Protein 3CUX (pdb70)

CATH classification: 3.20.20.360 (+1 more: 1.20.1220.12)

B-factor: mean 25.52, std 6.95, range [7.46, 60.37]

Structure (mmCIF, N/CA/C/O backbone):
data_3CUX
#
_entry.id   3CUX
#
_cell.length_a   97.865
_cell.length_b   52.036
_cell.length_c   89.107
_cell.angle_alpha   90.00
_cell.angle_beta   98.90
_cell.angle_gamma   90.00
#
_symmetry.space_group_name_H-M   'C 1 2 1'
#
loop_
_entity.id
_entity.type
_entity.pdbx_description
1 polymer 'Malate synthase'
2 non-polymer 'MAGNESIUM ION'
3 water water
#
loop_
_atom_site.group_PDB
_atom_site.id
_atom_site.type_symbol
_atom_site.label_atom_id
_atom_site.label_alt_id
_atom_site.label_comp_id
_atom_site.label_asym_id
_atom_site.label_entity_id
_atom_site.label_seq_id
_atom_site.pdbx_PDB_ins_code
_atom_site.Cartn_x
_atom_site.Cartn_y
_atom_site.Cartn_z
_atom_site.occupancy
_atom_site.B_iso_or_equiv
_atom_site.auth_seq_id
_atom_site.auth_comp_id
_atom_site.auth_asym_id
_atom_site.auth_atom_id
_atom_site.pdbx_PDB_model_num
ATOM 1 N N . ARG A 1 6 ? 41.159 78.093 22.646 1.00 27.03 7 ARG A N 1
ATOM 2 C CA . ARG A 1 6 ? 41.954 77.522 23.789 1.00 27.78 7 ARG A CA 1
ATOM 3 C C . ARG A 1 6 ? 41.298 76.352 24.522 1.00 27.64 7 ARG A C 1
ATOM 4 O O . ARG A 1 6 ? 40.142 76.446 24.951 1.00 27.78 7 ARG A O 1
ATOM 6 N N . VAL A 1 7 ? 42.086 75.298 24.744 1.00 27.85 8 VAL A N 1
ATOM 7 C CA . VAL A 1 7 ? 41.569 74.046 25.228 1.00 27.65 8 VAL A CA 1
ATOM 8 C C . VAL A 1 7 ? 41.986 73.953 26.677 1.00 28.70 8 VAL A C 1
ATOM 9 O O . VAL A 1 7 ? 43.145 74.217 26.986 1.00 27.97 8 VAL A O 1
ATOM 13 N N . THR A 1 8 ? 41.041 73.592 27.542 1.00 28.46 9 THR A N 1
ATOM 14 C CA . THR A 1 8 ? 41.322 73.412 28.959 1.00 28.84 9 THR A CA 1
ATOM 15 C C . THR A 1 8 ? 41.074 71.953 29.311 1.00 29.72 9 THR A C 1
ATOM 16 O O . THR A 1 8 ? 40.069 71.374 28.912 1.00 28.75 9 THR A O 1
ATOM 20 N N . LEU A 1 9 ? 42.010 71.354 30.029 1.00 30.42 10 LEU A N 1
ATOM 21 C CA . LEU A 1 9 ? 41.841 69.997 30.513 1.00 31.72 10 LEU A CA 1
ATOM 22 C C . LEU A 1 9 ? 41.572 70.070 32.007 1.00 33.44 10 LEU A C 1
ATOM 23 O O . LEU A 1 9 ? 42.489 70.387 32.782 1.00 33.55 10 LEU A O 1
ATOM 28 N N . VAL A 1 10 ? 40.322 69.797 32.400 1.00 34.27 11 VAL A N 1
ATOM 29 C CA . VAL A 1 10 ? 39.871 69.970 33.779 1.00 36.20 11 VAL A CA 1
ATOM 30 C C . VAL A 1 10 ? 39.988 68.765 34.706 1.00 37.42 11 VAL A C 1
ATOM 31 O O . VAL A 1 10 ? 40.106 68.956 35.904 1.00 38.62 11 VAL A O 1
ATOM 33 N N . GLY A 1 11 ? 39.951 67.537 34.184 1.00 38.75 12 GLY A N 1
ATOM 34 C CA . GLY A 1 11 ? 39.964 66.334 35.055 1.00 40.15 12 GLY A CA 1
ATOM 35 C C . GLY A 1 11 ? 41.280 65.951 35.733 1.00 41.24 12 GLY A C 1
ATOM 36 O O . GLY A 1 11 ? 42.350 66.253 35.220 1.00 42.05 12 GLY A O 1
ATOM 37 N N . GLU A 1 12 ? 41.216 65.276 36.881 1.00 42.20 13 GLU A N 1
ATOM 38 C CA . GLU A 1 12 ? 42.445 64.764 37.511 1.00 43.55 13 GLU A CA 1
ATOM 39 C C . GLU A 1 12 ? 43.166 63.757 36.604 1.00 44.54 13 GLU A C 1
ATOM 40 O O . GLU A 1 12 ? 42.547 63.121 35.730 1.00 44.37 13 GLU A O 1
ATOM 42 N N . MET A 1 13 ? 44.480 63.629 36.804 1.00 45.51 14 MET A N 1
ATOM 43 C CA . MET A 1 13 ? 45.351 62.858 35.900 1.00 46.22 14 MET A CA 1
ATOM 44 C C . MET A 1 13 ? 46.229 61.836 36.628 1.00 46.45 14 MET A C 1
ATOM 45 O O . MET A 1 13 ? 46.645 60.830 36.048 1.00 46.75 14 MET A O 1
ATOM 50 N N . ALA A 1 16 ? 49.737 57.943 33.295 1.00 32.04 17 ALA A N 1
ATOM 51 C CA . ALA A 1 16 ? 49.459 57.132 32.099 1.00 31.79 17 ALA A CA 1
ATOM 52 C C . ALA A 1 16 ? 48.416 57.790 31.218 1.00 31.31 17 ALA A C 1
ATOM 53 O O . ALA A 1 16 ? 48.278 57.431 30.046 1.00 31.67 17 ALA A O 1
ATOM 55 N N . TYR A 1 17 ? 47.643 58.701 31.798 1.00 31.16 18 TYR A N 1
ATOM 56 C CA . TYR A 1 17 ? 46.630 59.459 31.050 1.00 30.63 18 TYR A CA 1
ATOM 57 C C . TYR A 1 17 ? 47.318 60.362 30.014 1.00 31.77 18 TYR A C 1
ATOM 58 O O . TYR A 1 17 ? 46.735 60.672 28.948 1.00 29.86 18 TYR A O 1
ATOM 67 N N . ASN A 1 18 ? 48.549 60.781 30.344 1.00 31.87 19 ASN A N 1
ATOM 68 C CA . ASN A 1 18 ? 49.376 61.616 29.459 1.00 33.50 19 ASN A CA 1
ATOM 69 C C . ASN A 1 18 ? 49.614 60.934 28.141 1.00 32.82 19 ASN A C 1
ATOM 70 O O . ASN A 1 18 ? 49.863 61.597 27.133 1.00 34.79 19 ASN A O 1
ATOM 75 N N . GLU A 1 19 ? 49.530 59.608 28.143 1.00 31.49 20 GLU A N 1
ATOM 76 C CA . GLU A 1 19 ? 49.837 58.833 26.943 1.00 30.64 20 GLU A CA 1
ATOM 77 C C . GLU A 1 19 ? 48.677 58.811 25.955 1.00 29.38 20 GLU A C 1
ATOM 78 O O . GLU A 1 19 ? 48.887 58.576 24.774 1.00 29.99 20 GLU A O 1
ATOM 84 N N . ILE A 1 20 ? 47.461 58.991 26.466 1.00 27.22 21 ILE A N 1
ATOM 85 C CA . ILE A 1 20 ? 46.269 59.119 25.605 1.00 26.04 21 ILE A CA 1
ATOM 86 C C . ILE A 1 20 ? 46.042 60.608 25.321 1.00 25.22 21 ILE A C 1
ATOM 87 O O . ILE A 1 20 ? 45.737 61.001 24.202 1.00 24.27 21 ILE A O 1
ATOM 92 N N . LEU A 1 21 ? 46.221 61.446 26.331 1.00 25.06 22 LEU A N 1
ATOM 93 C CA . LEU A 1 21 ? 45.977 62.878 26.144 1.00 25.54 22 LEU A CA 1
ATOM 94 C C . LEU A 1 21 ? 47.231 63.675 25.740 1.00 26.95 22 LEU A C 1
ATOM 95 O O . LEU A 1 21 ? 47.651 64.597 26.443 1.00 28.11 22 LEU A O 1
ATOM 100 N N . THR A 1 22 ? 47.782 63.316 24.585 1.00 26.29 23 THR A N 1
ATOM 101 C CA . THR A 1 22 ? 49.058 63.870 24.094 1.00 25.57 23 THR A CA 1
ATOM 102 C C . THR A 1 22 ? 48.721 65.186 23.401 1.00 25.96 23 THR A C 1
ATOM 103 O O . THR A 1 22 ? 47.567 65.385 23.017 1.00 24.83 23 THR A O 1
ATOM 107 N N . PRO A 1 23 ? 49.680 66.137 23.308 1.00 25.71 24 PRO A N 1
ATOM 108 C CA . PRO A 1 23 ? 49.329 67.327 22.554 1.00 25.28 24 PRO A CA 1
ATOM 109 C C . PRO A 1 23 ? 48.814 67.006 21.139 1.00 24.43 24 PRO A C 1
ATOM 110 O O . PRO A 1 23 ? 47.897 67.663 20.658 1.00 24.64 24 PRO A O 1
ATOM 114 N N . GLU A 1 24 ? 49.372 65.984 20.511 1.00 24.07 25 GLU A N 1
ATOM 115 C CA . GLU A 1 24 ? 48.933 65.620 19.138 1.00 23.84 25 GLU A CA 1
ATOM 116 C C . GLU A 1 24 ? 47.476 65.146 19.142 1.00 22.77 25 GLU A C 1
ATOM 117 O O . GLU A 1 24 ? 46.683 65.551 18.276 1.00 24.19 25 GLU A O 1
ATOM 123 N N . ALA A 1 25 ? 47.136 64.259 20.092 1.00 21.26 26 ALA A N 1
ATOM 124 C CA . ALA A 1 25 ? 45.762 63.717 20.218 1.00 20.73 26 ALA A CA 1
ATOM 125 C C . ALA A 1 25 ? 44.793 64.838 20.534 1.00 21.36 26 ALA A C 1
ATOM 126 O O . ALA A 1 25 ? 43.733 64.947 19.908 1.00 19.80 26 ALA A O 1
ATOM 128 N N . LEU A 1 26 ? 45.156 65.690 21.495 1.00 19.64 27 LEU A N 1
ATOM 129 C CA . LEU A 1 26 ? 44.331 66.851 21.847 1.00 20.98 27 LEU A CA 1
ATOM 130 C C . LEU A 1 26 ? 44.131 67.850 20.700 1.00 20.35 27 LEU A C 1
ATOM 131 O O . LEU A 1 26 ? 43.068 68.454 20.587 1.00 21.00 27 LEU A O 1
ATOM 136 N N . SER A 1 27 ? 45.145 68.034 19.858 1.00 20.15 28 SER A N 1
ATOM 137 C CA . SER A 1 27 ? 45.006 68.953 18.728 1.00 20.90 28 SER A CA 1
ATOM 138 C C . SER A 1 27 ? 43.958 68.362 17.786 1.00 21.35 28 SER A C 1
ATOM 139 O O . SER A 1 27 ? 43.168 69.086 17.133 1.00 20.27 28 SER A O 1
ATOM 142 N N . PHE A 1 28 ? 43.963 67.046 17.677 1.00 19.43 29 PHE A N 1
ATOM 143 C CA . PHE A 1 28 ? 42.940 66.401 16.819 1.00 20.10 29 PHE A CA 1
ATOM 144 C C . PHE A 1 28 ? 41.521 66.601 17.423 1.00 20.18 29 PHE A C 1
ATOM 145 O O . PHE A 1 28 ? 40.565 66.906 16.707 1.00 20.25 29 PHE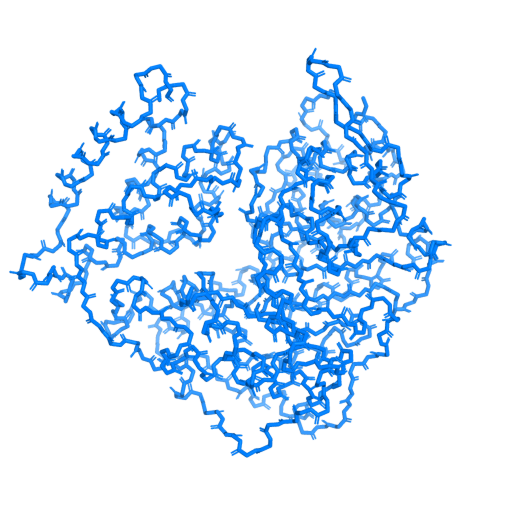 A O 1
ATOM 153 N N . LEU A 1 29 ? 41.384 66.422 18.742 1.00 19.90 30 LEU A N 1
ATOM 154 C CA . LEU A 1 29 ? 40.080 66.623 19.410 1.00 19.62 30 LEU A CA 1
ATOM 155 C C . LEU A 1 29 ? 39.563 68.060 19.270 1.00 20.97 30 LEU A C 1
ATOM 156 O O . LEU A 1 29 ? 38.336 68.309 19.097 1.00 20.92 30 LEU A O 1
ATOM 161 N N . LYS A 1 30 ? 40.508 69.009 19.317 1.00 20.98 31 LYS A N 1
ATOM 162 C CA . LYS A 1 30 ? 40.196 70.431 19.223 1.00 21.63 31 LYS A CA 1
ATOM 163 C C . LYS A 1 30 ? 39.600 70.675 17.832 1.00 20.85 31 LYS A C 1
ATOM 164 O O . LYS A 1 30 ? 38.575 71.331 17.686 1.00 21.79 31 LYS A O 1
ATOM 170 N N . GLU A 1 31 ? 40.223 70.098 16.829 1.00 21.50 32 GLU A N 1
ATOM 171 C CA . GLU A 1 31 ? 39.717 70.297 15.461 1.00 20.91 32 GLU A CA 1
ATOM 172 C C . GLU A 1 31 ? 38.358 69.623 15.218 1.00 20.83 32 GLU A C 1
ATOM 173 O O . GLU A 1 31 ? 37.506 70.158 14.464 1.00 21.43 32 GLU A O 1
ATOM 179 N N . LEU A 1 32 ? 38.172 68.419 15.774 1.00 19.86 33 LEU A N 1
ATOM 180 C CA . LEU A 1 32 ? 36.856 67.794 15.822 1.00 19.26 33 LEU A CA 1
ATOM 181 C C . LEU A 1 32 ? 35.810 68.703 16.409 1.00 20.08 33 LEU A C 1
ATOM 182 O O . LEU A 1 32 ? 34.741 68.928 15.821 1.00 18.20 33 LEU A O 1
ATOM 187 N N . HIS A 1 33 ? 36.094 69.198 17.616 1.00 18.42 34 HIS A N 1
ATOM 188 C CA . HIS A 1 33 ? 35.211 70.131 18.230 1.00 18.93 34 HIS A CA 1
ATOM 189 C C . HIS A 1 33 ? 34.883 71.356 17.330 1.00 19.29 34 HIS A C 1
ATOM 190 O O . HIS A 1 33 ? 33.712 71.695 17.197 1.00 20.76 34 HIS A O 1
ATOM 197 N N . GLU A 1 34 ? 35.902 72.033 16.783 1.00 17.71 35 GLU A N 1
ATOM 198 C CA . GLU A 1 34 ? 35.684 73.304 16.067 1.00 20.69 35 GLU A CA 1
ATOM 199 C C . GLU A 1 34 ? 34.864 73.003 14.838 1.00 20.00 35 GLU A C 1
ATOM 200 O O . GLU A 1 34 ? 34.111 73.852 14.385 1.00 21.46 35 GLU A O 1
ATOM 206 N N . ASN A 1 35 ? 35.028 71.809 14.296 1.00 20.70 36 ASN A N 1
ATOM 207 C CA . ASN A 1 35 ? 34.340 71.469 13.036 1.00 21.45 36 ASN A CA 1
ATOM 208 C C . ASN A 1 35 ? 32.894 70.969 13.219 1.00 22.25 36 ASN A C 1
ATOM 209 O O . ASN A 1 35 ? 32.023 71.178 12.369 1.00 21.46 36 ASN A O 1
ATOM 214 N N . PHE A 1 36 ? 32.655 70.268 14.310 1.00 21.38 37 PHE A N 1
ATOM 215 C CA . PHE A 1 36 ? 31.403 69.489 14.412 1.00 21.85 37 PHE A CA 1
ATOM 216 C C . PHE A 1 36 ? 30.545 69.695 15.687 1.00 21.43 37 PHE A C 1
ATOM 217 O O . PHE A 1 36 ? 29.400 69.276 15.744 1.00 21.14 37 PHE A O 1
ATOM 225 N N . ASN A 1 37 ? 31.067 70.314 16.730 1.00 21.45 38 ASN A N 1
ATOM 226 C CA . ASN A 1 37 ? 30.272 70.424 17.953 1.00 21.45 38 ASN A CA 1
ATOM 227 C C . ASN A 1 37 ? 29.029 71.279 17.773 1.00 22.45 38 ASN A C 1
ATOM 228 O O . ASN A 1 37 ? 27.968 70.981 18.318 1.00 23.06 38 ASN A O 1
ATOM 233 N N . GLU A 1 38 ? 29.146 72.347 16.998 1.00 21.88 39 GLU A N 1
ATOM 234 C CA . GLU A 1 38 ? 28.030 73.248 16.849 1.00 22.90 39 GLU A CA 1
ATOM 235 C C . GLU A 1 38 ? 26.935 72.545 16.081 1.00 22.09 39 GLU A C 1
ATOM 236 O O . GLU A 1 38 ? 25.774 72.742 16.379 1.00 21.99 39 GLU A O 1
ATOM 242 N N . ARG A 1 39 ? 27.320 71.717 15.116 1.00 21.97 40 ARG A N 1
ATOM 243 C CA . ARG A 1 39 ? 26.315 71.008 14.297 1.0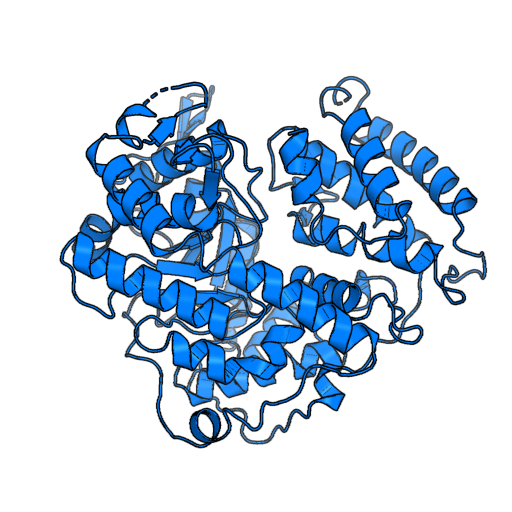0 21.34 40 ARG A CA 1
ATOM 244 C C . ARG A 1 39 ? 25.565 70.000 15.218 1.00 21.40 40 ARG A C 1
ATOM 245 O O . ARG A 1 39 ? 24.356 69.851 15.137 1.00 20.71 40 ARG A O 1
ATOM 253 N N . ARG A 1 40 ? 26.314 69.346 16.102 1.00 20.17 41 ARG A N 1
ATOM 254 C CA A ARG A 1 40 ? 25.762 68.421 17.067 0.50 20.81 41 ARG A CA 1
ATOM 255 C CA B ARG A 1 40 ? 25.755 68.414 17.086 0.50 19.55 41 ARG A CA 1
ATOM 256 C C . ARG A 1 40 ? 24.693 69.131 17.903 1.00 20.20 41 ARG A C 1
ATOM 257 O O . ARG A 1 40 ? 23.577 68.613 18.073 1.00 21.93 41 ARG A O 1
ATOM 272 N N . ILE A 1 41 ? 25.023 70.328 18.393 1.00 20.74 42 ILE A N 1
ATOM 273 C CA . ILE A 1 41 ? 24.100 71.128 19.223 1.00 19.60 42 ILE A CA 1
ATOM 274 C C . ILE A 1 41 ? 22.870 71.538 18.397 1.00 19.36 42 ILE A C 1
ATOM 275 O O . ILE A 1 41 ? 21.755 71.450 18.890 1.00 19.82 42 ILE A O 1
ATOM 280 N N . GLU A 1 42 ? 23.079 71.928 17.147 1.00 20.00 43 GLU A N 1
ATOM 281 C CA . GLU A 1 42 ? 21.964 72.274 16.274 1.00 22.32 43 GLU A CA 1
ATOM 282 C C . GLU A 1 42 ? 21.019 71.088 16.155 1.00 21.14 43 GLU A C 1
ATOM 283 O O . GLU A 1 42 ? 19.795 71.244 16.274 1.00 21.41 43 GLU A O 1
ATOM 289 N N . LEU A 1 43 ? 21.567 69.900 15.910 1.00 20.66 44 LEU A N 1
ATOM 290 C CA . LEU A 1 43 ? 20.714 68.711 15.719 1.00 20.09 44 LEU A CA 1
ATOM 291 C C . LEU A 1 43 ? 19.907 68.365 16.977 1.00 19.01 44 LEU A C 1
ATOM 292 O O . LEU A 1 43 ? 18.773 67.917 16.907 1.00 18.81 44 LEU A O 1
ATOM 297 N N . LEU A 1 44 ? 20.502 68.571 18.158 1.00 19.01 45 LEU A N 1
ATOM 298 C CA . LEU A 1 44 ? 19.775 68.390 19.384 1.00 18.53 45 LEU A CA 1
ATOM 299 C C . LEU A 1 44 ? 18.614 69.395 19.502 1.00 19.33 45 LEU A C 1
ATOM 300 O O . LEU A 1 44 ? 17.571 69.097 20.077 1.00 18.97 45 LEU A O 1
ATOM 305 N N . GLN A 1 45 ? 18.797 70.595 18.939 1.00 21.07 46 GLN A N 1
ATOM 306 C CA . GLN A 1 45 ? 17.752 71.610 18.908 1.00 21.51 46 GLN A CA 1
ATOM 307 C C . GLN A 1 45 ? 16.672 71.182 17.932 1.00 21.30 46 GLN A C 1
ATOM 308 O O . GLN A 1 45 ? 15.485 71.360 18.193 1.00 21.30 46 GLN A O 1
ATOM 314 N N . LYS A 1 46 ? 17.070 70.574 16.829 1.00 20.98 47 LYS A N 1
ATOM 315 C CA . LYS A 1 46 ? 16.061 70.065 15.910 1.00 21.79 47 LYS A CA 1
ATOM 316 C C . LYS A 1 46 ? 15.196 68.981 16.555 1.00 21.66 47 LYS A C 1
ATOM 317 O O . LYS A 1 46 ? 14.009 68.890 16.234 1.00 21.50 47 LYS A O 1
ATOM 323 N N . ARG A 1 47 ? 15.760 68.177 17.470 1.00 20.14 48 ARG A N 1
ATOM 324 C CA . ARG A 1 47 ? 14.969 67.176 18.174 1.00 19.07 48 ARG A CA 1
ATOM 325 C C . ARG A 1 47 ? 13.827 67.831 19.001 1.00 20.48 48 ARG A C 1
ATOM 326 O O . ARG A 1 47 ? 12.739 67.271 19.133 1.00 19.17 48 ARG A O 1
ATOM 334 N N . MET A 1 48 ? 14.106 68.991 19.592 1.00 21.79 49 MET A N 1
ATOM 335 C CA . MET A 1 48 ? 13.132 69.656 20.451 1.00 25.72 49 MET A CA 1
ATOM 336 C C . MET A 1 48 ? 12.010 70.157 19.581 1.00 24.80 49 MET A C 1
ATOM 337 O O . MET A 1 48 ? 10.833 70.074 19.932 1.00 25.91 49 MET A O 1
ATOM 342 N N . LYS A 1 49 ? 12.373 70.663 18.426 1.00 25.50 50 LYS A N 1
ATOM 343 C CA . LYS A 1 49 ? 11.375 71.177 17.501 1.00 26.66 50 LYS A CA 1
ATOM 344 C C . LYS A 1 49 ? 10.496 70.031 17.025 1.00 26.18 50 LYS A C 1
ATOM 345 O O . LYS A 1 49 ? 9.277 70.192 16.901 1.00 26.56 50 LYS A O 1
ATOM 351 N N . LYS A 1 50 ? 11.117 68.881 16.742 1.00 25.63 51 LYS A N 1
ATOM 352 C CA . LYS A 1 50 ? 10.357 67.723 16.256 1.00 25.01 51 LYS A CA 1
ATOM 353 C C . LYS A 1 50 ? 9.406 67.231 17.336 1.00 24.44 51 LYS A C 1
ATOM 354 O O . LYS A 1 50 ? 8.291 66.816 17.030 1.00 24.55 51 LYS A O 1
ATOM 358 N N . GLN A 1 51 ? 9.838 67.269 18.600 1.00 24.59 52 GLN A N 1
ATOM 359 C CA . GLN A 1 51 ? 8.942 66.902 19.684 1.00 24.56 52 GLN A CA 1
ATOM 360 C C . GLN A 1 51 ? 7.654 67.772 19.759 1.00 26.19 52 GLN A C 1
ATOM 361 O O . GLN A 1 51 ? 6.565 67.273 20.044 1.00 26.80 52 GLN A O 1
ATOM 367 N N . GLN A 1 52 ? 7.772 69.056 19.451 1.00 26.73 53 GLN A N 1
ATOM 368 C CA . GLN A 1 52 ? 6.616 69.949 19.401 1.00 26.95 53 GLN A CA 1
ATOM 369 C C . GLN A 1 52 ? 5.651 69.525 18.334 1.00 27.08 53 GLN A C 1
ATOM 370 O O . GLN A 1 52 ? 4.433 69.582 18.535 1.00 27.15 53 GLN A O 1
ATOM 376 N N . LYS A 1 53 ? 6.194 69.081 17.206 1.00 26.45 54 LYS A N 1
ATOM 377 C CA . LYS A 1 53 ? 5.377 68.618 16.097 1.00 27.02 54 LYS A CA 1
ATOM 378 C C . LYS A 1 53 ? 4.670 67.311 16.443 1.00 26.70 54 LYS A C 1
ATOM 379 O O . LYS A 1 53 ? 3.496 67.153 16.150 1.00 27.02 54 LYS A O 1
ATOM 385 N N . ILE A 1 54 ? 5.384 66.390 17.089 1.00 25.39 55 ILE A N 1
ATOM 386 C CA . ILE A 1 54 ? 4.783 65.142 17.544 1.00 23.80 55 ILE A CA 1
ATOM 387 C C . ILE A 1 54 ? 3.690 65.412 18.592 1.00 23.68 55 ILE A C 1
ATOM 388 O O . ILE A 1 54 ? 2.623 64.802 18.544 1.00 22.25 55 ILE A O 1
ATOM 393 N N . ASP A 1 55 ? 3.987 66.294 19.553 1.00 22.80 56 ASP A N 1
ATOM 394 C CA . ASP A 1 55 ? 3.025 66.696 20.564 1.00 23.80 56 ASP A CA 1
ATOM 395 C C . ASP A 1 55 ? 1.744 67.243 19.924 1.00 24.68 56 ASP A C 1
ATOM 396 O O . ASP A 1 55 ? 0.658 66.993 20.410 1.00 24.73 56 ASP A O 1
ATOM 401 N N . ALA A 1 56 ? 1.895 67.943 18.815 1.00 25.68 57 ALA A N 1
ATOM 402 C CA . ALA A 1 56 ? 0.783 68.508 18.076 1.00 27.05 57 ALA A CA 1
ATOM 403 C C . ALA A 1 56 ? 0.115 67.512 17.126 1.00 27.98 57 ALA A C 1
ATOM 404 O O . ALA A 1 56 ? -0.650 67.911 16.240 1.00 27.42 57 ALA A O 1
ATOM 406 N N . GLY A 1 57 ? 0.419 66.226 17.284 1.00 29.14 58 GLY A N 1
ATOM 407 C CA . GLY A 1 57 ? -0.227 65.174 16.494 1.00 30.30 58 GLY A CA 1
ATOM 408 C C . GLY A 1 57 ? 0.425 64.755 15.181 1.00 31.18 58 GLY A C 1
ATOM 409 O O . GLY A 1 57 ? -0.129 63.912 14.461 1.00 31.53 58 GLY A O 1
ATOM 410 N N . GLU A 1 58 ? 1.583 65.328 14.853 1.00 31.43 59 GLU A N 1
ATOM 411 C CA . GLU A 1 58 ? 2.313 64.941 13.638 1.00 32.39 59 GLU A CA 1
ATOM 412 C C . GLU A 1 58 ? 3.323 63.821 13.893 1.00 31.67 59 GLU A C 1
ATOM 413 O O . GLU A 1 58 ? 4.449 64.085 14.345 1.00 33.37 59 GLU A O 1
ATOM 419 N N . PHE A 1 59 ? 2.944 62.590 13.557 1.00 30.17 60 PHE A N 1
ATOM 420 C CA . PHE A 1 59 ? 3.760 61.402 13.802 1.00 28.98 60 PHE A CA 1
ATOM 421 C C . PHE A 1 59 ? 4.910 61.262 12.812 1.00 28.86 60 PHE A C 1
ATOM 422 O O . PHE A 1 59 ? 4.821 61.809 11.684 1.00 27.65 60 PHE A O 1
ATOM 430 N N . PRO A 1 60 ? 5.990 60.525 13.204 1.00 27.36 61 PRO A N 1
ATOM 431 C CA . PRO A 1 60 ? 7.003 60.150 12.221 1.00 26.30 61 PRO A CA 1
ATOM 432 C C . PRO A 1 60 ? 6.362 59.529 10.991 1.00 26.02 61 PRO A C 1
ATOM 433 O O . PRO A 1 60 ? 5.358 58.833 11.108 1.00 25.81 61 PRO A O 1
ATOM 437 N N . LYS A 1 61 ? 6.934 59.803 9.823 1.00 25.73 62 LYS A N 1
ATOM 438 C CA . LYS A 1 61 ? 6.437 59.232 8.558 1.00 26.05 62 LYS A CA 1
ATOM 439 C C . LYS A 1 61 ? 7.604 58.895 7.601 1.00 25.87 62 LYS A C 1
ATOM 440 O O . LYS A 1 61 ? 8.739 59.351 7.794 1.00 24.83 62 LYS A O 1
ATOM 443 N N . PHE A 1 62 ? 7.326 58.059 6.603 1.00 26.26 63 PHE A N 1
ATOM 444 C CA . PHE A 1 62 ? 8.280 57.840 5.538 1.00 27.07 63 PHE A CA 1
ATOM 445 C C . PHE A 1 62 ? 8.298 59.122 4.724 1.00 27.89 63 PHE A C 1
ATOM 446 O O . PHE A 1 62 ? 7.284 59.493 4.107 1.00 29.12 63 PHE A O 1
ATOM 454 N N . LEU A 1 63 ? 9.447 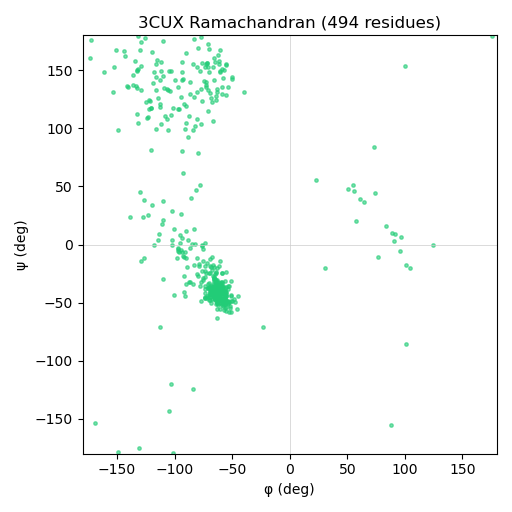59.798 4.739 1.00 27.85 64 LEU A N 1
ATOM 455 C CA . LEU A 1 63 ? 9.612 61.149 4.195 1.00 29.29 64 LEU A CA 1
ATOM 456 C C . LEU A 1 63 ? 9.393 61.207 2.67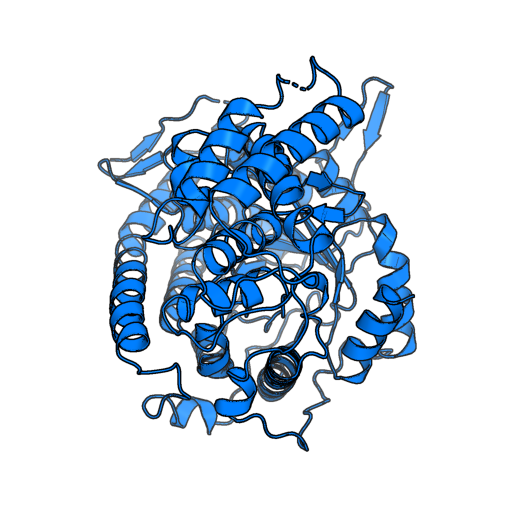8 1.00 29.23 64 LEU A C 1
ATOM 457 O O . LEU A 1 63 ? 9.988 60.443 1.922 1.00 29.03 64 LEU A O 1
ATOM 462 N N . GLU A 1 64 ? 8.530 62.102 2.219 1.00 30.80 65 GLU A N 1
ATOM 463 C CA . GLU A 1 64 ? 8.443 62.338 0.774 1.00 31.86 65 GLU A CA 1
ATOM 464 C C . GLU A 1 64 ? 9.748 62.924 0.213 1.00 31.18 65 GLU A C 1
ATOM 465 O O . GLU A 1 64 ? 10.211 62.555 -0.882 1.00 32.36 65 GLU A O 1
ATOM 471 N N . GLU A 1 65 ? 10.359 63.841 0.952 1.00 31.61 66 GLU A N 1
ATOM 472 C CA . GLU A 1 65 ? 11.535 64.540 0.429 1.00 31.84 66 GLU A CA 1
ATOM 473 C C . GLU A 1 65 ? 12.702 63.592 0.051 1.00 30.29 66 GLU A C 1
ATOM 474 O O . GLU A 1 65 ? 13.527 63.955 -0.777 1.00 29.16 66 GLU A O 1
ATOM 480 N N . THR A 1 66 ? 12.765 62.395 0.667 1.00 27.72 67 THR A N 1
ATOM 481 C CA . THR A 1 66 ? 13.863 61.462 0.418 1.00 26.44 67 THR A CA 1
ATOM 482 C C . THR A 1 66 ? 13.429 60.223 -0.351 1.00 26.75 67 THR A C 1
ATOM 483 O O . THR A 1 66 ? 14.137 59.211 -0.333 1.00 26.61 67 THR A O 1
ATOM 487 N N . LYS A 1 67 ? 12.297 60.303 -1.063 1.00 27.11 68 LYS A N 1
ATOM 488 C CA . LYS A 1 67 ? 11.768 59.163 -1.801 1.00 27.34 68 LYS A CA 1
ATOM 489 C C . LYS A 1 67 ? 12.778 58.608 -2.775 1.00 26.52 68 LYS A C 1
ATOM 490 O O . LYS A 1 67 ? 12.862 57.398 -2.944 1.00 26.22 68 LYS A O 1
ATOM 496 N N . ARG A 1 68 ? 13.524 59.485 -3.440 1.00 25.82 69 ARG A N 1
ATOM 497 C CA . ARG A 1 68 ? 14.514 59.050 -4.447 1.00 25.86 69 ARG A CA 1
ATOM 498 C C . ARG A 1 68 ? 15.582 58.122 -3.884 1.00 24.43 69 ARG A C 1
ATOM 499 O O . ARG A 1 68 ? 16.032 57.185 -4.550 1.00 25.00 69 ARG A O 1
ATOM 507 N N . ILE A 1 69 ? 15.994 58.366 -2.643 1.00 22.85 70 ILE A N 1
ATOM 508 C CA . ILE A 1 69 ? 17.005 57.535 -2.030 1.00 22.40 70 ILE A CA 1
ATOM 509 C C . ILE A 1 69 ? 16.480 56.111 -1.855 1.00 23.25 70 ILE A C 1
ATOM 510 O O . ILE A 1 69 ? 17.164 55.137 -2.165 1.00 23.65 70 ILE A O 1
ATOM 515 N N . ARG A 1 70 ? 15.264 56.027 -1.326 1.00 24.11 71 ARG A N 1
ATOM 516 C CA . ARG A 1 70 ? 14.527 54.778 -1.181 1.00 24.13 71 ARG A CA 1
ATOM 517 C C . ARG A 1 70 ? 14.231 54.030 -2.504 1.00 25.64 71 ARG A C 1
ATOM 518 O O . ARG A 1 70 ? 14.288 52.817 -2.530 1.00 25.99 71 ARG A O 1
ATOM 526 N N . GLU A 1 71 ? 13.905 54.726 -3.587 1.00 26.91 72 GLU A N 1
ATOM 527 C CA . GLU A 1 71 ? 13.628 54.029 -4.839 1.00 29.02 72 GLU A CA 1
ATOM 528 C C . GLU A 1 71 ? 14.888 53.547 -5.590 1.00 28.10 72 GLU A C 1
ATOM 529 O O . GLU A 1 71 ? 14.851 52.541 -6.311 1.00 28.50 72 GLU A O 1
ATOM 535 N N . ALA A 1 72 ? 15.977 54.301 -5.455 1.00 26.74 73 ALA A N 1
ATOM 536 C CA . ALA A 1 72 ? 17.262 54.007 -6.066 1.00 26.35 73 ALA A CA 1
ATOM 537 C C . ALA A 1 72 ? 17.873 52.675 -5.603 1.00 26.16 73 ALA A C 1
ATOM 538 O O . ALA A 1 72 ? 17.585 52.197 -4.487 1.00 27.23 73 ALA A O 1
ATOM 540 N N . ASP A 1 73 ? 18.781 52.130 -6.419 1.00 26.10 74 ASP A N 1
ATOM 541 C CA . ASP A 1 73 ? 19.268 50.752 -6.236 1.00 26.02 74 ASP A CA 1
ATOM 542 C C . ASP A 1 73 ? 20.709 50.646 -5.762 1.00 24.87 74 ASP A C 1
ATOM 543 O O . ASP A 1 73 ? 21.439 49.753 -6.153 1.00 25.41 74 ASP A O 1
ATOM 548 N N . TRP A 1 74 ? 21.117 51.544 -4.894 1.00 23.52 75 TRP A N 1
ATOM 549 C CA . TRP A 1 74 ? 22.503 51.562 -4.467 1.00 20.58 75 TRP A CA 1
ATOM 550 C C . TRP A 1 74 ? 22.629 50.525 -3.358 1.00 21.09 75 TRP A C 1
ATOM 551 O O . TRP A 1 74 ? 21.634 50.004 -2.889 1.00 20.47 75 TRP A O 1
ATOM 562 N N . THR A 1 75 ? 23.853 50.336 -2.872 1.00 19.47 76 THR A N 1
ATOM 563 C CA . THR A 1 75 ? 24.108 49.455 -1.752 1.00 20.26 76 THR A CA 1
ATOM 564 C C . THR A 1 75 ? 25.213 50.113 -0.947 1.00 20.42 76 THR A C 1
ATOM 565 O O . THR A 1 75 ? 25.886 51.030 -1.443 1.00 20.59 76 THR A O 1
ATOM 569 N N . ILE A 1 76 ? 25.447 49.638 0.276 1.00 19.71 77 ILE A N 1
ATOM 570 C CA . ILE A 1 76 ? 26.587 50.135 0.997 1.00 20.47 77 ILE A CA 1
ATOM 571 C C . ILE A 1 76 ? 27.888 49.730 0.332 1.00 20.98 77 ILE A C 1
ATOM 572 O O . ILE A 1 76 ? 27.951 48.737 -0.396 1.00 21.27 77 ILE A O 1
ATOM 577 N N . ALA A 1 77 ? 28.959 50.433 0.661 1.00 22.13 78 ALA A N 1
ATOM 578 C CA . ALA A 1 77 ? 30.257 50.047 0.148 1.00 23.42 78 ALA A CA 1
ATOM 579 C C . ALA A 1 77 ? 30.622 48.633 0.670 1.00 25.12 78 ALA A C 1
ATOM 580 O O . ALA A 1 77 ? 29.950 48.125 1.603 1.00 24.33 78 ALA A O 1
ATOM 582 N N . LYS A 1 78 ? 31.610 47.976 0.040 1.00 25.08 79 LYS A N 1
ATOM 583 C CA . LYS A 1 78 ? 31.869 46.587 0.331 1.00 26.67 79 LYS A CA 1
ATOM 584 C C . LYS A 1 78 ? 32.527 46.512 1.707 1.00 25.12 79 LYS A C 1
ATOM 585 O O . LYS A 1 78 ? 33.325 47.371 2.081 1.00 24.04 79 LYS A O 1
ATOM 591 N N . LEU A 1 79 ? 32.057 45.545 2.470 1.00 25.77 80 LEU A N 1
ATOM 592 C CA . LEU A 1 79 ? 32.482 45.348 3.872 1.00 25.81 80 LEU A CA 1
ATOM 593 C C . LEU A 1 79 ? 33.823 44.675 3.915 1.00 25.63 80 LEU A C 1
ATOM 594 O O . LEU A 1 79 ? 34.112 43.850 3.058 1.00 24.95 80 LEU A O 1
ATOM 599 N N . PRO A 1 80 ? 34.632 44.958 4.957 1.00 25.15 81 PRO A N 1
ATOM 600 C CA . PRO A 1 80 ? 35.806 44.138 5.171 1.00 25.39 81 PRO A CA 1
ATOM 601 C C . PRO A 1 80 ? 35.426 42.710 5.555 1.00 25.48 81 PRO A C 1
ATOM 602 O O . PRO A 1 80 ? 34.363 42.461 6.124 1.00 23.92 81 PRO A O 1
ATOM 606 N N . LYS A 1 81 ? 36.322 41.785 5.230 1.00 26.15 82 LYS A N 1
ATOM 607 C CA . LYS A 1 81 ? 36.134 40.376 5.505 1.00 26.35 82 LYS A CA 1
ATOM 608 C C . LYS A 1 81 ? 35.820 40.100 6.963 1.00 25.61 82 LYS A C 1
ATOM 609 O O . LYS A 1 81 ? 35.033 39.200 7.263 1.00 25.78 82 LYS A O 1
ATOM 615 N N . ASP A 1 82 ? 36.464 40.836 7.876 1.00 24.42 83 ASP A N 1
ATOM 616 C CA . ASP A 1 82 ? 36.199 40.614 9.294 1.00 24.25 83 ASP A CA 1
ATOM 617 C C . ASP A 1 82 ? 34.818 41.158 9.771 1.00 23.84 83 ASP A C 1
ATOM 618 O O . ASP A 1 82 ? 34.468 41.037 10.942 1.00 23.20 83 ASP A O 1
ATOM 623 N N . LEU A 1 83 ? 34.027 41.731 8.838 1.00 23.03 84 LEU A N 1
ATOM 624 C CA . LEU A 1 83 ? 32.630 42.148 9.141 1.00 22.88 84 LEU A CA 1
ATOM 625 C C . LEU A 1 83 ? 31.583 41.323 8.358 1.00 23.72 84 LEU A C 1
ATOM 626 O O . LEU A 1 83 ? 30.359 41.620 8.369 1.00 23.81 84 LEU A O 1
ATOM 631 N N . GLU A 1 84 ? 32.059 40.268 7.707 1.00 23.90 85 GLU A N 1
ATOM 632 C CA . GLU A 1 84 ? 31.180 39.421 6.870 1.00 25.84 85 GLU A CA 1
ATOM 633 C C . GLU A 1 84 ? 30.327 38.461 7.710 1.00 23.95 85 GLU A C 1
ATOM 634 O O . GLU A 1 84 ? 29.179 38.211 7.372 1.00 22.61 85 GLU A O 1
ATOM 640 N N . ASP A 1 85 ? 30.885 37.945 8.811 1.00 22.37 86 ASP A N 1
ATOM 641 C CA . ASP A 1 85 ? 30.199 36.954 9.643 1.00 21.87 86 ASP A CA 1
ATOM 642 C C . ASP A 1 85 ? 30.137 37.476 11.065 1.00 22.02 86 ASP A C 1
ATOM 643 O O . ASP A 1 85 ? 31.155 37.521 11.752 1.00 21.73 86 ASP A O 1
ATOM 648 N N . ARG A 1 86 ? 28.943 37.849 11.493 1.00 20.46 87 ARG A N 1
ATOM 649 C CA . ARG A 1 86 ? 28.788 38.579 12.743 1.00 20.99 87 ARG A CA 1
ATOM 650 C C . ARG A 1 86 ? 27.760 37.811 13.587 1.00 19.74 87 ARG A C 1
ATOM 651 O O . ARG A 1 86 ? 26.927 38.408 14.239 1.00 20.42 87 ARG A O 1
ATOM 659 N N . ARG A 1 87 ? 27.810 36.468 13.546 1.00 19.37 88 ARG A N 1
ATOM 660 C CA . ARG A 1 87 ? 26.743 35.636 14.086 1.00 18.31 88 ARG A CA 1
ATOM 661 C C . ARG A 1 87 ? 26.480 35.923 15.556 1.00 17.91 88 ARG A C 1
ATOM 662 O O . ARG A 1 87 ? 25.343 36.011 15.998 1.00 17.18 88 ARG A O 1
ATOM 670 N N . VAL A 1 88 ? 27.565 36.120 16.310 1.00 16.63 89 VAL A N 1
ATOM 671 C CA . VAL A 1 88 ? 27.389 36.537 17.699 1.00 17.28 89 VAL A CA 1
ATOM 672 C C . VAL A 1 88 ? 28.264 37.754 17.970 1.00 16.25 89 VAL A C 1
ATOM 673 O O . VAL A 1 88 ? 29.445 37.772 17.603 1.00 16.11 89 VAL A O 1
ATOM 677 N N . GLU A 1 89 ? 27.670 38.762 18.609 1.00 17.37 90 GLU A N 1
ATOM 678 C CA . GLU A 1 89 ? 28.400 39.940 19.096 1.00 19.40 90 GLU A CA 1
ATOM 679 C C . GLU A 1 89 ? 28.230 39.985 20.615 1.00 18.48 90 GLU A C 1
ATOM 680 O O . GLU A 1 89 ? 27.193 39.618 21.112 1.00 17.97 90 GLU A O 1
ATOM 686 N N . ILE A 1 90 ? 29.277 40.303 21.360 1.00 20.22 91 ILE A N 1
ATOM 687 C CA . ILE A 1 90 ? 29.116 40.513 22.793 1.00 20.29 91 ILE A CA 1
ATOM 688 C C . ILE A 1 90 ? 29.345 42.006 23.095 1.00 21.27 91 ILE A C 1
ATOM 689 O O . ILE A 1 90 ? 30.180 42.656 22.435 1.00 22.21 91 ILE A O 1
ATOM 694 N N . THR A 1 91 ? 28.667 42.528 24.134 1.00 21.63 92 THR A N 1
ATOM 695 C CA . THR A 1 91 ? 28.754 43.923 24.479 1.00 21.40 92 THR A CA 1
ATOM 696 C C . THR A 1 91 ? 29.360 43.970 25.887 1.00 22.21 92 THR A C 1
ATOM 697 O O . THR A 1 91 ? 29.145 43.055 26.658 1.00 20.89 92 THR A O 1
ATOM 701 N N . GLY A 1 92 ? 30.114 45.016 26.192 1.00 20.56 93 GLY A N 1
ATOM 702 C CA . GLY A 1 92 ? 30.629 45.190 27.561 1.00 20.30 93 GLY A CA 1
ATOM 703 C C . GLY A 1 92 ? 31.329 46.517 27.710 1.00 20.19 93 GLY A C 1
ATOM 704 O O . GLY A 1 92 ? 31.750 47.118 26.704 1.00 19.42 93 GLY A O 1
ATOM 705 N N . PRO A 1 93 ? 31.496 46.992 28.961 1.00 20.87 94 PRO A N 1
ATOM 706 C CA . PRO A 1 93 ? 32.196 48.251 29.176 1.00 20.57 94 PRO A CA 1
ATOM 707 C C . PRO A 1 93 ? 33.710 48.160 28.919 1.00 21.24 94 PRO A C 1
ATOM 708 O O . PRO A 1 93 ? 34.248 47.081 28.665 1.00 21.21 94 PRO A O 1
ATOM 712 N N . VAL A 1 94 ? 34.374 49.317 28.950 1.00 21.33 95 VAL A N 1
ATOM 713 C CA . VAL A 1 94 ? 35.779 49.430 28.525 1.00 22.62 95 VAL A CA 1
ATOM 714 C C . VAL A 1 94 ? 36.689 49.298 29.750 1.00 24.40 95 VAL A C 1
ATOM 715 O O . VAL A 1 94 ? 37.826 49.769 29.750 1.00 27.13 95 VAL A O 1
ATOM 719 N N . ASP A 1 95 ? 36.157 48.608 30.740 1.00 25.63 96 ASP A N 1
ATOM 720 C CA . ASP A 1 95 ? 36.836 48.166 31.948 1.00 26.90 96 ASP A CA 1
ATOM 721 C C . ASP A 1 95 ? 37.901 47.135 31.552 1.00 27.21 96 ASP A C 1
ATOM 722 O O . ASP A 1 95 ? 37.653 46.292 30.680 1.00 26.11 96 ASP A O 1
ATOM 727 N N . ARG A 1 96 ? 39.065 47.171 32.193 1.00 27.49 97 ARG A N 1
ATOM 728 C CA . ARG A 1 96 ? 40.184 46.328 31.752 1.00 28.32 97 ARG A CA 1
ATOM 729 C C . ARG A 1 96 ? 39.856 44.829 31.743 1.00 27.77 97 ARG A C 1
ATOM 730 O O . ARG A 1 96 ? 40.055 44.164 30.734 1.00 27.04 97 ARG A O 1
ATOM 738 N N . LYS A 1 97 ? 39.318 44.314 32.847 1.00 26.98 98 LYS A N 1
ATOM 739 C CA . LYS A 1 97 ? 38.978 42.901 32.938 1.00 27.35 98 LYS A CA 1
ATOM 740 C C . LYS A 1 97 ? 37.852 42.502 31.980 1.00 26.92 98 LYS A C 1
ATOM 741 O O . LYS A 1 97 ? 37.898 41.423 31.384 1.00 26.66 98 LYS A O 1
ATOM 747 N N . MET A 1 98 ? 36.844 43.353 31.852 1.00 27.45 99 MET A N 1
ATOM 748 C CA . MET A 1 98 ? 35.703 43.002 31.013 1.00 29.02 99 MET A CA 1
ATOM 749 C C . MET A 1 98 ? 36.083 43.000 29.553 1.00 26.27 99 MET A C 1
ATOM 750 O O . MET A 1 98 ? 35.623 42.149 28.794 1.00 25.32 99 MET A O 1
ATOM 755 N N . VAL A 1 99 ? 36.951 43.935 29.162 1.00 25.02 100 VAL A N 1
ATOM 756 C CA . VAL A 1 99 ? 37.496 43.961 27.776 1.00 23.51 100 VAL A CA 1
ATOM 757 C C . VAL A 1 99 ? 38.145 42.641 27.391 1.00 23.00 100 VAL A C 1
ATOM 758 O O . VAL A 1 99 ? 37.921 42.130 26.308 1.00 20.38 100 VAL A O 1
ATOM 762 N N . ILE A 1 100 ? 39.024 42.126 28.249 1.00 21.43 101 ILE A N 1
ATOM 763 C CA . ILE A 1 100 ? 39.674 40.842 27.988 1.00 22.11 101 ILE A CA 1
ATOM 764 C C . ILE A 1 100 ? 38.666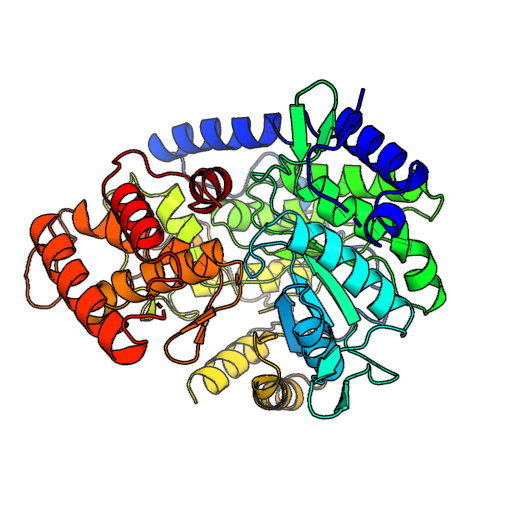 39.686 27.917 1.00 23.01 101 ILE A C 1
ATOM 765 O O . ILE A 1 100 ? 38.728 38.841 26.999 1.00 22.85 101 ILE A O 1
ATOM 770 N N . ASN A 1 101 ? 37.755 39.616 28.896 1.00 22.66 102 ASN A N 1
ATOM 771 C CA . ASN A 1 101 ? 36.806 38.497 28.915 1.00 23.55 102 ASN A CA 1
ATOM 772 C C . ASN A 1 101 ? 35.913 38.524 27.645 1.00 23.71 102 ASN A C 1
ATOM 773 O O . ASN A 1 101 ? 35.637 37.498 27.028 1.00 24.36 102 ASN A O 1
ATOM 778 N N . ALA A 1 102 ? 35.540 39.713 27.241 1.00 23.04 103 ALA A N 1
ATOM 779 C CA . ALA A 1 102 ? 34.688 39.847 26.055 1.00 22.87 103 ALA A CA 1
ATOM 780 C C . ALA A 1 102 ? 35.473 39.494 24.823 1.00 23.41 103 ALA A C 1
ATOM 781 O O . ALA A 1 102 ? 34.964 38.806 23.931 1.00 23.92 103 ALA A O 1
ATOM 783 N N . LEU A 1 103 ? 36.715 39.967 24.722 1.00 23.06 104 LEU A N 1
ATOM 784 C CA . LEU A 1 103 ? 37.518 39.660 23.504 1.00 23.38 104 LEU A CA 1
ATOM 785 C C . LEU A 1 103 ? 37.813 38.154 23.375 1.00 22.89 104 LEU A C 1
ATOM 786 O O . LEU A 1 103 ? 37.949 37.632 22.283 1.00 22.65 104 LEU A O 1
ATOM 791 N N . ASN A 1 104 ? 37.991 37.489 24.522 1.00 22.77 105 ASN A N 1
ATOM 792 C CA . ASN A 1 104 ? 38.239 36.052 24.531 1.00 22.34 105 ASN A CA 1
ATOM 793 C C . ASN A 1 104 ? 36.990 35.150 24.497 1.00 23.42 105 ASN A C 1
ATOM 794 O O . ASN A 1 104 ? 37.139 33.927 24.475 1.00 24.26 105 ASN A O 1
ATOM 799 N N . SER A 1 105 ? 35.787 35.742 24.457 1.00 23.57 106 SER A N 1
ATOM 800 C CA . SER A 1 105 ? 34.526 35.061 24.699 1.00 24.78 106 SER A CA 1
ATOM 801 C C . SER A 1 105 ? 34.103 34.051 23.648 1.00 25.51 106 SER A C 1
ATOM 802 O O . SER A 1 105 ? 33.202 33.235 23.900 1.00 27.28 106 SER A O 1
ATOM 805 N N . GLY A 1 106 ? 34.683 34.178 22.463 1.00 25.07 107 GLY A N 1
ATOM 806 C CA . GLY A 1 106 ? 34.334 33.338 21.313 1.00 24.72 107 GLY A CA 1
ATOM 807 C C . GLY A 1 106 ? 33.324 34.051 20.444 1.00 24.73 107 GLY A C 1
ATOM 808 O O . GLY A 1 106 ? 32.951 33.557 19.379 1.00 25.37 107 GLY A O 1
ATOM 809 N N . ALA A 1 107 ? 32.860 35.212 20.900 1.00 22.95 108 ALA A N 1
ATOM 810 C CA . ALA A 1 107 ? 32.022 36.080 20.033 1.00 21.91 108 ALA A CA 1
ATOM 811 C C . ALA A 1 107 ? 32.826 36.477 18.790 1.00 21.22 108 ALA A C 1
ATOM 812 O O . ALA A 1 107 ? 34.054 36.585 18.831 1.00 20.12 108 ALA A O 1
ATOM 814 N N . HIS A 1 108 ? 32.155 36.661 17.654 1.00 20.43 109 HIS A N 1
ATOM 815 C CA . HIS A 1 108 ? 32.835 37.166 16.497 1.00 20.00 109 HIS A CA 1
ATOM 816 C C . HIS A 1 108 ? 33.278 38.635 16.617 1.00 20.65 109 HIS A C 1
ATOM 817 O O . HIS A 1 108 ? 34.360 39.019 16.140 1.00 21.24 109 HIS A O 1
ATOM 824 N N . LEU A 1 109 ? 32.446 39.435 17.272 1.00 19.88 110 LEU A N 1
ATOM 825 C CA . LEU A 1 109 ? 32.720 40.872 17.520 1.00 20.95 110 LEU A CA 1
ATOM 826 C C . LEU A 1 109 ? 32.458 41.241 18.960 1.00 20.03 110 LEU A C 1
ATOM 827 O O . LEU A 1 109 ? 31.520 40.696 19.610 1.00 18.90 110 LEU A O 1
ATOM 832 N N . PHE A 1 110 ? 33.233 42.221 19.430 1.00 19.74 111 PHE A N 1
ATOM 833 C CA . PHE A 1 110 ? 33.073 42.792 20.758 1.00 19.96 111 PHE A CA 1
ATOM 834 C C . PHE A 1 110 ? 32.834 44.290 20.659 1.00 19.71 111 PHE A C 1
ATOM 835 O O . PHE A 1 110 ? 33.688 45.040 20.157 1.00 19.91 111 PHE A O 1
ATOM 843 N N . MET A 1 111 ? 31.658 44.718 21.096 1.00 19.18 112 MET A N 1
ATOM 844 C CA . MET A 1 111 ? 31.339 46.109 21.058 1.00 19.60 112 MET A CA 1
ATOM 845 C C . MET A 1 111 ? 31.805 46.668 22.394 1.00 18.36 112 MET A C 1
ATOM 846 O O . MET A 1 111 ? 31.134 46.465 23.390 1.00 20.44 112 MET A O 1
ATOM 851 N N . ALA A 1 112 ? 32.923 47.380 22.359 1.00 19.55 113 ALA A N 1
ATOM 852 C CA . ALA A 1 112 ? 33.577 47.917 23.567 1.00 19.82 113 ALA A CA 1
ATOM 853 C C . ALA A 1 112 ? 32.818 49.220 23.835 1.00 19.53 113 ALA A C 1
ATOM 854 O O . ALA A 1 112 ? 32.715 50.069 22.937 1.00 21.06 113 ALA A O 1
ATOM 856 N N . ASP A 1 113 ? 32.302 49.405 25.047 1.00 18.74 114 ASP A N 1
ATOM 857 C CA . ASP A 1 113 ? 31.205 50.372 25.232 1.00 19.00 114 ASP A CA 1
ATOM 858 C C . ASP A 1 113 ? 31.670 51.545 26.053 1.00 19.06 114 ASP A C 1
ATOM 859 O O . ASP A 1 113 ? 32.065 51.315 27.197 1.00 19.98 114 ASP A O 1
ATOM 864 N N . PHE A 1 114 ? 31.642 52.760 25.496 1.00 18.53 115 PHE A N 1
ATOM 865 C CA . PHE A 1 114 ? 31.822 54.005 26.273 1.00 18.54 115 PHE A CA 1
ATOM 866 C C . PHE A 1 114 ? 30.487 54.610 26.692 1.00 18.59 115 PHE A C 1
ATOM 867 O O . PHE A 1 114 ? 30.419 55.571 27.444 1.00 18.48 115 PHE A O 1
ATOM 875 N N . GLU A 1 115 ? 29.431 53.983 26.202 1.00 18.38 116 GLU A N 1
ATOM 876 C CA . GLU A 1 115 ? 28.087 54.518 26.264 1.00 18.21 116 GLU A CA 1
ATOM 877 C C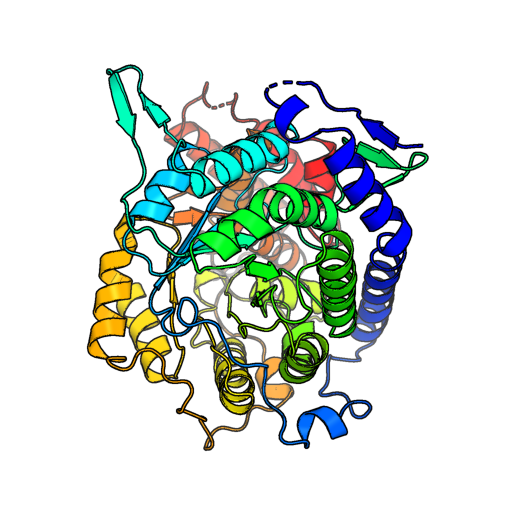 . GLU A 1 115 ? 27.253 53.843 27.349 1.00 19.14 116 GLU A C 1
ATOM 878 O O . GLU A 1 115 ? 27.622 53.891 28.570 1.00 18.31 116 GLU A O 1
ATOM 884 N N . ASP A 1 116 ? 26.148 53.217 26.951 1.00 19.12 117 ASP A N 1
ATOM 885 C CA . ASP A 1 116 ? 25.149 52.739 27.965 1.00 21.23 117 ASP A CA 1
ATOM 886 C C . ASP A 1 116 ? 25.623 51.861 29.114 1.00 20.09 117 ASP A C 1
ATOM 887 O O . ASP A 1 116 ? 25.094 51.990 30.201 1.00 22.12 117 ASP A O 1
ATOM 892 N N . SER A 1 117 ? 26.589 50.978 28.884 1.00 20.99 118 SER A N 1
ATOM 893 C CA . SER A 1 117 ? 27.097 50.096 29.966 1.00 21.15 118 SER A CA 1
ATOM 894 C C . SER A 1 117 ? 28.343 50.635 30.656 1.00 22.75 118 SER A C 1
ATOM 895 O O . SER A 1 117 ? 28.970 49.973 31.523 1.00 22.75 118 SER A O 1
ATOM 898 N N . ASN A 1 118 ? 28.673 51.867 30.304 1.00 23.21 119 ASN A N 1
ATOM 899 C CA . ASN A 1 118 ? 29.823 52.529 30.886 1.00 23.68 119 ASN A CA 1
ATOM 900 C C . ASN A 1 118 ? 29.348 53.712 31.713 1.00 23.17 119 ASN A C 1
ATOM 901 O O . ASN A 1 118 ? 28.623 54.558 31.216 1.00 22.33 119 ASN A O 1
ATOM 906 N N . SER A 1 119 ? 29.756 53.774 32.978 1.00 21.95 120 SER A N 1
ATOM 907 C CA . SER A 1 119 ? 29.526 54.989 33.762 1.00 21.77 120 SER A CA 1
ATOM 908 C C . SER A 1 119 ? 30.553 56.050 33.325 1.00 22.65 120 SER A C 1
ATOM 909 O O . SER A 1 119 ? 31.777 55.784 33.379 1.00 22.40 120 SER A O 1
ATOM 912 N N . PRO A 1 120 ? 30.080 57.248 32.878 1.00 22.39 121 PRO A N 1
ATOM 913 C CA . PRO A 1 120 ? 30.984 58.141 32.158 1.00 20.95 121 PRO A CA 1
ATOM 914 C C . PRO A 1 120 ? 31.873 58.968 33.096 1.00 20.97 121 PRO A C 1
ATOM 915 O O . PRO A 1 120 ? 31.970 60.186 32.951 1.00 20.85 121 PRO A O 1
ATOM 919 N N . THR A 1 121 ? 32.491 58.315 34.093 1.00 21.04 122 THR A N 1
ATOM 920 C CA . THR A 1 121 ? 33.491 59.037 34.876 1.00 20.76 122 THR A CA 1
ATOM 921 C C . THR A 1 121 ? 34.683 59.415 33.989 1.00 21.64 122 THR A C 1
ATOM 922 O O . THR A 1 121 ? 34.897 58.808 32.899 1.00 20.98 122 THR A O 1
ATOM 926 N N . TRP A 1 122 ? 35.423 60.450 34.408 1.00 21.41 123 TRP A N 1
ATOM 927 C CA . TRP A 1 122 ? 36.657 60.842 33.748 1.00 21.57 123 TRP A CA 1
ATOM 928 C C . TRP A 1 122 ? 37.621 59.678 33.754 1.00 22.32 123 TRP A C 1
ATOM 929 O O . TRP A 1 122 ? 38.196 59.376 32.730 1.00 22.16 123 TRP A O 1
ATOM 940 N N . GLU A 1 123 ? 37.770 59.016 34.909 1.00 22.93 124 GLU A N 1
ATOM 941 C CA . GLU A 1 123 ? 38.618 57.841 34.984 1.00 22.39 124 GLU A CA 1
ATOM 942 C C . GLU A 1 123 ? 38.188 56.768 33.977 1.00 21.58 124 GLU A C 1
ATOM 943 O O . GLU A 1 123 ? 39.012 56.228 33.236 1.00 20.99 124 GLU A O 1
ATOM 949 N N . ASN A 1 124 ? 36.900 56.477 33.928 1.00 20.62 125 ASN A N 1
ATOM 950 C CA . ASN A 1 124 ? 36.479 55.410 33.010 1.00 21.09 125 ASN A CA 1
ATOM 951 C C . ASN A 1 124 ? 36.710 55.842 31.592 1.00 20.26 125 ASN A C 1
ATOM 952 O O . ASN A 1 124 ? 37.065 55.034 30.750 1.00 20.12 125 ASN A O 1
ATOM 957 N N . ALA A 1 125 ? 36.548 57.125 31.317 1.00 22.66 126 ALA A N 1
ATOM 958 C CA . ALA A 1 125 ? 36.608 57.579 29.900 1.00 21.59 126 ALA A CA 1
ATOM 959 C C . ALA A 1 125 ? 38.044 57.504 29.351 1.00 22.60 126 ALA A C 1
ATOM 960 O O . ALA A 1 125 ? 38.267 57.154 28.186 1.00 21.66 126 ALA A O 1
ATOM 962 N N . ILE A 1 126 ? 39.018 57.821 30.210 1.00 20.44 127 ILE A N 1
ATOM 963 C CA . ILE A 1 126 ? 40.403 57.823 29.778 1.00 21.11 127 ILE A CA 1
ATOM 964 C C . ILE A 1 126 ? 41.047 56.463 29.999 1.00 20.91 127 ILE A C 1
ATOM 965 O O . ILE A 1 126 ? 41.775 55.986 29.135 1.00 19.68 127 ILE A O 1
ATOM 970 N N . GLU A 1 127 ? 40.823 55.854 31.163 1.00 21.59 128 GLU A N 1
ATOM 971 C CA . GLU A 1 127 ? 41.256 54.464 31.342 1.00 22.06 128 GLU A CA 1
ATOM 972 C C . GLU A 1 127 ? 40.661 53.552 30.238 1.00 22.29 128 GLU A C 1
ATOM 973 O O . GLU A 1 127 ? 41.332 52.698 29.704 1.00 22.69 128 GLU A O 1
ATOM 979 N N . GLY A 1 128 ? 39.407 53.760 29.880 1.00 21.98 129 GLY A N 1
ATOM 980 C CA . GLY A 1 128 ? 38.845 53.080 28.740 1.00 21.46 129 GLY A CA 1
ATOM 981 C C . GLY A 1 128 ? 39.735 53.080 27.527 1.00 21.04 129 GLY A C 1
ATOM 982 O O . GLY A 1 128 ? 40.022 52.022 26.986 1.00 21.34 129 GLY A O 1
ATOM 983 N N . GLN A 1 129 ? 40.142 54.265 27.078 1.00 20.69 130 GLN A N 1
ATOM 984 C CA . GLN A 1 129 ? 41.110 54.426 25.971 1.00 19.01 130 GLN A CA 1
ATOM 985 C C . GLN A 1 129 ? 42.476 53.763 26.228 1.00 20.24 130 GLN A C 1
ATOM 986 O O . GLN A 1 129 ? 43.062 53.194 25.333 1.00 21.48 130 GLN A O 1
ATOM 992 N N . ILE A 1 130 ? 43.025 53.872 27.439 1.00 20.53 131 ILE A N 1
ATOM 993 C CA . ILE A 1 130 ? 44.245 53.152 27.718 1.00 19.68 131 ILE A CA 1
ATOM 994 C C . ILE A 1 130 ? 44.038 51.651 27.459 1.00 18.67 131 ILE A C 1
ATOM 995 O O . ILE A 1 130 ? 44.859 50.992 26.823 1.00 19.59 131 ILE A O 1
ATOM 1000 N N . ASN A 1 131 ? 42.933 51.122 27.959 1.00 18.70 132 ASN A N 1
ATOM 1001 C CA . ASN A 1 131 ? 42.615 49.708 27.913 1.00 18.46 132 ASN A CA 1
ATOM 1002 C C . ASN A 1 131 ? 42.443 49.307 26.465 1.00 18.00 132 ASN A C 1
ATOM 1003 O O . ASN A 1 131 ? 43.008 48.316 26.013 1.00 19.11 132 ASN A O 1
ATOM 1008 N N . LEU A 1 132 ? 41.685 50.081 25.724 1.00 19.03 133 LEU A N 1
ATOM 1009 C CA . LEU A 1 132 ? 41.569 49.723 24.285 1.00 18.80 133 LEU A CA 1
ATOM 1010 C C . LEU A 1 132 ? 42.878 49.799 23.486 1.00 20.02 133 LEU A C 1
ATOM 1011 O O . LEU A 1 132 ? 43.140 48.963 22.608 1.00 20.15 133 LEU A O 1
ATOM 1016 N N . ARG A 1 133 ? 43.682 50.819 23.762 1.00 20.78 134 ARG A N 1
ATOM 1017 C CA . ARG A 1 133 ? 45.002 50.965 23.164 1.00 21.65 134 ARG A CA 1
ATOM 1018 C C . ARG A 1 133 ? 45.847 49.717 23.484 1.00 21.25 134 ARG A C 1
ATOM 1019 O O . ARG A 1 133 ? 46.443 49.106 22.590 1.00 20.60 134 ARG A O 1
ATOM 1021 N N . ASP A 1 134 ? 45.917 49.333 24.773 1.00 22.64 135 ASP A N 1
ATOM 1022 C CA . ASP A 1 134 ? 46.618 48.112 25.137 1.00 22.02 135 ASP A CA 1
ATOM 1023 C C . ASP A 1 134 ? 46.032 46.837 24.500 1.00 22.70 135 ASP A C 1
ATOM 1024 O O . ASP A 1 134 ? 46.776 45.908 24.140 1.00 23.02 135 ASP A O 1
ATOM 1029 N N . ALA A 1 135 ? 44.716 46.803 24.293 1.00 22.70 136 ALA A N 1
ATOM 1030 C CA . ALA A 1 135 ? 44.086 45.633 23.688 1.00 22.04 136 ALA A CA 1
ATOM 1031 C C . ALA A 1 135 ? 44.526 45.529 22.222 1.00 22.69 136 ALA A C 1
ATOM 1032 O O . ALA A 1 135 ? 44.890 44.451 21.751 1.00 23.12 136 ALA A O 1
ATOM 1034 N N . VAL A 1 136 ? 44.498 46.645 21.510 1.00 23.85 137 VAL A N 1
ATOM 1035 C CA . VAL A 1 136 ? 44.904 46.652 20.095 1.00 23.96 137 VAL A CA 1
ATOM 1036 C C . VAL A 1 136 ? 46.387 46.210 19.918 1.00 25.00 137 VAL A C 1
ATOM 1037 O O . VAL A 1 136 ? 46.700 45.438 19.008 1.00 24.28 137 VAL A O 1
ATOM 1041 N N . LYS A 1 137 ? 47.241 46.636 20.866 1.00 25.66 138 LYS A N 1
ATOM 1042 C CA . LYS A 1 137 ? 48.688 46.303 20.927 1.00 26.14 138 LYS A CA 1
ATOM 1043 C C . LYS A 1 137 ? 48.961 44.879 21.402 1.00 26.53 138 LYS A C 1
ATOM 1044 O O . LYS A 1 137 ? 50.025 44.317 21.100 1.00 25.98 138 LYS A O 1
ATOM 1048 N N . GLY A 1 138 ? 48.069 44.335 22.229 1.00 25.81 139 GLY A N 1
ATOM 1049 C CA . GLY A 1 138 ? 48.192 42.964 22.717 1.00 24.96 139 GLY A CA 1
ATOM 1050 C C . GLY A 1 138 ? 48.833 42.938 24.091 1.00 26.11 139 GLY A C 1
ATOM 1051 O O . GLY A 1 138 ? 49.140 41.879 24.632 1.00 24.65 139 GLY A O 1
ATOM 1052 N N . THR A 1 139 ? 49.041 44.116 24.662 1.00 26.44 140 THR A N 1
ATOM 1053 C CA . THR A 1 139 ? 49.744 44.204 25.946 1.00 28.38 140 THR A CA 1
ATOM 1054 C C . THR A 1 139 ? 48.740 44.279 27.096 1.00 28.19 140 THR A C 1
ATOM 1055 O O . THR A 1 139 ? 49.131 44.224 28.270 1.00 28.58 140 THR A O 1
ATOM 1059 N N . ILE A 1 140 ? 47.441 44.381 26.775 1.00 26.94 141 ILE A N 1
ATOM 1060 C CA . ILE A 1 140 ? 46.413 44.472 27.840 1.00 26.43 141 ILE A CA 1
ATOM 1061 C C . ILE A 1 140 ? 46.446 43.261 28.754 1.00 26.33 141 ILE A C 1
ATOM 1062 O O . ILE A 1 140 ? 46.600 42.123 28.302 1.00 26.03 141 ILE A O 1
ATOM 1067 N N . SER A 1 141 ? 46.361 43.504 30.054 1.00 26.61 142 SER A N 1
ATOM 1068 C CA . SER A 1 141 ? 46.302 42.398 30.981 1.00 27.17 142 SER A CA 1
ATOM 1069 C C . SER A 1 141 ? 45.562 42.836 32.230 1.00 27.23 142 SER A C 1
ATOM 1070 O O . SER A 1 141 ? 45.581 44.027 32.587 1.00 27.90 142 SER A O 1
ATOM 1073 N N . HIS A 1 142 ? 44.932 41.885 32.911 1.00 27.35 143 HIS A N 1
ATOM 1074 C CA . HIS A 1 142 ? 44.323 42.197 34.191 1.00 27.50 143 HIS A CA 1
ATOM 1075 C C . HIS A 1 142 ? 44.940 41.326 35.267 1.00 28.56 143 HIS A C 1
ATOM 1076 O O . HIS A 1 142 ? 44.808 40.105 35.223 1.00 26.88 143 HIS A O 1
ATOM 1083 N N . LYS A 1 143 ? 45.590 41.965 36.235 1.00 29.36 144 LYS A N 1
ATOM 1084 C CA . LYS A 1 143 ? 46.215 41.262 37.358 1.00 31.49 144 LYS A CA 1
ATOM 1085 C C . LYS A 1 143 ? 45.324 41.089 38.591 1.00 33.16 144 LYS A C 1
ATOM 1086 O O . LYS A 1 143 ? 44.893 42.069 39.199 1.00 33.01 144 LYS A O 1
ATOM 1092 N N . ASN A 1 144 ? 45.109 39.827 38.971 1.00 34.63 145 ASN A N 1
ATOM 1093 C CA . ASN A 1 144 ? 44.473 39.426 40.225 1.00 36.90 145 ASN A CA 1
ATOM 1094 C C . ASN A 1 144 ? 45.460 39.479 41.377 1.00 36.97 145 ASN A C 1
ATOM 1095 O O . ASN A 1 144 ? 46.654 39.251 41.184 1.00 37.28 145 ASN A O 1
ATOM 1100 N N . GLU A 1 145 ? 44.957 39.687 42.587 1.00 37.38 146 GLU A N 1
ATOM 1101 C CA . GLU A 1 145 ? 45.822 39.596 43.764 1.00 37.79 146 GLU A CA 1
ATOM 1102 C C . GLU A 1 145 ? 46.364 38.182 43.992 1.00 37.00 146 GLU A C 1
ATOM 1103 O O . GLU A 1 145 ? 47.424 38.012 44.608 1.00 37.71 146 GLU A O 1
ATOM 1109 N N . ASN A 1 146 ? 45.646 37.168 43.504 1.00 36.37 147 ASN A N 1
ATOM 1110 C CA . ASN A 1 146 ? 46.110 35.787 43.638 1.00 35.03 147 ASN A CA 1
ATOM 1111 C C . ASN A 1 146 ? 47.243 35.446 42.647 1.00 34.24 147 ASN A C 1
ATOM 1112 O O . ASN A 1 146 ? 47.732 34.332 42.625 1.00 34.55 147 ASN A O 1
ATOM 1117 N N . GLY A 1 147 ? 47.632 36.408 41.813 1.00 32.74 148 GLY A N 1
ATOM 1118 C CA . GLY A 1 147 ? 48.708 36.184 40.869 1.00 30.84 148 GLY A CA 1
ATOM 1119 C C . GLY A 1 147 ? 48.257 35.990 39.438 1.00 30.18 148 GLY A C 1
ATOM 1120 O O . GLY A 1 147 ? 49.051 36.157 38.504 1.00 29.45 148 GLY A O 1
ATOM 1121 N N . LYS A 1 148 ? 46.994 35.633 39.251 1.00 29.53 149 LYS A N 1
ATOM 1122 C CA . LYS A 1 148 ? 46.476 35.425 37.889 1.00 28.89 149 LYS A CA 1
ATOM 1123 C C . LYS A 1 148 ? 46.611 36.714 37.104 1.00 29.31 149 LYS A C 1
ATOM 1124 O O . LYS A 1 148 ? 46.578 37.793 37.689 1.00 29.27 149 LYS A O 1
ATOM 1130 N N . GLU A 1 149 ? 46.802 36.609 35.786 1.00 29.23 150 GLU A N 1
ATOM 1131 C CA . GLU A 1 149 ? 46.924 37.789 34.949 1.00 30.08 150 GLU A CA 1
ATOM 1132 C C . GLU A 1 149 ? 46.372 37.468 33.577 1.00 30.12 150 GLU A C 1
ATOM 1133 O O . GLU A 1 149 ? 47.044 36.872 32.738 1.00 31.06 150 GLU A O 1
ATOM 1139 N N . TYR A 1 150 ? 45.137 37.864 33.368 1.00 29.74 151 TYR A N 1
ATOM 1140 C CA . TYR A 1 150 ? 44.410 37.490 32.177 1.00 29.80 151 TYR A CA 1
ATOM 1141 C C . TYR A 1 150 ? 44.967 38.273 30.997 1.00 28.76 151 TYR A C 1
ATOM 1142 O O . TYR A 1 150 ? 45.237 39.463 31.138 1.00 27.62 151 TYR A O 1
ATOM 1151 N N . ARG A 1 151 ? 45.177 37.588 29.859 1.00 27.81 152 ARG A N 1
ATOM 1152 C CA . ARG A 1 151 ? 45.524 38.260 28.585 1.00 26.52 152 ARG A CA 1
ATOM 1153 C C . ARG A 1 151 ? 44.676 37.775 27.414 1.00 24.76 152 ARG A C 1
ATOM 1154 O O . ARG A 1 151 ? 43.824 36.907 27.589 1.00 24.30 152 ARG A O 1
ATOM 1162 N N . LEU A 1 152 ? 44.927 38.338 26.246 1.00 24.26 153 LEU A N 1
ATOM 1163 C CA . LEU A 1 152 ? 44.077 38.080 25.066 1.00 23.73 153 LEU A CA 1
ATOM 1164 C C . LEU A 1 152 ? 44.490 36.851 24.271 1.00 24.34 153 LEU A C 1
ATOM 1165 O O . LEU A 1 152 ? 45.670 36.649 24.013 1.00 23.55 153 LEU A O 1
ATOM 1170 N N . ASN A 1 153 ? 43.509 36.073 23.806 1.00 24.88 154 ASN A N 1
ATOM 1171 C CA . ASN A 1 153 ? 43.763 35.060 22.786 1.00 25.81 154 ASN A CA 1
ATOM 1172 C C . ASN A 1 153 ? 44.418 35.732 21.584 1.00 25.79 154 ASN A C 1
ATOM 1173 O O . ASN A 1 153 ? 44.279 36.940 21.395 1.00 26.40 154 ASN A O 1
ATOM 1178 N N . SER A 1 154 ? 45.171 34.964 20.800 1.00 25.59 155 SER A N 1
ATOM 1179 C CA . SER A 1 154 ? 45.941 35.576 19.723 1.00 26.41 155 SER A CA 1
ATOM 1180 C C . SER A 1 154 ? 44.983 35.971 18.628 1.00 26.61 155 SER A C 1
ATOM 1181 O O . SER A 1 154 ? 45.327 36.795 17.788 1.00 28.00 155 SER A O 1
ATOM 1184 N N . LYS A 1 155 ? 43.827 35.321 18.601 1.00 27.09 156 LYS A N 1
ATOM 1185 C CA . LYS A 1 155 ? 42.741 35.741 17.724 1.00 26.94 156 LYS A CA 1
ATOM 1186 C C . LYS A 1 155 ? 41.538 36.060 18.624 1.00 26.11 156 LYS A C 1
ATOM 1187 O O . LYS A 1 155 ? 41.021 35.202 19.355 1.00 25.11 156 LYS A O 1
ATOM 1190 N N . THR A 1 156 ? 41.115 37.309 18.591 1.00 25.03 157 THR A N 1
ATOM 1191 C CA . THR A 1 156 ? 40.027 37.745 19.488 1.00 24.96 157 THR A CA 1
ATOM 1192 C C . THR A 1 156 ? 38.769 38.021 18.680 1.00 24.78 157 THR A C 1
ATOM 1193 O O . THR A 1 156 ? 38.798 38.002 17.457 1.00 24.35 157 THR A O 1
ATOM 1197 N N . ALA A 1 157 ? 37.664 38.328 19.362 1.00 23.85 158 ALA A N 1
ATOM 1198 C CA . ALA A 1 157 ? 36.534 38.980 18.664 1.00 22.50 158 ALA A CA 1
ATOM 1199 C C . ALA A 1 157 ? 37.051 40.290 18.026 1.00 21.92 158 ALA A C 1
ATOM 1200 O O . ALA A 1 157 ? 37.996 40.907 18.530 1.00 21.81 158 ALA A O 1
ATOM 1202 N N . VAL A 1 158 ? 36.442 40.689 16.900 1.00 20.88 159 VAL A N 1
ATOM 1203 C CA . VAL A 1 158 ? 36.749 41.937 16.226 1.00 20.89 159 VAL A CA 1
ATOM 1204 C C . VAL A 1 158 ? 36.258 43.109 17.091 1.00 21.04 159 VAL A C 1
ATOM 1205 O O . VAL A 1 158 ? 35.109 43.138 17.534 1.00 21.26 159 VAL A O 1
ATOM 1209 N N . LEU A 1 159 ? 37.122 44.089 17.313 1.00 21.70 160 LEU A N 1
ATOM 1210 C CA . LEU A 1 159 ? 36.787 45.216 18.169 1.00 22.05 160 LEU A CA 1
ATOM 1211 C C . LEU A 1 159 ? 35.944 46.238 17.427 1.00 22.39 160 LEU A C 1
ATOM 1212 O O . LEU A 1 159 ? 36.248 46.598 16.278 1.00 20.97 160 LEU A O 1
ATOM 1217 N N . ILE A 1 160 ? 34.851 46.649 18.072 1.00 21.65 161 ILE A N 1
ATOM 1218 C CA . ILE A 1 160 ? 34.011 47.765 17.613 1.00 23.09 161 ILE A CA 1
ATOM 1219 C C . ILE A 1 160 ? 33.725 48.670 18.777 1.00 23.12 161 ILE A C 1
ATOM 1220 O O . ILE A 1 160 ? 33.393 48.201 19.851 1.00 25.93 161 ILE A O 1
ATOM 1225 N N . VAL A 1 161 ? 33.846 49.966 18.598 1.00 22.64 162 VAL A N 1
ATOM 1226 C CA . VAL A 1 161 ? 33.672 50.848 19.781 1.00 20.95 162 VAL A CA 1
ATOM 1227 C C . VAL A 1 161 ? 32.334 51.599 19.746 1.00 20.07 162 VAL A C 1
ATOM 1228 O O . VAL A 1 161 ? 31.924 52.111 18.674 1.00 19.95 162 VAL A O 1
ATOM 1232 N N . ARG A 1 162 ? 31.615 51.617 20.877 1.00 17.35 163 ARG A N 1
ATOM 1233 C CA . ARG A 1 162 ? 30.451 52.511 20.991 1.00 17.54 163 ARG A CA 1
ATOM 1234 C C . ARG A 1 162 ? 30.742 53.738 21.833 1.00 17.69 163 ARG A C 1
ATOM 1235 O O . ARG A 1 162 ? 30.942 53.614 23.055 1.00 19.77 163 ARG A O 1
ATOM 1243 N N . PRO A 1 163 ? 30.776 54.926 21.198 1.00 19.15 164 PRO A N 1
ATOM 1244 C CA . PRO A 1 163 ? 30.961 56.179 21.925 1.00 17.22 164 PRO A CA 1
ATOM 1245 C C . PRO A 1 163 ? 29.652 56.633 22.555 1.00 18.32 164 PRO A C 1
ATOM 1246 O O . PRO A 1 163 ? 28.556 56.133 22.207 1.00 18.25 164 PRO A O 1
ATOM 1250 N N . ARG A 1 164 ? 29.745 57.623 23.416 1.00 18.44 165 ARG A N 1
ATOM 1251 C CA . ARG A 1 164 ? 28.557 58.254 23.965 1.00 17.92 165 ARG A CA 1
ATOM 1252 C C . ARG A 1 164 ? 27.726 58.817 22.796 1.00 18.37 165 ARG A C 1
ATOM 1253 O O . ARG A 1 164 ? 28.290 59.127 21.743 1.00 18.01 165 ARG A O 1
ATOM 1261 N N . GLY A 1 165 ? 26.409 58.883 22.992 1.00 17.70 166 GLY A N 1
ATOM 1262 C CA . GLY A 1 165 ? 25.477 59.513 22.055 1.00 16.77 166 GLY A CA 1
ATOM 1263 C C . GLY A 1 165 ? 25.592 61.012 22.004 1.00 17.10 166 GLY A C 1
ATOM 1264 O O . GLY A 1 165 ? 26.213 61.672 22.856 1.00 15.63 166 GLY A O 1
ATOM 1265 N N . TRP A 1 166 ? 24.942 61.587 21.002 1.00 16.54 167 TRP A N 1
ATOM 1266 C CA . TRP A 1 166 ? 25.043 63.008 20.741 1.00 17.14 167 TRP A CA 1
ATOM 1267 C C . TRP A 1 166 ? 24.582 63.990 21.832 1.00 18.01 167 TRP A C 1
ATOM 1268 O O . TRP A 1 166 ? 24.934 65.177 21.763 1.00 19.84 167 TRP A O 1
ATOM 1279 N N . HIS A 1 167 ? 23.853 63.521 22.851 1.00 17.80 168 HIS A N 1
ATOM 1280 C CA . HIS A 1 167 ? 23.239 64.396 23.841 1.00 17.78 168 HIS A CA 1
ATOM 1281 C C . HIS A 1 167 ? 24.249 64.521 25.013 1.00 18.74 168 HIS A C 1
ATOM 1282 O O . HIS A 1 167 ? 24.100 65.375 25.851 1.00 20.54 168 HIS A O 1
ATOM 1289 N N . LEU A 1 168 ? 25.298 63.708 25.009 1.00 18.79 169 LEU A N 1
ATOM 1290 C CA . LEU A 1 168 ? 26.276 63.789 26.121 1.00 19.43 169 LEU A CA 1
ATOM 1291 C C . LEU A 1 168 ? 27.549 64.587 25.827 1.00 20.49 169 LEU A C 1
ATOM 1292 O O . LEU A 1 168 ? 28.141 64.479 24.765 1.00 20.31 169 LEU A O 1
ATOM 1297 N N . GLU A 1 169 ? 27.986 65.318 26.857 1.00 22.07 170 GLU A N 1
ATOM 1298 C CA . GLU A 1 169 ? 29.175 66.138 26.822 1.00 22.43 170 GLU A CA 1
ATOM 1299 C C . GLU A 1 169 ? 30.202 65.551 27.720 1.00 22.80 170 GLU A C 1
ATOM 1300 O O . GLU A 1 169 ? 29.873 64.772 28.630 1.00 23.44 170 GLU A O 1
ATOM 1306 N N . GLU A 1 170 ? 31.448 65.898 27.433 1.00 22.50 171 GLU A N 1
ATOM 1307 C CA . GLU A 1 170 ? 32.566 65.483 28.247 1.00 22.37 171 GLU A CA 1
ATOM 1308 C C . GLU A 1 170 ? 32.969 66.731 29.002 1.00 22.27 171 GLU A C 1
ATOM 1309 O O . GLU A 1 170 ? 33.642 67.606 28.458 1.00 22.70 171 GLU A O 1
ATOM 1315 N N . LYS A 1 171 ? 32.529 66.848 30.242 1.00 23.82 172 LYS A N 1
ATOM 1316 C CA . LYS A 1 171 ? 32.705 68.130 30.947 1.00 25.44 172 LYS A CA 1
ATOM 1317 C C . LYS A 1 171 ? 34.144 68.377 31.410 1.00 25.76 172 LYS A C 1
ATOM 1318 O O . LYS A 1 171 ? 34.441 69.458 31.972 1.00 26.53 172 LYS A O 1
ATOM 1324 N N . HIS A 1 172 ? 35.017 67.397 31.206 1.00 25.57 173 HIS A N 1
ATOM 1325 C CA . HIS A 1 172 ? 36.392 67.487 31.736 1.00 25.18 173 HIS A CA 1
ATOM 1326 C C . HIS A 1 172 ? 37.424 68.069 30.763 1.00 25.31 173 HIS A C 1
ATOM 1327 O O . HIS A 1 172 ? 38.574 68.296 31.141 1.00 25.80 173 HIS A O 1
ATOM 1334 N N . MET A 1 173 ? 36.999 68.303 29.525 1.00 23.78 174 MET A N 1
ATOM 1335 C CA . MET A 1 173 ? 37.793 69.036 28.539 1.00 25.52 174 MET A CA 1
ATOM 1336 C C . MET A 1 173 ? 36.890 70.043 27.874 1.00 25.43 174 MET A C 1
ATOM 1337 O O . MET A 1 173 ? 35.758 69.726 27.514 1.00 26.54 174 MET A O 1
ATOM 1342 N N . GLN A 1 174 ? 37.404 71.250 27.711 1.00 25.33 175 GLN A N 1
ATOM 1343 C CA . GLN A 1 174 ? 36.662 72.331 27.131 1.00 26.32 175 GLN A CA 1
ATOM 1344 C C . GLN A 1 174 ? 37.453 72.976 26.041 1.00 25.80 175 GLN A C 1
ATOM 1345 O O . GLN A 1 174 ? 38.683 72.941 26.048 1.00 24.72 175 GLN A O 1
ATOM 1351 N N . VAL A 1 175 ? 36.733 73.568 25.099 1.00 25.87 176 VAL A N 1
ATOM 1352 C CA . VAL A 1 175 ? 37.321 74.391 24.054 1.00 26.23 176 VAL A CA 1
ATOM 1353 C C . VAL A 1 175 ? 36.651 75.765 24.136 1.00 27.97 176 VAL A C 1
ATOM 1354 O O . VAL A 1 175 ? 35.467 75.891 23.811 1.00 27.54 176 VAL A O 1
ATOM 1358 N N . ASP A 1 176 ? 37.406 76.779 24.576 1.00 29.11 177 ASP A N 1
ATOM 1359 C CA . ASP A 1 176 ? 36.871 78.128 24.823 1.00 30.93 177 ASP A CA 1
ATOM 1360 C C . ASP A 1 176 ? 35.707 78.102 25.792 1.00 31.13 177 ASP A C 1
ATOM 1361 O O . ASP A 1 176 ? 34.667 78.747 25.548 1.00 32.83 177 ASP A O 1
ATOM 1366 N N . GLY A 1 177 ? 35.865 77.366 26.889 1.00 30.00 178 GLY A N 1
ATOM 1367 C CA . GLY A 1 177 ? 34.823 77.254 27.873 1.00 29.04 178 GLY A CA 1
ATOM 1368 C C . GLY A 1 177 ? 33.642 76.343 27.572 1.00 28.27 178 GLY A C 1
ATOM 1369 O O . GLY A 1 177 ? 32.847 76.103 28.455 1.00 28.92 178 GLY A O 1
ATOM 1370 N N . LYS A 1 178 ? 33.501 75.854 26.338 1.00 26.39 179 LYS A N 1
ATOM 1371 C CA . LYS A 1 178 ? 32.366 75.014 25.972 1.00 25.28 179 LYS A CA 1
ATOM 1372 C C . LYS A 1 178 ? 32.840 73.563 26.135 1.00 24.07 179 LYS A C 1
ATOM 1373 O O . LYS A 1 178 ? 33.880 73.203 25.590 1.00 22.65 179 LYS A O 1
ATOM 1379 N N . ASN A 1 179 ? 32.098 72.752 26.893 1.00 23.57 180 ASN A N 1
ATOM 1380 C CA . ASN A 1 179 ? 32.345 71.292 26.992 1.00 21.65 180 ASN A CA 1
ATOM 1381 C C . ASN A 1 179 ? 32.473 70.635 25.600 1.00 21.91 180 ASN A C 1
ATOM 1382 O O . ASN A 1 179 ? 31.742 71.009 24.638 1.00 19.91 180 ASN A O 1
ATOM 1387 N N . MET A 1 180 ? 33.388 69.668 25.492 1.00 21.09 181 MET A N 1
ATOM 1388 C CA . MET A 1 180 ? 33.540 68.840 24.292 1.00 21.38 181 MET A CA 1
ATOM 1389 C C . MET A 1 180 ? 32.358 67.874 24.211 1.00 20.36 181 MET A C 1
ATOM 1390 O O . MET A 1 180 ? 31.661 67.678 25.174 1.00 19.07 181 MET A O 1
ATOM 1395 N N . SER A 1 181 ? 32.058 67.412 22.997 1.00 18.70 182 SER A N 1
ATOM 1396 C CA . SER A 1 181 ? 31.135 66.327 22.767 1.00 18.00 182 SER A CA 1
ATOM 1397 C C . SER A 1 181 ? 31.685 64.981 23.280 1.00 18.68 182 SER A C 1
ATOM 1398 O O . SER A 1 181 ? 32.816 64.616 22.984 1.00 19.17 182 SER A O 1
ATOM 1401 N N . GLY A 1 182 ? 30.929 64.280 24.122 1.00 19.02 183 GLY A N 1
ATOM 1402 C CA . GLY A 1 182 ? 31.303 62.933 24.516 1.00 17.76 183 GLY A CA 1
ATOM 1403 C C . GLY A 1 182 ? 31.467 62.026 23.332 1.00 16.11 183 GLY A C 1
ATOM 1404 O O . GLY A 1 182 ? 32.378 61.225 23.242 1.00 15.58 183 GLY A O 1
ATOM 1405 N N . SER A 1 183 ? 30.579 62.148 22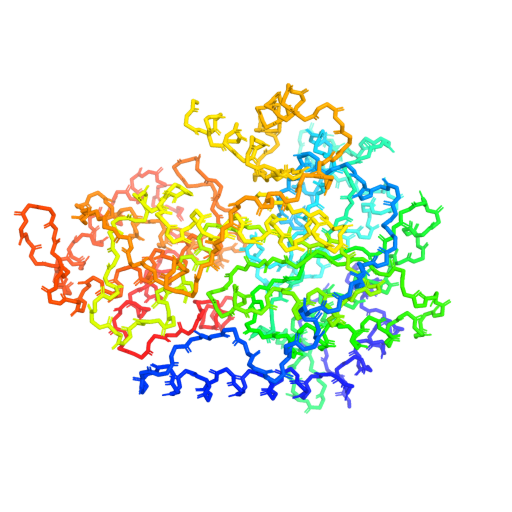.355 1.00 15.15 184 SER A N 1
ATOM 1406 C CA . SER A 1 183 ? 30.792 61.348 21.205 1.00 14.23 184 SER A CA 1
ATOM 1407 C C . SER A 1 183 ? 32.177 61.516 20.559 1.00 13.95 184 SER A C 1
ATOM 1408 O O . SER A 1 183 ? 32.849 60.530 20.163 1.00 15.86 184 SER A O 1
ATOM 1411 N N . LEU A 1 184 ? 32.553 62.778 20.348 1.00 15.47 185 LEU A N 1
ATOM 1412 C CA . LEU A 1 184 ? 33.736 63.164 19.560 1.00 15.62 185 LEU A CA 1
ATOM 1413 C C . LEU A 1 184 ? 34.943 62.799 20.345 1.00 14.73 185 LEU A C 1
ATOM 1414 O O . LEU A 1 184 ? 35.958 62.431 19.772 1.00 15.51 185 LEU A O 1
ATOM 1419 N N . VAL A 1 185 ? 34.853 62.900 21.675 1.00 15.73 186 VAL A N 1
ATOM 1420 C CA . VAL A 1 185 ? 35.984 62.487 22.461 1.00 15.88 186 VAL A CA 1
ATOM 1421 C C . VAL A 1 185 ? 36.212 60.997 22.445 1.00 17.00 186 VAL A C 1
ATOM 1422 O O . VAL A 1 185 ? 37.345 60.551 22.261 1.00 17.49 186 VAL A O 1
ATOM 1426 N N . ASP A 1 186 ? 35.163 60.216 22.658 1.00 15.91 187 ASP A N 1
ATOM 1427 C CA . ASP A 1 186 ? 35.259 58.753 22.669 1.00 16.90 187 ASP A CA 1
ATOM 1428 C C . ASP A 1 186 ? 35.700 58.210 21.279 1.00 17.26 187 ASP A C 1
ATOM 1429 O O . ASP A 1 186 ? 36.598 57.382 21.142 1.00 17.03 187 ASP A O 1
ATOM 1434 N N . PHE A 1 187 ? 35.025 58.676 20.233 1.00 17.17 188 PHE A N 1
ATOM 1435 C CA . PHE A 1 187 ? 35.426 58.306 18.885 1.00 17.27 188 PHE A CA 1
ATOM 1436 C C . PHE A 1 187 ? 36.836 58.803 18.524 1.00 17.80 188 PHE A C 1
ATOM 1437 O O . PHE A 1 187 ? 37.662 58.032 18.042 1.00 18.33 188 PHE A O 1
ATOM 1445 N N . GLY A 1 188 ? 37.103 60.089 18.754 1.00 18.59 189 GLY A N 1
ATOM 1446 C CA . GLY A 1 188 ? 38.376 60.729 18.383 1.00 18.22 189 GLY A CA 1
ATOM 1447 C C . GLY A 1 188 ? 39.606 60.101 18.983 1.00 18.71 189 GLY A C 1
ATOM 1448 O O . GLY A 1 188 ? 40.561 59.828 18.281 1.00 18.26 189 GLY A O 1
ATOM 1449 N N . LEU A 1 189 ? 39.614 59.895 20.290 1.00 18.23 190 LEU A N 1
ATOM 1450 C CA . LEU A 1 189 ? 40.775 59.263 20.884 1.00 19.19 190 LEU A CA 1
ATOM 1451 C C . LEU A 1 189 ? 41.048 57.817 20.437 1.00 19.80 190 LEU A C 1
ATOM 1452 O O . LEU A 1 189 ? 42.221 57.401 20.312 1.00 20.28 190 LEU A O 1
ATOM 1457 N N . TYR A 1 190 ? 39.980 57.046 20.186 1.00 19.81 191 TYR A N 1
ATOM 1458 C CA . TYR A 1 190 ? 40.148 55.645 19.819 1.00 19.33 191 TYR A CA 1
ATOM 1459 C C . TYR A 1 190 ? 40.662 55.599 18.411 1.00 20.32 191 TYR A C 1
ATOM 1460 O O . TYR A 1 190 ? 41.603 54.861 18.125 1.00 20.30 191 TYR A O 1
ATOM 1469 N N . PHE A 1 191 ? 40.031 56.394 17.540 1.00 19.84 192 PHE A N 1
ATOM 1470 C CA . PHE A 1 191 ? 40.474 56.543 16.145 1.00 20.26 192 PHE A CA 1
ATOM 1471 C C . PHE A 1 191 ? 41.940 57.003 16.006 1.00 20.50 192 PHE A C 1
ATOM 1472 O O . PHE A 1 191 ? 42.759 56.399 15.302 1.00 19.63 192 PHE A O 1
ATOM 1480 N N . PHE A 1 192 ? 42.267 58.078 16.721 1.00 21.77 193 PHE A N 1
ATOM 1481 C CA . PHE A 1 192 ? 43.586 58.655 16.627 1.00 22.28 193 PHE A CA 1
ATOM 1482 C C . PHE A 1 192 ? 44.605 57.605 17.003 1.00 23.35 193 PHE A C 1
ATOM 1483 O O . PHE A 1 192 ? 45.573 57.362 16.278 1.00 23.36 193 PHE A O 1
ATOM 1491 N N . HIS A 1 193 ? 44.412 56.993 18.163 1.00 23.52 194 HIS A N 1
ATOM 1492 C CA . HIS A 1 193 ? 45.436 56.130 18.688 1.00 24.43 194 HIS A CA 1
ATOM 1493 C C . HIS A 1 193 ? 45.482 54.759 18.057 1.00 24.29 194 HIS A C 1
ATOM 1494 O O . HIS A 1 193 ? 46.522 54.099 18.107 1.00 25.57 194 HIS A O 1
ATOM 1501 N N . ASN A 1 194 ? 44.399 54.337 17.394 1.00 24.91 195 ASN A N 1
ATOM 1502 C CA . ASN A 1 194 ? 44.344 52.951 16.933 1.00 24.05 195 ASN A CA 1
ATOM 1503 C C . ASN A 1 194 ? 44.059 52.699 15.466 1.00 23.70 195 ASN A C 1
ATOM 1504 O O . ASN A 1 194 ? 44.234 51.567 15.027 1.00 25.23 195 ASN A O 1
ATOM 1509 N N . ALA A 1 195 ? 43.648 53.701 14.691 1.00 22.94 196 ALA A N 1
ATOM 1510 C CA . ALA A 1 195 ? 43.235 53.387 13.311 1.00 23.16 196 ALA A CA 1
ATOM 1511 C C . ALA A 1 195 ? 44.347 52.706 12.522 1.00 24.29 196 ALA A C 1
ATOM 1512 O O . ALA A 1 195 ? 44.097 51.701 11.801 1.00 25.09 196 ALA A O 1
ATOM 1514 N N . LYS A 1 196 ? 45.560 53.268 12.600 1.00 24.56 197 LYS A N 1
ATOM 1515 C CA . LYS A 1 196 ? 46.644 52.737 11.779 1.00 25.89 197 LYS A CA 1
ATOM 1516 C C . LYS A 1 196 ? 47.037 51.351 12.245 1.00 25.22 197 LYS A C 1
ATOM 1517 O O . LYS A 1 196 ? 47.204 50.463 11.434 1.00 23.57 197 LYS A O 1
ATOM 1523 N N . ALA A 1 197 ? 47.106 51.123 13.565 1.00 24.71 198 ALA A N 1
ATOM 1524 C CA . ALA A 1 197 ? 47.411 49.766 14.033 1.00 24.76 198 ALA A CA 1
ATOM 1525 C C . ALA A 1 197 ? 46.352 48.752 13.631 1.00 25.31 198 ALA A C 1
ATOM 1526 O O . ALA A 1 197 ? 46.675 47.632 13.235 1.00 25.85 198 ALA A O 1
ATOM 1528 N N . LEU A 1 198 ? 45.087 49.147 13.711 1.00 24.99 199 LEU A N 1
ATOM 1529 C CA . LEU A 1 198 ? 44.007 48.269 13.304 1.00 25.21 199 LEU A CA 1
ATOM 1530 C C . LEU A 1 198 ? 44.134 47.904 11.842 1.00 25.66 199 LEU A C 1
ATOM 1531 O O . LEU A 1 198 ? 43.890 46.759 11.470 1.00 26.42 199 LEU A O 1
ATOM 1536 N N . LEU A 1 199 ? 44.489 48.875 11.015 1.00 27.15 200 LEU A N 1
ATOM 1537 C CA . LEU A 1 199 ? 44.659 48.621 9.583 1.00 27.93 200 LEU A CA 1
ATOM 1538 C C . LEU A 1 199 ? 45.816 47.634 9.335 1.00 28.97 200 LEU A C 1
ATOM 1539 O O . LEU A 1 199 ? 45.729 46.730 8.496 1.00 28.91 200 LEU A O 1
ATOM 1544 N N . GLU A 1 200 ? 46.872 47.769 10.121 1.00 29.54 201 GLU A N 1
ATOM 1545 C CA . GLU A 1 200 ? 48.057 46.951 9.898 1.00 31.04 201 GLU A CA 1
ATOM 1546 C C . GLU A 1 200 ? 47.803 45.505 10.238 1.00 30.75 201 GLU A C 1
ATOM 1547 O O . GLU A 1 200 ? 48.442 44.633 9.674 1.00 31.11 201 GLU A O 1
ATOM 1553 N N . LYS A 1 201 ? 46.834 45.236 11.117 1.00 31.40 202 LYS A N 1
ATOM 1554 C CA . LYS A 1 201 ? 46.551 43.854 11.517 1.00 30.84 202 LYS A CA 1
ATOM 1555 C C . LYS A 1 201 ? 45.455 43.275 10.667 1.00 29.84 202 LYS A C 1
ATOM 1556 O O . LYS A 1 201 ? 45.017 42.161 10.895 1.00 30.07 202 LYS A O 1
ATOM 1562 N N . GLY A 1 202 ? 45.031 44.044 9.673 1.00 28.90 203 GLY A N 1
ATOM 1563 C CA . GLY A 1 202 ? 44.064 43.599 8.689 1.00 27.99 203 GLY A CA 1
ATOM 1564 C C . GLY A 1 202 ? 42.628 43.848 9.088 1.00 27.40 203 GLY A C 1
ATOM 1565 O O . GLY A 1 202 ? 41.721 43.337 8.453 1.00 28.43 203 GLY A O 1
ATOM 1566 N N . SER A 1 203 ? 42.424 44.606 10.159 1.00 26.19 204 SER A N 1
ATOM 1567 C CA . SER A 1 203 ? 41.088 45.050 10.560 1.00 24.28 204 SER A CA 1
ATOM 1568 C C . SER A 1 203 ? 40.912 46.538 10.210 1.00 24.36 204 SER A C 1
ATOM 1569 O O . SER A 1 203 ? 41.401 47.017 9.156 1.00 24.53 204 SER A O 1
ATOM 1572 N N . GLY A 1 204 ? 40.216 47.283 11.070 1.00 22.01 205 GLY A N 1
ATOM 1573 C CA . GLY A 1 204 ? 40.023 48.708 10.818 1.00 22.00 205 GLY A CA 1
ATOM 1574 C C . GLY A 1 204 ? 39.373 49.385 12.001 1.00 21.91 205 GLY A C 1
ATOM 1575 O O . GLY A 1 204 ? 39.012 48.704 12.960 1.00 21.11 205 GLY A O 1
ATOM 1576 N N . PRO A 1 205 ? 39.220 50.723 11.929 1.00 20.98 206 PRO A N 1
ATOM 1577 C CA . PRO A 1 205 ? 38.493 51.527 12.942 1.00 20.60 206 PRO A CA 1
ATOM 1578 C C . PRO A 1 205 ? 36.988 51.365 12.732 1.00 20.75 206 PRO A C 1
ATOM 1579 O O . PRO A 1 205 ? 36.445 51.911 11.766 1.00 20.42 206 PRO A O 1
ATOM 1583 N N . TYR A 1 206 ? 36.357 50.558 13.592 1.00 20.01 207 TYR A N 1
ATOM 1584 C CA . TYR A 1 206 ? 34.933 50.230 13.477 1.00 17.34 207 TYR A CA 1
ATOM 1585 C C . TYR A 1 206 ? 34.145 50.809 14.622 1.00 19.02 207 TYR A C 1
ATOM 1586 O O . TYR A 1 206 ? 34.612 50.827 15.785 1.00 18.19 207 TYR A O 1
ATOM 1595 N N . PHE A 1 207 ? 32.958 51.282 14.325 1.00 17.16 208 PHE A N 1
ATOM 1596 C CA . PHE A 1 207 ? 32.102 51.925 15.386 1.00 17.35 208 PHE A CA 1
ATOM 1597 C C . PHE A 1 207 ? 30.647 51.430 15.440 1.00 18.37 208 PHE A C 1
ATOM 1598 O O . PHE A 1 207 ? 30.103 50.963 14.425 1.00 20.15 208 PHE A O 1
ATOM 1606 N N . TYR A 1 208 ? 30.084 51.483 16.645 1.00 17.07 209 TYR A N 1
ATOM 1607 C CA . TYR A 1 208 ? 28.648 51.283 16.905 1.00 17.25 209 TYR A CA 1
ATOM 1608 C C . TYR A 1 208 ? 28.023 52.619 17.272 1.00 16.71 209 TYR A C 1
ATOM 1609 O O . TYR A 1 208 ? 28.353 53.228 18.285 1.00 14.69 209 TYR A O 1
ATOM 1618 N N . LEU A 1 209 ? 27.179 53.148 16.387 1.00 13.72 210 LEU A N 1
ATOM 1619 C CA . LEU A 1 209 ? 26.667 54.501 16.614 1.00 16.15 210 LEU A CA 1
ATOM 1620 C C . LEU A 1 209 ? 25.297 54.548 17.287 1.00 16.69 210 LEU A C 1
ATOM 1621 O O . LEU A 1 209 ? 24.309 54.049 16.729 1.00 16.79 210 LEU A O 1
ATOM 1626 N N . PRO A 1 210 ? 25.226 55.119 18.502 1.00 17.11 211 PRO A N 1
ATOM 1627 C CA . PRO A 1 210 ? 23.970 54.997 19.258 1.00 17.46 211 PRO A CA 1
ATOM 1628 C C . PRO A 1 210 ? 22.915 56.109 19.143 1.00 17.81 211 PRO A C 1
ATOM 1629 O O . PRO A 1 210 ? 23.265 57.258 18.869 1.00 17.66 211 PRO A O 1
ATOM 1633 N N . LYS A 1 211 ? 21.650 55.752 19.446 1.00 17.86 212 LYS A N 1
ATOM 1634 C CA . LYS A 1 211 ? 20.557 56.691 19.768 1.00 18.26 212 LYS A CA 1
ATOM 1635 C C . LYS A 1 211 ? 20.205 57.772 18.725 1.00 18.45 212 LYS A C 1
ATOM 1636 O O . LYS A 1 211 ? 19.568 58.780 19.030 1.00 18.00 212 LYS A O 1
ATOM 1642 N N . MET A 1 212 ? 20.583 57.568 17.467 1.00 19.17 213 MET A N 1
ATOM 1643 C CA . MET A 1 212 ? 20.304 58.614 16.489 1.00 18.66 213 MET A CA 1
ATOM 1644 C C . MET A 1 212 ? 18.804 58.702 16.225 1.00 19.52 213 MET A C 1
ATOM 1645 O O . MET A 1 212 ? 18.093 57.661 16.238 1.00 19.26 213 MET A O 1
ATOM 1650 N N . GLU A 1 213 ? 18.348 59.930 15.929 1.00 18.64 214 GLU A N 1
ATOM 1651 C CA . GLU A 1 213 ? 16.907 60.213 15.729 1.00 19.16 214 GLU A CA 1
ATOM 1652 C C . GLU A 1 213 ? 16.583 60.723 14.317 1.00 20.12 214 GLU A C 1
ATOM 1653 O O . GLU A 1 213 ? 15.438 61.018 14.027 1.00 20.10 214 GLU A O 1
ATOM 1659 N N . SER A 1 214 ? 17.606 60.851 13.482 1.00 20.06 215 SER A N 1
ATOM 1660 C CA . SER A 1 214 ? 17.432 61.488 12.172 1.00 18.92 215 SER A CA 1
ATOM 1661 C C . SER A 1 214 ? 18.569 61.141 11.226 1.00 18.88 215 SER A C 1
ATOM 1662 O O . SER A 1 214 ? 19.707 60.947 11.673 1.00 16.68 215 SER A O 1
ATOM 1665 N N . TYR A 1 215 ? 18.310 61.056 9.911 1.00 17.07 216 TYR A N 1
ATOM 1666 C CA . TYR A 1 215 ? 19.418 60.848 9.045 1.00 19.07 216 TYR A CA 1
ATOM 1667 C C . TYR A 1 215 ? 20.443 61.990 9.098 1.00 17.59 216 TYR A C 1
ATOM 1668 O O . TYR A 1 215 ? 21.602 61.787 8.739 1.00 17.49 216 TYR A O 1
ATOM 1677 N N . LEU A 1 216 ? 20.061 63.162 9.601 1.00 17.39 217 LEU A N 1
ATOM 1678 C CA . LEU A 1 216 ? 20.974 64.291 9.561 1.00 18.80 217 LEU A CA 1
ATOM 1679 C C . LEU A 1 216 ? 21.989 64.009 10.593 1.00 19.31 217 LEU A C 1
ATOM 1680 O O . LEU A 1 216 ? 23.132 64.419 10.444 1.00 18.75 217 LEU A O 1
ATOM 1685 N N . GLU A 1 217 ? 21.573 63.260 11.618 1.00 18.41 218 GLU A N 1
ATOM 1686 C CA . GLU A 1 217 ? 22.531 62.871 12.647 1.00 18.06 218 GLU A CA 1
ATOM 1687 C C . GLU A 1 217 ? 23.479 61.807 12.076 1.00 18.73 218 GLU A C 1
ATOM 1688 O O . GLU A 1 217 ? 24.631 61.696 12.513 1.00 17.07 218 GLU A O 1
ATOM 1694 N N . ALA A 1 218 ? 23.008 61.072 11.039 1.00 17.50 219 ALA A N 1
ATOM 1695 C CA . ALA A 1 218 ? 23.851 60.045 10.390 1.00 18.57 219 ALA A CA 1
ATOM 1696 C C . ALA A 1 218 ? 24.887 60.774 9.551 1.00 17.82 219 ALA A C 1
ATOM 1697 O O . ALA A 1 218 ? 26.072 60.390 9.538 1.00 18.36 219 ALA A O 1
ATOM 1699 N N . ARG A 1 219 ? 24.415 61.771 8.785 1.00 18.40 220 ARG A N 1
ATOM 1700 C CA . ARG A 1 219 ? 25.317 62.687 8.025 1.00 19.71 220 ARG A CA 1
ATOM 1701 C C . ARG A 1 219 ? 26.425 63.294 8.904 1.00 21.30 220 ARG A C 1
ATOM 1702 O O . ARG A 1 219 ? 27.603 63.388 8.499 1.00 21.43 220 ARG A O 1
ATOM 1710 N N . LEU A 1 220 ? 26.038 63.731 10.087 1.00 20.23 221 LEU A N 1
ATOM 1711 C CA . LEU A 1 220 ? 27.055 64.281 10.997 1.00 19.69 221 LEU A CA 1
ATOM 1712 C C . LEU A 1 220 ? 28.162 63.292 11.262 1.00 19.09 221 LEU A C 1
ATOM 1713 O O . LEU A 1 220 ? 29.342 63.629 11.064 1.00 20.76 221 LEU A O 1
ATOM 1718 N N . TRP A 1 221 ? 27.830 62.081 11.714 1.00 17.23 222 TRP A N 1
ATOM 1719 C CA . TRP A 1 221 ? 28.836 61.016 11.792 1.00 17.84 222 TRP A CA 1
ATOM 1720 C C . TRP A 1 221 ? 29.628 60.807 10.496 1.00 18.55 222 TRP A C 1
ATOM 1721 O O . TRP A 1 221 ? 30.833 60.667 10.525 1.00 18.46 222 TRP A O 1
ATOM 1732 N N . ASN A 1 222 ? 28.964 60.817 9.334 1.00 18.51 223 ASN A N 1
ATOM 1733 C CA . ASN A 1 222 ? 29.694 60.576 8.145 1.00 18.58 223 ASN A CA 1
ATOM 1734 C C . ASN A 1 222 ? 30.778 61.663 7.918 1.00 18.41 223 ASN A C 1
ATOM 1735 O O . ASN A 1 222 ? 31.918 61.351 7.529 1.00 18.92 223 ASN A O 1
ATOM 1740 N N . ASP A 1 223 ? 30.407 62.900 8.210 1.00 17.49 224 ASP A N 1
ATOM 1741 C CA . ASP A 1 223 ? 31.241 64.051 7.963 1.00 18.45 224 ASP A CA 1
ATOM 1742 C C . ASP A 1 223 ? 32.410 63.980 8.924 1.00 18.71 224 ASP A C 1
ATOM 1743 O O . ASP A 1 223 ? 33.531 64.265 8.521 1.00 19.46 224 ASP A O 1
ATOM 1748 N N . VAL A 1 224 ? 32.150 63.519 10.152 1.00 18.87 225 VAL A N 1
ATOM 1749 C CA . VAL A 1 224 ? 33.239 63.271 11.144 1.00 19.84 225 VAL A CA 1
ATOM 1750 C C . VAL A 1 224 ? 34.252 62.252 10.611 1.00 20.31 225 VAL A C 1
ATOM 1751 O O . VAL A 1 224 ? 35.476 62.451 10.700 1.00 19.74 225 VAL A O 1
ATOM 1755 N N . PHE A 1 225 ? 33.744 61.164 10.017 1.00 20.40 226 PHE A N 1
ATOM 1756 C CA . PHE A 1 225 ? 34.596 60.107 9.501 1.00 20.08 226 PHE A CA 1
ATOM 1757 C C . PHE A 1 225 ? 35.496 60.645 8.367 1.00 20.99 226 PHE A C 1
ATOM 1758 O O . PHE A 1 225 ? 36.715 60.399 8.357 1.00 20.65 226 PHE A O 1
ATOM 1766 N N . VAL A 1 226 ? 34.877 61.333 7.395 1.00 21.01 227 VAL A N 1
ATOM 1767 C CA . VAL A 1 226 ? 35.596 61.956 6.287 1.00 23.08 227 VAL A CA 1
ATOM 1768 C C . VAL A 1 226 ? 36.737 62.837 6.737 1.00 22.67 227 VAL A C 1
ATOM 1769 O O . VAL A 1 226 ? 37.871 62.679 6.282 1.00 22.13 227 VAL A O 1
ATOM 1773 N N . PHE A 1 227 ? 36.436 63.766 7.632 1.00 23.66 228 PHE A N 1
ATOM 1774 C CA . PHE A 1 227 ? 37.453 64.623 8.204 1.00 23.32 228 PHE A CA 1
ATOM 1775 C C . PHE A 1 227 ? 38.570 63.815 8.899 1.00 23.38 228 PHE A C 1
ATOM 1776 O O . PHE A 1 227 ? 39.771 64.075 8.686 1.00 22.18 228 PHE A O 1
ATOM 1784 N N . ALA A 1 228 ? 38.175 62.855 9.724 1.00 23.42 229 ALA A N 1
ATOM 1785 C CA . ALA A 1 228 ? 39.131 62.046 10.499 1.00 22.43 229 ALA A CA 1
ATOM 1786 C C . ALA A 1 228 ? 40.135 61.275 9.656 1.00 22.55 229 ALA A C 1
ATOM 1787 O O . ALA A 1 228 ? 41.326 61.264 9.944 1.00 22.73 229 ALA A O 1
ATOM 1789 N N . GLN A 1 229 ? 39.628 60.617 8.621 1.00 21.79 230 GLN A N 1
ATOM 1790 C CA . GLN A 1 229 ? 40.429 59.818 7.695 1.00 21.85 230 GLN A CA 1
ATOM 1791 C C . GLN A 1 229 ? 41.386 60.758 6.976 1.00 22.63 230 GLN A C 1
ATOM 1792 O O . GLN A 1 229 ? 42.568 60.444 6.832 1.00 22.76 230 GLN A O 1
ATOM 1798 N N . LYS A 1 230 ? 40.881 61.896 6.521 1.00 22.69 231 LYS A N 1
ATOM 1799 C CA . LYS A 1 230 ? 41.718 62.862 5.825 1.00 25.61 231 LYS A CA 1
ATOM 1800 C C . LYS A 1 230 ? 42.791 63.317 6.807 1.00 25.11 231 LYS A C 1
ATOM 1801 O O . LYS A 1 230 ? 43.960 63.382 6.438 1.00 26.48 231 LYS A O 1
ATOM 1807 N N . TYR A 1 231 ? 42.405 63.601 8.039 1.00 25.19 232 TYR A N 1
ATOM 1808 C CA . TYR A 1 231 ? 43.340 64.145 9.024 1.00 26.04 232 TYR A CA 1
ATOM 1809 C C . TYR A 1 231 ? 44.548 63.238 9.255 1.00 26.43 232 TYR A C 1
ATOM 1810 O O . TYR A 1 231 ? 45.672 63.725 9.421 1.00 27.48 232 TYR A O 1
ATOM 1819 N N . ILE A 1 232 ? 44.333 61.934 9.336 1.00 26.58 233 ILE A N 1
ATOM 1820 C CA . ILE A 1 232 ? 45.450 61.044 9.568 1.00 27.05 233 ILE A CA 1
ATOM 1821 C C . ILE A 1 232 ? 45.954 60.454 8.263 1.00 27.26 233 ILE A C 1
ATOM 1822 O O . ILE A 1 232 ? 46.904 59.697 8.251 1.00 28.07 233 ILE A O 1
ATOM 1827 N N . GLY A 1 233 ? 45.269 60.759 7.176 1.00 27.39 234 GLY A N 1
ATOM 1828 C CA . GLY A 1 233 ? 45.721 60.351 5.879 1.00 27.50 234 GLY A CA 1
ATOM 1829 C C . GLY A 1 233 ? 45.532 58.881 5.580 1.00 27.10 234 GLY A C 1
ATOM 1830 O O . GLY A 1 233 ? 46.477 58.218 5.114 1.00 28.98 234 GLY A O 1
ATOM 1831 N N . ILE A 1 234 ? 44.360 58.335 5.912 1.00 25.76 235 ILE A N 1
ATOM 1832 C CA A ILE A 1 234 ? 43.976 57.034 5.379 0.50 25.56 235 ILE A CA 1
ATOM 1833 C CA B ILE A 1 234 ? 43.947 57.027 5.399 0.50 24.64 235 ILE A CA 1
ATOM 1834 C C . ILE A 1 234 ? 42.804 57.296 4.415 1.00 24.75 235 ILE A C 1
ATOM 1835 O O . ILE A 1 234 ? 42.203 58.359 4.470 1.00 24.35 235 ILE A O 1
ATOM 1844 N N . PRO A 1 235 ? 42.493 56.331 3.522 1.00 25.03 236 PRO A N 1
ATOM 1845 C CA . PRO A 1 235 ? 41.480 56.642 2.495 1.00 25.28 236 PRO A CA 1
ATOM 1846 C C . PRO A 1 235 ? 40.043 56.751 3.014 1.00 25.25 236 PRO A C 1
ATOM 1847 O O . PRO A 1 235 ? 39.658 56.162 4.050 1.00 24.97 236 PRO A O 1
ATOM 1851 N N . ASN A 1 236 ? 39.242 57.534 2.314 1.00 24.63 237 ASN A N 1
ATOM 1852 C CA . ASN A 1 236 ? 37.819 57.560 2.651 1.00 25.11 237 ASN A CA 1
ATOM 1853 C C . ASN A 1 236 ? 37.302 56.105 2.588 1.00 23.39 237 ASN A C 1
ATOM 1854 O O . ASN A 1 236 ? 37.909 55.255 1.929 1.00 23.25 237 ASN A O 1
ATOM 1859 N N . GLY A 1 237 ? 36.240 55.780 3.326 1.00 21.92 238 GLY A N 1
ATOM 1860 C CA . GLY A 1 237 ? 35.611 54.466 3.173 1.00 19.92 238 GLY A CA 1
ATOM 1861 C C . GLY A 1 237 ? 36.278 53.391 3.968 1.00 20.26 238 GLY A C 1
ATOM 1862 O O . GLY A 1 237 ? 35.993 52.234 3.761 1.00 20.29 238 GLY A O 1
ATOM 1863 N N . THR A 1 238 ? 37.104 53.784 4.939 1.00 20.08 239 THR A N 1
ATOM 1864 C CA . THR A 1 238 ? 37.884 52.838 5.717 1.00 20.88 239 THR A CA 1
ATOM 1865 C C . THR A 1 238 ? 37.222 52.583 7.072 1.00 21.03 239 THR A C 1
ATOM 1866 O O . THR A 1 238 ? 37.151 51.432 7.531 1.00 20.58 239 THR A O 1
ATOM 1870 N N . ILE A 1 239 ? 36.754 53.659 7.701 1.00 19.77 240 ILE A N 1
ATOM 1871 C CA . ILE A 1 239 ? 35.928 53.560 8.939 1.00 19.27 240 ILE A CA 1
ATOM 1872 C C . ILE A 1 239 ? 34.644 52.822 8.564 1.00 19.18 240 ILE A C 1
ATOM 1873 O O . ILE A 1 239 ? 34.046 53.106 7.519 1.00 20.81 240 ILE A O 1
ATOM 1878 N N . LYS A 1 240 ? 34.269 51.855 9.401 1.00 18.94 241 LYS A N 1
ATOM 1879 C CA . LYS A 1 240 ? 33.013 51.103 9.235 1.00 18.98 241 LYS A CA 1
ATOM 1880 C C . LYS A 1 240 ? 32.161 51.270 10.466 1.00 19.40 241 LYS A C 1
ATOM 1881 O O . LYS A 1 240 ? 32.644 51.069 11.595 1.00 22.41 241 LYS A O 1
ATOM 1887 N N . ALA A 1 241 ? 30.938 51.751 10.277 1.00 19.02 242 ALA A N 1
ATOM 1888 C CA . ALA A 1 241 ? 30.062 51.988 11.437 1.00 18.07 242 ALA A CA 1
ATOM 1889 C C . ALA A 1 241 ? 28.753 51.232 11.359 1.00 19.15 242 ALA A C 1
ATOM 1890 O O . ALA A 1 241 ? 28.008 51.340 10.363 1.00 16.74 242 ALA A O 1
ATOM 1892 N N . THR A 1 242 ? 28.467 50.438 12.392 1.00 17.72 243 THR A N 1
ATOM 1893 C CA . THR A 1 242 ? 27.120 49.901 12.547 1.00 17.61 243 THR A CA 1
ATOM 1894 C C . THR A 1 242 ? 26.236 50.893 13.314 1.00 17.18 243 THR A C 1
ATOM 1895 O O . THR A 1 242 ? 26.595 51.367 14.402 1.00 16.99 243 THR A O 1
ATOM 1899 N N . VAL A 1 243 ? 25.061 51.189 12.762 1.00 14.99 244 VAL A N 1
ATOM 1900 C CA . VAL A 1 243 ? 24.090 52.076 13.435 1.00 15.02 244 VAL A CA 1
ATOM 1901 C C . VAL A 1 243 ? 23.119 51.278 14.338 1.00 15.54 244 VAL A C 1
ATOM 1902 O O . VAL A 1 243 ? 22.479 50.328 13.917 1.00 15.24 244 VAL A O 1
ATOM 1906 N N . LEU A 1 244 ? 23.110 51.557 15.646 1.00 15.64 245 LEU A N 1
ATOM 1907 C CA . LEU A 1 244 ? 22.009 51.057 16.475 1.00 15.70 245 LEU A CA 1
ATOM 1908 C C . LEU A 1 244 ? 20.688 51.734 16.078 1.00 16.09 245 LEU A C 1
ATOM 1909 O O . LEU A 1 244 ? 20.494 52.927 16.303 1.00 15.86 245 LEU A O 1
ATOM 1914 N N . LEU A 1 245 ? 19.802 50.999 15.401 1.00 18.13 246 LEU A N 1
ATOM 1915 C CA . LEU A 1 245 ? 18.547 51.581 14.968 1.00 18.50 246 LEU A CA 1
ATOM 1916 C C . LEU A 1 245 ? 17.655 51.336 16.177 1.00 17.93 246 LEU A C 1
ATOM 1917 O O . LEU A 1 245 ? 17.086 50.246 16.339 1.00 17.25 246 LEU A O 1
ATOM 1922 N N . GLU A 1 246 ? 17.603 52.331 17.074 1.00 17.65 247 GLU A N 1
ATOM 1923 C CA . GLU A 1 246 ? 17.100 52.135 18.421 1.00 17.72 247 GLU A CA 1
ATOM 1924 C C . GLU A 1 246 ? 16.220 53.304 18.905 1.00 17.75 247 GLU A C 1
ATOM 1925 O O . GLU A 1 246 ? 16.066 53.544 20.121 1.00 15.07 247 GLU A O 1
ATOM 1931 N N . THR A 1 247 ? 15.630 54.062 17.975 1.00 14.34 248 THR A N 1
ATOM 1932 C CA . THR A 1 247 ? 14.714 55.106 18.373 1.00 15.79 248 THR A CA 1
ATOM 1933 C C . THR A 1 247 ? 13.569 55.007 17.466 1.00 16.78 248 THR A C 1
ATOM 1934 O O . THR A 1 247 ? 13.817 54.698 16.320 1.00 16.40 248 THR A O 1
ATOM 1938 N N . ILE A 1 248 ? 12.364 55.291 17.955 1.00 16.91 249 ILE A N 1
ATOM 1939 C CA . ILE A 1 248 ? 11.175 55.209 17.034 1.00 16.50 249 ILE A CA 1
ATOM 1940 C C . ILE A 1 248 ? 11.348 56.133 15.815 1.00 18.20 249 ILE A C 1
ATOM 1941 O O . ILE A 1 248 ? 10.923 55.782 14.679 1.00 16.94 249 ILE A O 1
ATOM 1946 N N . HIS A 1 249 ? 11.933 57.314 16.025 1.00 18.57 250 HIS A N 1
ATOM 1947 C CA . HIS A 1 249 ? 12.178 58.274 14.942 1.00 19.89 250 HIS A CA 1
ATOM 1948 C C . HIS A 1 249 ? 12.962 57.598 13.806 1.00 20.89 250 HIS A C 1
ATOM 1949 O O . HIS A 1 249 ? 12.602 57.708 12.612 1.00 19.24 250 HIS A O 1
ATOM 1956 N N . ALA A 1 250 ? 14.045 56.895 14.173 1.00 19.22 251 ALA A N 1
ATOM 1957 C CA . ALA A 1 250 ? 14.887 56.257 13.140 1.00 20.00 251 ALA A CA 1
ATOM 1958 C C . ALA A 1 250 ? 14.212 55.139 12.291 1.00 18.67 251 ALA A C 1
ATOM 1959 O O . ALA A 1 250 ? 14.668 54.868 11.176 1.00 20.21 251 ALA A O 1
ATOM 1961 N N . SER A 1 251 ? 13.170 54.480 12.815 1.00 18.36 252 SER A N 1
ATOM 1962 C CA . SER A 1 251 ? 12.512 53.387 12.087 1.00 18.68 252 SER A CA 1
ATOM 1963 C C . SER A 1 251 ? 11.885 53.904 10.813 1.00 18.74 252 SER A C 1
ATOM 1964 O O . SER A 1 251 ? 11.636 53.133 9.887 1.00 19.37 252 SER A O 1
ATOM 1967 N N . PHE A 1 252 ? 11.655 55.210 10.765 1.00 17.92 253 PHE A N 1
ATOM 1968 C CA . PHE A 1 252 ? 11.025 55.835 9.561 1.00 18.76 253 PHE A CA 1
ATOM 1969 C C . PHE A 1 252 ? 12.087 56.423 8.636 1.00 20.15 253 PHE A C 1
ATOM 1970 O O . PHE A 1 252 ? 11.773 56.941 7.526 1.00 20.24 253 PHE A O 1
ATOM 1978 N N . GLU A 1 253 ? 13.350 56.378 9.102 1.00 19.77 254 GLU A N 1
ATOM 1979 C CA . GLU A 1 253 ? 14.482 56.864 8.307 1.00 19.95 254 GLU A CA 1
ATOM 1980 C C . GLU A 1 253 ? 15.656 55.880 8.119 1.00 19.42 254 GLU A C 1
ATOM 1981 O O . GLU A 1 253 ? 16.765 56.323 7.825 1.00 19.10 254 GLU A O 1
ATOM 1987 N N . MET A 1 254 ? 15.400 54.569 8.235 1.00 20.10 255 MET A N 1
ATOM 1988 C CA . MET A 1 254 ? 16.451 53.540 8.163 1.00 19.43 255 MET A CA 1
ATOM 1989 C C . MET A 1 254 ? 17.247 53.606 6.884 1.00 19.62 255 MET A C 1
ATOM 1990 O O . MET A 1 254 ? 18.467 53.525 6.901 1.00 19.35 255 MET A O 1
ATOM 1995 N N . ASP A 1 255 ? 16.531 53.661 5.742 1.00 18.65 256 ASP A N 1
ATOM 1996 C CA . ASP A 1 255 ? 17.213 53.681 4.467 1.00 19.05 256 ASP A CA 1
ATOM 1997 C C . ASP A 1 255 ? 18.098 54.932 4.303 1.00 17.39 256 ASP A C 1
ATOM 1998 O O . ASP A 1 255 ? 19.202 54.860 3.771 1.00 17.13 256 ASP A O 1
ATOM 2003 N N . GLU A 1 256 ? 17.584 56.074 4.767 1.00 17.54 257 GLU A N 1
ATOM 2004 C CA . GLU A 1 256 ? 18.221 57.374 4.683 1.00 17.51 257 GLU A CA 1
ATOM 2005 C C . GLU A 1 256 ? 19.465 57.422 5.543 1.00 18.59 257 GLU A C 1
ATOM 2006 O O . GLU A 1 256 ? 20.495 57.987 5.159 1.00 18.74 257 GLU A O 1
ATOM 2012 N N . ILE A 1 257 ? 19.332 56.841 6.724 1.00 18.16 258 ILE A N 1
ATOM 2013 C CA . ILE A 1 257 ? 20.465 56.671 7.625 1.00 17.35 258 ILE A CA 1
ATOM 2014 C C . ILE A 1 257 ? 21.614 55.842 7.008 1.00 18.36 258 ILE A C 1
ATOM 2015 O O . ILE A 1 257 ? 22.773 56.285 6.995 1.00 16.71 258 ILE A O 1
ATOM 2020 N N . LEU A 1 258 ? 21.321 54.656 6.478 1.00 16.95 259 LEU A N 1
ATOM 2021 C CA . LEU A 1 258 ? 22.333 53.892 5.725 1.00 18.19 259 LEU A CA 1
ATOM 2022 C C . LEU A 1 258 ? 22.902 54.692 4.547 1.00 18.32 259 LEU A C 1
ATOM 2023 O O . LEU A 1 258 ? 24.089 54.643 4.264 1.00 17.98 259 LEU A O 1
ATOM 2028 N N . TYR A 1 259 ? 22.043 55.431 3.846 1.00 19.41 260 TYR A N 1
ATOM 2029 C CA . TYR A 1 259 ? 22.523 56.250 2.734 1.00 19.91 260 TYR A CA 1
ATOM 2030 C C . TYR A 1 259 ? 23.544 57.332 3.125 1.00 19.53 260 TYR A C 1
ATOM 2031 O O . TYR A 1 259 ? 24.595 57.483 2.493 1.00 18.83 260 TYR A O 1
ATOM 2040 N N . GLU A 1 260 ? 23.272 58.053 4.205 1.00 19.98 261 GLU A N 1
ATOM 2041 C CA . GLU A 1 260 ? 24.173 59.119 4.624 1.00 20.62 261 GLU A CA 1
ATOM 2042 C C . GLU A 1 260 ? 25.522 58.511 5.014 1.00 20.79 261 GLU A C 1
ATOM 2043 O O . GLU A 1 260 ? 26.572 59.182 4.946 1.00 22.06 261 GLU A O 1
ATOM 2049 N N . LEU A 1 261 ? 25.514 57.231 5.378 1.00 19.17 262 LEU A N 1
ATOM 2050 C CA . LEU A 1 261 ? 26.722 56.585 5.881 1.00 18.97 262 LEU A CA 1
ATOM 2051 C C . LEU A 1 261 ? 27.267 55.536 4.911 1.00 19.31 262 LEU A C 1
ATOM 2052 O O . LEU A 1 261 ? 28.083 54.704 5.247 1.00 19.12 262 LEU A O 1
ATOM 2057 N N . LYS A 1 262 ? 26.842 55.581 3.652 1.00 18.05 263 LYS A N 1
ATOM 2058 C CA . LYS A 1 262 ? 26.971 54.396 2.887 1.00 19.85 263 LYS A CA 1
ATOM 2059 C C . LYS A 1 262 ? 28.384 53.917 2.607 1.00 19.69 263 LYS A C 1
ATOM 2060 O O . LYS A 1 262 ? 28.625 52.713 2.475 1.00 19.14 263 LYS A O 1
ATOM 2066 N N . ASP A 1 263 ? 29.317 54.855 2.528 1.00 20.74 264 ASP A N 1
ATOM 2067 C CA . ASP A 1 263 ? 30.700 54.505 2.254 1.00 22.54 264 ASP A CA 1
ATOM 2068 C C . ASP A 1 263 ? 31.385 53.983 3.506 1.00 21.53 264 ASP A C 1
ATOM 2069 O O . ASP A 1 263 ? 32.412 53.348 3.402 1.00 22.58 264 ASP A O 1
ATOM 2074 N N . HIS A 1 264 ? 30.781 54.254 4.669 1.00 20.18 265 HIS A N 1
ATOM 2075 C CA . HIS A 1 264 ? 31.311 53.837 5.977 1.00 19.47 265 HIS A CA 1
ATOM 2076 C C . HIS A 1 264 ? 30.304 52.983 6.756 1.00 19.23 265 HIS A C 1
ATOM 2077 O O . HIS A 1 264 ? 30.371 52.867 7.984 1.00 18.46 265 HIS A O 1
ATOM 2084 N N . SER A 1 265 ? 29.412 52.314 6.056 1.00 17.82 266 SER A N 1
ATOM 2085 C CA . SER A 1 265 ? 28.368 51.549 6.737 1.00 17.72 266 SER A CA 1
ATOM 2086 C C . SER A 1 265 ? 28.641 50.075 6.907 1.00 19.17 266 SER A C 1
ATOM 2087 O O . SER A 1 265 ? 29.097 49.401 5.988 1.00 19.64 266 SER A O 1
ATOM 2090 N N . ALA A 1 266 ? 28.362 49.556 8.106 1.00 18.94 267 ALA A N 1
ATOM 2091 C CA . ALA A 1 266 ? 28.282 48.105 8.336 1.00 18.38 267 ALA A CA 1
ATOM 2092 C C . ALA A 1 266 ? 26.871 47.726 8.841 1.00 18.91 267 ALA A C 1
ATOM 2093 O O . ALA A 1 266 ? 26.689 46.829 9.673 1.00 18.49 267 ALA A O 1
ATOM 2095 N N . GLY A 1 267 ? 25.868 48.438 8.362 1.00 17.82 268 GLY A N 1
ATOM 2096 C CA . GLY A 1 267 ? 24.493 48.013 8.562 1.00 17.55 268 GLY A CA 1
ATOM 2097 C C . GLY A 1 267 ? 23.848 48.498 9.836 1.00 17.42 268 GLY A C 1
ATOM 2098 O O . GLY A 1 267 ? 24.227 49.536 10.371 1.00 18.06 268 GLY A O 1
ATOM 2099 N N . LEU A 1 268 ? 22.842 47.765 10.299 1.00 18.17 269 LEU A N 1
ATOM 2100 C CA . LEU A 1 268 ? 22.066 48.175 11.484 1.00 16.86 269 LEU A CA 1
ATOM 2101 C C . LEU A 1 268 ? 21.935 47.064 12.492 1.00 18.65 269 LEU A C 1
ATOM 2102 O O . LEU A 1 268 ? 22.129 45.900 12.172 1.00 18.14 269 LEU A O 1
ATOM 2107 N N . ASN A 1 269 ? 21.482 47.452 13.685 1.00 18.87 270 ASN A N 1
ATOM 2108 C CA . ASN A 1 269 ? 21.293 46.601 14.851 1.00 21.20 270 ASN A CA 1
ATOM 2109 C C . ASN A 1 269 ? 19.982 47.033 15.560 1.00 22.11 270 ASN A C 1
ATOM 2110 O O . ASN A 1 269 ? 19.718 48.247 15.697 1.00 19.37 270 ASN A O 1
ATOM 2115 N N . CYS A 1 270 ? 19.175 46.025 15.944 1.00 23.44 271 CYS A N 1
ATOM 2116 C CA . CYS A 1 270 ? 17.869 46.146 16.680 1.00 24.99 271 CYS A CA 1
ATOM 2117 C C . CYS A 1 270 ? 18.077 46.040 18.146 1.00 26.26 271 CYS A C 1
ATOM 2118 O O . CYS A 1 270 ? 18.868 45.227 18.576 1.00 28.29 271 CYS A O 1
ATOM 2121 N N . GLY A 1 271 ? 17.320 46.815 18.912 1.00 27.08 272 GLY A N 1
ATOM 2122 C CA . GLY A 1 271 ? 17.376 46.745 20.362 1.00 27.41 272 GLY A CA 1
ATOM 2123 C C . GLY A 1 271 ? 16.005 46.516 20.979 1.00 26.78 272 GLY A C 1
ATOM 2124 O O . GLY A 1 271 ? 14.990 46.414 20.296 1.00 27.48 272 GLY A O 1
ATOM 2125 N N . ARG A 1 272 ? 15.982 46.401 22.287 1.00 26.73 273 ARG A N 1
ATOM 2126 C CA . ARG A 1 272 ? 14.712 46.277 22.937 1.00 25.93 273 ARG A CA 1
ATOM 2127 C C . ARG A 1 272 ? 14.473 47.514 23.768 1.00 24.71 273 ARG A C 1
ATOM 2128 O O . ARG A 1 272 ? 13.658 48.341 23.393 1.00 23.26 273 ARG A O 1
ATOM 2136 N N . TRP A 1 273 ? 15.213 47.661 24.875 1.00 24.00 274 TRP A N 1
ATOM 2137 C CA . TRP A 1 273 ? 14.934 48.695 25.846 1.00 23.53 274 TRP A CA 1
ATOM 2138 C C . TRP A 1 273 ? 15.116 50.143 25.390 1.00 23.47 274 TRP A C 1
ATOM 2139 O O . TRP A 1 273 ? 14.327 51.013 25.797 1.00 24.08 274 TRP A O 1
ATOM 2150 N N . ASP A 1 274 ? 16.143 50.446 24.590 1.00 22.04 275 ASP A N 1
ATOM 2151 C CA . ASP A 1 274 ? 16.355 51.832 24.182 1.00 20.60 275 ASP A CA 1
ATOM 2152 C C . ASP A 1 274 ? 15.247 52.205 23.245 1.00 20.40 275 ASP A C 1
ATOM 2153 O O . ASP A 1 274 ? 14.776 53.327 23.261 1.00 20.85 275 ASP A O 1
ATOM 2158 N N . TYR A 1 275 ? 14.875 51.263 22.414 1.00 17.96 276 TYR A N 1
ATOM 2159 C CA . TYR A 1 275 ? 13.783 51.498 21.453 1.00 17.86 276 TYR A CA 1
ATOM 2160 C C . TYR A 1 275 ? 12.401 51.663 22.102 1.00 18.44 276 TYR A C 1
ATOM 2161 O O . TYR A 1 275 ? 11.660 52.594 21.758 1.00 16.90 276 TYR A O 1
ATOM 2170 N N . ILE A 1 276 ? 12.049 50.762 23.031 1.00 17.55 277 ILE A N 1
ATOM 2171 C CA . ILE A 1 276 ? 10.783 50.940 23.759 1.00 18.10 277 ILE A CA 1
ATOM 2172 C C . ILE A 1 276 ? 10.805 52.249 24.580 1.00 17.79 277 ILE A C 1
ATOM 2173 O O . ILE A 1 276 ? 9.823 52.984 24.633 1.00 17.00 277 ILE A O 1
ATOM 2178 N N . PHE A 1 277 ? 11.908 52.508 25.286 1.00 19.31 278 PHE A N 1
ATOM 2179 C CA . PHE A 1 277 ? 12.103 53.814 25.907 1.00 18.67 278 PHE A CA 1
ATOM 2180 C C . PHE A 1 277 ? 11.810 54.989 24.943 1.00 19.32 278 PHE A C 1
ATOM 2181 O O . PHE A 1 277 ? 11.053 55.879 25.301 1.00 18.58 278 PHE A O 1
ATOM 2189 N N . SER A 1 278 ? 12.381 54.953 23.740 1.00 18.66 279 SER A N 1
ATOM 2190 C CA . SER A 1 278 ? 12.268 56.009 22.739 1.00 19.01 279 SER A CA 1
ATOM 2191 C C . SER A 1 278 ? 10.807 56.197 22.367 1.00 18.60 279 SER A C 1
ATOM 2192 O O . SER A 1 278 ? 10.334 57.328 22.243 1.00 15.81 279 SER A O 1
ATOM 2195 N N . PHE A 1 279 ? 10.127 55.061 22.177 1.00 19.40 280 PHE A N 1
ATOM 2196 C CA . PHE A 1 279 ? 8.693 55.014 21.791 1.00 18.54 280 PHE A CA 1
ATOM 2197 C C . PHE A 1 279 ? 7.852 55.707 22.891 1.00 18.64 280 PHE A C 1
ATOM 2198 O O . PHE A 1 279 ? 7.096 56.644 22.639 1.00 18.63 280 PHE A O 1
ATOM 2206 N N . LEU A 1 280 ? 8.071 55.317 24.158 1.00 18.17 281 LEU A N 1
ATOM 2207 C CA . LEU A 1 280 ? 7.403 55.949 25.265 1.00 17.58 281 LEU A CA 1
ATOM 2208 C C . LEU A 1 280 ? 7.724 57.430 25.335 1.00 17.54 281 LEU A C 1
ATOM 2209 O O . LEU A 1 280 ? 6.853 58.231 25.585 1.00 17.22 281 LEU A O 1
ATOM 2214 N N . LYS A 1 281 ? 8.996 57.787 25.210 1.00 18.52 282 LYS A N 1
ATOM 2215 C CA . LYS A 1 281 ? 9.435 59.181 25.391 1.00 18.63 282 LYS A CA 1
ATOM 2216 C C . LYS A 1 281 ? 8.816 60.043 24.317 1.00 18.77 282 LYS A C 1
ATOM 2217 O O . LYS A 1 281 ? 8.304 61.104 24.605 1.00 20.61 282 LYS A O 1
ATOM 2223 N N . ALA A 1 282 ? 8.826 59.556 23.073 1.00 18.73 283 ALA A N 1
ATOM 2224 C CA . ALA A 1 282 ? 8.312 60.372 21.979 1.00 18.91 283 ALA A CA 1
ATOM 2225 C C . ALA A 1 282 ? 6.823 60.602 22.127 1.00 19.08 283 ALA A C 1
ATOM 2226 O O . ALA A 1 282 ? 6.330 61.686 21.824 1.00 21.34 283 ALA A O 1
ATOM 2228 N N . PHE A 1 283 ? 6.103 59.557 22.492 1.00 20.32 284 PHE A N 1
ATOM 2229 C CA . PHE A 1 283 ? 4.632 59.597 22.562 1.00 20.52 284 PHE A CA 1
ATOM 2230 C C . PHE A 1 283 ? 4.091 59.733 24.009 1.00 21.37 284 PHE A C 1
ATOM 2231 O O . PHE A 1 283 ? 2.978 59.307 24.326 1.00 21.00 284 PHE A O 1
ATOM 2239 N N . ARG A 1 284 ? 4.875 60.357 24.880 1.00 20.83 285 ARG A N 1
ATOM 2240 C CA . ARG A 1 284 ? 4.564 60.431 26.303 1.00 21.94 285 ARG A CA 1
ATOM 2241 C C . ARG A 1 284 ? 3.347 61.329 26.542 1.00 22.33 285 ARG A C 1
ATOM 2242 O O . ARG A 1 284 ? 2.692 61.217 27.572 1.00 22.29 285 ARG A O 1
ATOM 2250 N N . ASN A 1 285 ? 3.028 62.173 25.554 1.00 22.19 286 ASN A N 1
ATOM 2251 C CA . ASN A 1 285 ? 1.889 63.115 25.669 1.00 23.03 286 ASN A CA 1
ATOM 2252 C C . ASN A 1 285 ? 0.691 62.647 24.906 1.00 23.70 286 ASN A C 1
ATOM 2253 O O . ASN A 1 285 ? -0.320 63.347 24.815 1.00 22.81 286 ASN A O 1
ATOM 2258 N N . HIS A 1 286 ? 0.818 61.457 24.346 1.00 23.73 287 HIS A N 1
ATOM 2259 C CA . HIS A 1 286 ? -0.310 60.801 23.757 1.00 23.61 287 HIS A CA 1
ATOM 2260 C C . HIS A 1 286 ? -0.986 59.765 24.677 1.00 23.71 287 HIS A C 1
ATOM 2261 O O . HIS A 1 286 ? -0.418 58.737 25.024 1.00 23.48 287 HIS A O 1
ATOM 2268 N N . ASN A 1 287 ? -2.240 60.043 25.018 1.00 23.58 288 ASN A N 1
ATOM 2269 C CA . ASN A 1 287 ? -2.973 59.251 25.990 1.00 24.21 288 ASN A CA 1
ATOM 2270 C C . ASN A 1 287 ? -3.145 57.751 25.684 1.00 24.49 288 ASN A C 1
ATOM 2271 O O . ASN A 1 287 ? -3.192 56.941 26.590 1.00 24.19 288 ASN A O 1
ATOM 2276 N N . GLU A 1 288 ? -3.254 57.378 24.407 1.00 23.75 289 GLU A N 1
ATOM 2277 C CA . GLU A 1 288 ? -3.446 55.971 24.048 1.00 25.20 289 GLU A CA 1
ATOM 2278 C C . GLU A 1 288 ? -2.165 55.125 24.047 1.00 24.62 289 GLU A C 1
ATOM 2279 O O . GLU A 1 288 ? -2.232 53.920 23.944 1.00 25.81 289 GLU A O 1
ATOM 2285 N N . PHE A 1 289 ? -1.007 55.769 24.132 1.00 24.15 290 PHE A N 1
ATOM 2286 C CA . PHE A 1 289 ? 0.285 55.081 24.085 1.00 23.18 290 PHE A CA 1
ATOM 2287 C C . PHE A 1 289 ? 0.715 54.571 25.455 1.00 24.07 290 PHE A C 1
ATOM 2288 O O . PHE A 1 289 ? 1.902 54.578 25.791 1.00 25.31 290 PHE A O 1
ATOM 2296 N N . LEU A 1 290 ? -0.247 54.054 26.216 1.00 23.67 291 LEU A N 1
ATOM 2297 C CA . LEU A 1 290 ? 0.045 53.472 27.517 1.00 22.70 291 LEU A CA 1
ATOM 2298 C C . LEU A 1 290 ? 0.635 52.099 27.297 1.00 22.82 291 LEU A C 1
ATOM 2299 O O . LEU A 1 290 ? 0.090 51.298 26.538 1.00 23.16 291 LEU A O 1
ATOM 2304 N N . LEU A 1 291 ? 1.722 51.801 28.007 1.00 21.86 292 LEU A N 1
ATOM 2305 C CA . LEU A 1 291 ? 2.398 50.501 27.846 1.00 21.70 292 LEU A CA 1
ATOM 2306 C C . LEU A 1 291 ? 2.134 49.552 29.007 1.00 21.54 292 LEU A C 1
ATOM 2307 O O . LEU A 1 291 ? 2.020 49.997 30.181 1.00 22.20 292 LEU A O 1
ATOM 2312 N N . PRO A 1 292 ? 2.119 48.248 28.715 1.00 21.84 293 PRO A N 1
ATOM 2313 C CA . PRO A 1 292 ? 2.061 47.225 29.751 1.00 22.14 293 PRO A CA 1
ATOM 2314 C C . PRO A 1 292 ? 3.428 47.032 30.416 1.00 22.95 293 PRO A C 1
ATOM 2315 O O . PRO A 1 292 ? 4.388 47.690 30.036 1.00 22.03 293 PRO A O 1
ATOM 2319 N N . ASP A 1 293 ? 3.508 46.153 31.396 1.00 23.27 294 ASP A N 1
ATOM 2320 C CA . ASP A 1 293 ? 4.780 45.710 31.943 1.00 22.17 294 ASP A CA 1
ATOM 2321 C C . ASP A 1 293 ? 5.803 45.536 30.808 1.00 22.71 294 ASP A C 1
ATOM 2322 O O . ASP A 1 293 ? 5.505 44.898 29.780 1.00 21.76 294 ASP A O 1
ATOM 2327 N N . ARG A 1 294 ? 7.004 46.085 30.972 1.00 22.02 295 ARG A N 1
ATOM 2328 C CA . ARG A 1 294 ? 8.022 45.991 29.888 1.00 23.25 295 ARG A CA 1
ATOM 2329 C C . ARG A 1 294 ? 8.370 44.539 29.539 1.00 23.29 295 ARG A C 1
ATOM 2330 O O . ARG A 1 294 ? 8.635 44.220 28.364 1.00 23.98 295 ARG A O 1
ATOM 2338 N N . ALA A 1 295 ? 8.316 43.655 30.532 1.00 23.19 296 ALA A N 1
ATOM 2339 C CA . ALA A 1 295 ? 8.518 42.241 30.236 1.00 22.76 296 ALA A CA 1
ATOM 2340 C C . ALA A 1 295 ? 7.573 41.658 29.172 1.00 23.12 296 ALA A C 1
ATOM 2341 O O . ALA A 1 295 ? 7.925 40.659 28.555 1.00 23.59 296 ALA A O 1
ATOM 2343 N N . GLN A 1 296 ? 6.404 42.267 28.977 1.00 23.53 297 GLN A N 1
ATOM 2344 C CA . GLN A 1 296 ? 5.373 41.722 28.076 1.00 24.43 297 GLN A CA 1
ATOM 2345 C C . GLN A 1 296 ? 5.536 42.286 26.691 1.00 24.77 297 GLN A C 1
ATOM 2346 O O . GLN A 1 296 ? 4.919 41.800 25.702 1.00 25.02 297 GLN A O 1
ATOM 2352 N N . VAL A 1 297 ? 6.400 43.293 26.600 1.00 25.32 298 VAL A N 1
ATOM 2353 C CA . VAL A 1 297 ? 6.704 43.939 25.331 1.00 24.98 298 VAL A CA 1
ATOM 2354 C C . VAL A 1 297 ? 7.930 43.261 24.727 1.00 25.59 298 VAL A C 1
ATOM 2355 O O . VAL A 1 297 ? 9.042 43.732 24.840 1.00 26.03 298 VAL A O 1
ATOM 2359 N N . THR A 1 298 ? 7.717 42.119 24.101 1.00 26.40 299 THR A N 1
ATOM 2360 C CA . THR A 1 298 ? 8.829 41.308 23.611 1.00 27.38 299 THR A CA 1
ATOM 2361 C C . THR A 1 298 ? 8.965 41.520 22.117 1.00 26.66 299 THR A C 1
ATOM 2362 O O . THR A 1 298 ? 8.199 42.267 21.529 1.00 25.93 299 THR A O 1
ATOM 2366 N N . MET A 1 299 ? 9.929 40.850 21.498 1.00 27.30 300 MET A N 1
ATOM 2367 C CA . MET A 1 299 ? 10.177 41.041 20.064 1.00 27.28 300 MET A CA 1
ATOM 2368 C C . MET A 1 299 ? 9.066 40.540 19.152 1.00 26.89 300 MET A C 1
ATOM 2369 O O . MET A 1 299 ? 9.085 40.826 17.957 1.00 25.99 300 MET A O 1
ATOM 2374 N N . THR A 1 300 ? 8.114 39.790 19.715 1.00 26.30 301 THR A N 1
ATOM 2375 C CA . THR A 1 300 ? 6.930 39.355 18.960 1.00 26.67 301 THR A CA 1
ATOM 2376 C C . THR A 1 300 ? 5.771 40.344 19.061 1.00 24.94 301 THR A C 1
ATOM 2377 O O . THR A 1 300 ? 4.788 40.205 18.333 1.00 24.98 301 THR A O 1
ATOM 2381 N N . ALA A 1 301 ? 5.854 41.322 19.968 1.00 24.14 302 ALA A N 1
ATOM 2382 C CA . ALA A 1 301 ? 4.820 42.382 19.992 1.00 22.67 302 ALA A CA 1
ATOM 2383 C C . ALA A 1 301 ? 4.714 42.999 18.596 1.00 21.53 302 ALA A C 1
ATOM 2384 O O . ALA A 1 301 ? 5.734 43.213 17.932 1.00 20.23 302 ALA A O 1
ATOM 2386 N N . PRO A 1 302 ? 3.490 43.221 18.103 1.00 21.20 303 PRO A N 1
ATOM 2387 C CA . PRO A 1 302 ? 3.424 43.629 16.678 1.00 20.88 303 PRO A CA 1
ATOM 2388 C C . PRO A 1 302 ? 4.355 44.801 16.250 1.00 20.60 303 PRO A C 1
ATOM 2389 O O . PRO A 1 302 ? 5.032 44.672 15.240 1.00 21.11 303 PRO A O 1
ATOM 2393 N N . PHE A 1 303 ? 4.390 45.922 16.980 1.00 20.19 304 PHE A N 1
ATOM 2394 C CA . PHE A 1 303 ? 5.247 47.065 16.571 1.00 19.79 304 PHE A CA 1
ATOM 2395 C C . PHE A 1 303 ? 6.736 46.694 16.612 1.00 20.94 304 PHE A C 1
ATOM 2396 O O . PHE A 1 303 ? 7.528 47.207 15.816 1.00 19.33 304 PHE A O 1
ATOM 2404 N N . MET A 1 304 ? 7.130 45.811 17.537 1.00 20.49 305 MET A N 1
ATOM 2405 C CA . MET A 1 304 ? 8.519 45.372 17.573 1.00 21.28 305 MET A CA 1
ATOM 2406 C C . MET A 1 304 ? 8.861 44.406 16.436 1.00 21.44 305 MET A C 1
ATOM 2407 O O . MET A 1 304 ? 9.969 44.425 15.923 1.00 21.42 305 MET A O 1
ATOM 2412 N N . ARG A 1 305 ? 7.906 43.553 16.063 1.00 22.58 306 ARG A N 1
ATOM 2413 C CA . ARG A 1 305 ? 8.008 42.647 14.917 1.00 23.59 306 ARG A CA 1
ATOM 2414 C C . ARG A 1 305 ? 8.189 43.404 13.597 1.00 22.79 306 ARG A C 1
ATOM 2415 O O . ARG A 1 305 ? 9.053 43.066 12.774 1.00 21.70 306 ARG A O 1
ATOM 2423 N N . ALA A 1 306 ? 7.335 44.403 13.388 1.00 21.81 307 ALA A N 1
ATOM 2424 C CA . ALA A 1 306 ? 7.419 45.318 12.248 1.00 20.50 307 ALA A CA 1
ATOM 2425 C C . ALA A 1 306 ? 8.790 46.010 12.142 1.00 20.60 307 ALA A C 1
ATOM 2426 O O . ALA A 1 306 ? 9.396 46.055 11.091 1.00 18.67 307 ALA A O 1
ATOM 2428 N N . TYR A 1 307 ? 9.267 46.552 13.266 1.00 19.33 308 TYR A N 1
ATOM 2429 C CA . TYR A 1 307 ? 10.600 47.104 13.439 1.00 20.21 308 TYR A CA 1
ATOM 2430 C C . TYR A 1 307 ? 11.732 46.152 13.000 1.00 19.69 308 TYR A C 1
ATOM 2431 O O . TYR A 1 307 ? 12.542 46.496 12.123 1.00 18.87 308 TYR A O 1
ATOM 2440 N N . SER A 1 308 ? 11.799 44.958 13.596 1.00 18.54 309 SER A N 1
ATOM 2441 C CA A SER A 1 308 ? 12.836 43.986 13.246 0.50 18.70 309 SER A CA 1
ATOM 2442 C CA B SER A 1 308 ? 12.814 43.940 13.266 0.50 17.69 309 SER A CA 1
ATOM 2443 C C . SER A 1 308 ? 12.766 43.635 11.772 1.00 18.83 309 SER A C 1
ATOM 2444 O O . SER A 1 308 ? 13.800 43.597 11.056 1.00 18.96 309 SER A O 1
ATOM 2449 N N . LEU A 1 309 ? 11.566 43.404 11.302 1.00 18.05 310 LEU A N 1
ATOM 2450 C CA . LEU A 1 309 ? 11.468 42.933 9.924 1.00 19.10 310 LEU A CA 1
ATOM 2451 C C . LEU A 1 309 ? 11.894 44.043 8.980 1.00 19.27 310 LEU A C 1
ATOM 2452 O O . LEU A 1 309 ? 12.568 43.786 7.962 1.00 19.69 310 LEU A O 1
ATOM 2457 N N . LYS A 1 310 ? 11.498 45.275 9.297 1.00 19.06 311 LYS A N 1
ATOM 2458 C CA . LYS A 1 310 ? 11.851 46.394 8.436 1.00 19.57 311 LYS A CA 1
ATOM 2459 C C . LYS A 1 310 ? 13.376 46.607 8.465 1.00 18.42 311 LYS A C 1
ATOM 2460 O O . LYS A 1 310 ? 13.974 46.851 7.464 1.00 18.55 311 LYS A O 1
ATOM 2466 N N . VAL A 1 311 ? 14.010 46.493 9.636 1.00 17.45 312 VAL A N 1
ATOM 2467 C CA . VAL A 1 311 ? 15.455 46.531 9.668 1.00 15.90 312 VAL A CA 1
ATOM 2468 C C . VAL A 1 311 ? 16.146 45.485 8.773 1.00 16.15 312 VAL A C 1
ATOM 2469 O O . VAL A 1 311 ? 17.132 45.792 8.122 1.00 17.08 312 VAL A O 1
ATOM 2473 N N . ILE A 1 312 ? 15.618 44.259 8.749 1.00 15.41 313 ILE A N 1
ATOM 2474 C CA . ILE A 1 312 ? 16.212 43.160 8.024 1.00 15.82 313 ILE A CA 1
ATOM 2475 C C . ILE A 1 312 ? 16.008 43.477 6.553 1.00 17.05 313 ILE A C 1
ATOM 2476 O O . ILE A 1 312 ? 16.910 43.356 5.730 1.00 19.43 313 ILE A O 1
ATOM 2481 N N . GLN A 1 313 ? 14.802 43.894 6.251 1.00 17.70 314 GLN A N 1
ATOM 2482 C CA . GLN A 1 313 ? 14.480 44.091 4.821 1.00 18.61 314 GLN A CA 1
ATOM 2483 C C . GLN A 1 313 ? 15.311 45.281 4.263 1.00 18.82 314 GLN A C 1
ATOM 2484 O O . GLN A 1 313 ? 15.897 45.213 3.167 1.00 19.76 314 GLN A O 1
ATOM 2490 N N . THR A 1 314 ? 15.399 46.365 5.019 1.00 17.73 315 THR A N 1
ATOM 2491 C CA . THR A 1 314 ? 16.161 47.520 4.584 1.00 17.94 315 THR A CA 1
ATOM 2492 C C . THR A 1 314 ? 17.661 47.232 4.446 1.00 18.71 315 THR A C 1
ATOM 2493 O O . THR A 1 314 ? 18.286 47.521 3.410 1.00 19.57 315 THR A O 1
ATOM 2497 N N . CYS A 1 315 ? 18.239 46.664 5.497 1.00 18.38 316 CYS A N 1
ATOM 2498 C CA . CYS A 1 315 ? 19.632 46.324 5.476 1.00 18.08 316 CYS A CA 1
ATOM 2499 C C . CYS A 1 315 ? 19.924 45.416 4.264 1.00 16.32 316 CYS A C 1
ATOM 2500 O O . CYS A 1 315 ? 20.855 45.680 3.505 1.00 17.79 316 CYS A O 1
ATOM 2503 N N . HIS A 1 316 ? 19.197 44.313 4.128 1.00 16.94 317 HIS A N 1
ATOM 2504 C CA . HIS A 1 316 ? 19.580 43.285 3.127 1.00 16.86 317 HIS A CA 1
ATOM 2505 C C . HIS A 1 316 ? 19.410 43.859 1.743 1.00 18.08 317 HIS A C 1
ATOM 2506 O O . HIS A 1 316 ? 20.155 43.521 0.789 1.00 18.25 317 HIS A O 1
ATOM 2513 N N . ARG A 1 317 ? 18.500 44.805 1.652 1.00 19.36 318 ARG A N 1
ATOM 2514 C CA . ARG A 1 317 ? 18.258 45.456 0.333 1.00 19.26 318 ARG A CA 1
ATOM 2515 C C . ARG A 1 317 ? 19.495 46.260 -0.146 1.00 19.73 318 ARG A C 1
ATOM 2516 O O . ARG A 1 317 ? 19.792 46.356 -1.349 1.00 19.19 318 ARG A O 1
ATOM 2524 N N . ARG A 1 318 ? 20.236 46.792 0.825 1.00 18.37 319 ARG A N 1
ATOM 2525 C CA . ARG A 1 318 ? 21.440 47.588 0.590 1.00 19.17 319 ARG A CA 1
ATOM 2526 C C . ARG A 1 318 ? 22.714 46.750 0.807 1.00 18.65 319 ARG A C 1
ATOM 2527 O O . ARG A 1 318 ? 23.818 47.316 0.906 1.00 18.19 319 ARG A O 1
ATOM 2535 N N . ASN A 1 319 ? 22.533 45.422 0.888 1.00 17.40 320 ASN A N 1
ATOM 2536 C CA . ASN A 1 319 ? 23.611 44.420 0.968 1.00 18.20 320 ASN A CA 1
ATOM 2537 C C . ASN A 1 319 ? 24.370 44.621 2.262 1.00 17.78 320 ASN A C 1
ATOM 2538 O O . ASN A 1 319 ? 25.597 44.527 2.272 1.00 19.27 320 ASN A O 1
ATOM 2543 N N . ALA A 1 320 ? 23.631 44.979 3.310 1.00 18.57 321 ALA A N 1
ATOM 2544 C CA . ALA A 1 320 ? 24.266 45.236 4.657 1.00 18.64 321 ALA A CA 1
ATOM 2545 C C . ALA A 1 320 ? 23.778 44.250 5.704 1.00 19.45 321 ALA A C 1
ATOM 2546 O O . ALA A 1 320 ? 22.682 43.709 5.565 1.00 20.99 321 ALA A O 1
ATOM 2548 N N . PRO A 1 321 ? 24.588 44.009 6.776 1.00 19.46 322 PRO A N 1
ATOM 2549 C CA . PRO A 1 321 ? 24.086 43.161 7.846 1.00 18.93 322 PRO A CA 1
ATOM 2550 C C . PRO A 1 321 ? 23.008 43.825 8.683 1.00 18.81 322 PRO A C 1
ATOM 2551 O O . PRO A 1 321 ? 22.970 45.053 8.764 1.00 18.83 322 PRO A O 1
ATOM 2555 N N . ALA A 1 322 ? 22.191 42.988 9.317 1.00 19.46 323 ALA A N 1
ATOM 2556 C CA . ALA A 1 322 ? 21.114 43.377 10.180 1.00 19.25 323 ALA A CA 1
ATOM 2557 C C . ALA A 1 322 ? 21.278 42.516 11.425 1.00 19.78 323 ALA A C 1
ATOM 2558 O O . ALA A 1 322 ? 20.971 41.330 11.421 1.00 20.07 323 ALA A O 1
ATOM 2560 N N . ILE A 1 323 ? 21.768 43.129 12.474 1.00 19.35 324 ILE A N 1
ATOM 2561 C CA . ILE A 1 323 ? 22.079 42.430 13.717 1.00 18.40 324 ILE A CA 1
ATOM 2562 C C . ILE A 1 323 ? 20.876 42.499 14.706 1.00 19.33 324 ILE A C 1
ATOM 2563 O O . ILE A 1 323 ? 20.192 43.539 14.805 1.00 18.94 324 ILE A O 1
ATOM 2568 N N . GLY A 1 324 ? 20.609 41.410 15.433 1.00 19.44 325 GLY A N 1
ATOM 2569 C CA . GLY A 1 324 ? 19.476 41.374 16.353 1.00 20.29 325 GLY A CA 1
ATOM 2570 C C . GLY A 1 324 ? 19.834 41.982 17.692 1.00 23.39 325 GLY A C 1
ATOM 2571 O O . GLY A 1 324 ? 20.758 41.437 18.321 1.00 26.44 325 GLY A O 1
ATOM 2572 N N . GLU A 1 344 ? 15.760 28.667 27.405 1.00 46.54 345 GLU A N 1
ATOM 2573 C CA . GLU A 1 344 ? 14.589 28.316 26.614 1.00 46.41 345 GLU A CA 1
ATOM 2574 C C . GLU A 1 344 ? 14.044 29.507 25.831 1.00 46.21 345 GLU A C 1
ATOM 2575 O O . GLU A 1 344 ? 14.160 29.540 24.606 1.00 46.28 345 GLU A O 1
ATOM 2577 N N . LYS A 1 345 ? 13.444 30.475 26.527 1.00 45.33 346 LYS A N 1
ATOM 2578 C CA . LYS A 1 345 ? 12.864 31.650 25.865 1.00 44.40 346 LYS A CA 1
ATOM 2579 C C . LYS A 1 345 ? 13.946 32.446 25.122 1.00 43.55 346 LYS A C 1
ATOM 2580 O O . LYS A 1 345 ? 13.699 32.948 24.021 1.00 43.12 346 LYS A O 1
ATOM 2582 N N . VAL A 1 346 ? 15.134 32.543 25.731 1.00 42.25 347 VAL A N 1
ATOM 2583 C CA . VAL A 1 346 ? 16.338 33.093 25.085 1.00 40.69 347 VAL A CA 1
ATOM 2584 C C . VAL A 1 346 ? 16.640 32.325 23.798 1.00 39.90 347 VAL A C 1
ATOM 2585 O O . VAL A 1 346 ? 16.772 32.935 22.732 1.00 39.36 347 VAL A O 1
ATOM 2587 N N . ARG A 1 347 ? 16.698 30.996 23.889 1.00 38.06 348 ARG A N 1
ATOM 2588 C CA . ARG A 1 347 ? 16.896 30.168 22.709 1.00 37.34 348 ARG A CA 1
ATOM 2589 C C . ARG A 1 347 ? 15.785 30.315 21.660 1.00 35.70 348 ARG A C 1
ATOM 2590 O O . ARG A 1 347 ? 16.079 30.378 20.467 1.00 35.58 348 ARG A O 1
ATOM 2598 N N . ALA A 1 348 ? 14.524 30.372 22.082 1.00 33.90 349 ALA A N 1
ATOM 2599 C CA . ALA A 1 348 ? 13.413 30.620 21.152 1.00 32.89 349 ALA A CA 1
ATOM 2600 C C . ALA A 1 348 ? 13.549 31.971 20.457 1.00 32.13 349 ALA A C 1
ATOM 2601 O O . ALA A 1 348 ? 13.260 32.123 19.257 1.00 32.10 349 ALA A O 1
ATOM 2603 N N . ASP A 1 349 ? 13.973 32.951 21.241 1.00 30.55 350 ASP A N 1
ATOM 2604 C CA . ASP A 1 349 ? 14.182 34.298 20.783 1.00 30.62 350 ASP A CA 1
ATOM 2605 C C . ASP A 1 349 ? 15.276 34.356 19.713 1.00 28.93 350 ASP A C 1
ATOM 2606 O O . ASP A 1 349 ? 15.031 34.901 18.648 1.00 29.61 350 ASP A O 1
ATOM 2611 N N . LYS A 1 350 ? 16.456 33.795 19.986 1.00 27.81 351 LYS A N 1
ATOM 2612 C CA . LYS A 1 350 ? 17.553 33.814 19.003 1.00 26.74 351 LYS A CA 1
ATOM 2613 C C . LYS A 1 350 ? 17.127 33.023 17.805 1.00 26.39 351 LYS A C 1
ATOM 2614 O O . LYS A 1 350 ? 17.473 33.382 16.693 1.00 25.29 351 LYS A O 1
ATOM 2620 N N . GLU A 1 351 ? 16.414 31.916 18.033 1.00 25.38 352 GLU A N 1
ATOM 2621 C CA . GLU A 1 351 ? 15.962 31.090 16.911 1.00 27.08 352 GLU A CA 1
ATOM 2622 C C . GLU A 1 351 ? 15.030 31.890 15.979 1.00 25.60 352 GLU A C 1
ATOM 2623 O O . GLU A 1 351 ? 15.180 31.853 14.744 1.00 25.46 352 GLU A O 1
ATOM 2629 N N . ARG A 1 352 ? 14.101 32.637 16.567 1.00 25.20 353 ARG A N 1
ATOM 2630 C CA . ARG A 1 352 ? 13.243 33.563 15.805 1.00 25.58 353 ARG A CA 1
ATOM 2631 C C . ARG A 1 352 ? 14.058 34.583 14.981 1.00 24.22 353 ARG A C 1
ATOM 2632 O O . ARG A 1 352 ? 13.766 34.837 13.787 1.00 23.68 353 ARG A O 1
ATOM 2640 N N . GLU A 1 353 ? 15.061 35.183 15.615 1.00 23.23 354 GLU A N 1
ATOM 2641 C CA . GLU A 1 353 ? 15.916 36.152 14.894 1.00 22.86 354 GLU A CA 1
ATOM 2642 C C . GLU A 1 353 ? 16.609 35.553 13.699 1.00 22.55 354 GLU A C 1
ATOM 2643 O O . GLU A 1 353 ? 16.600 36.144 12.618 1.00 22.78 354 GLU A O 1
ATOM 2649 N N . ALA A 1 354 ? 17.218 34.387 13.875 1.00 22.26 355 ALA A N 1
ATOM 2650 C CA . ALA A 1 354 ? 17.861 33.729 12.746 1.00 21.84 355 ALA A CA 1
ATOM 2651 C C . ALA A 1 354 ? 16.841 33.368 11.649 1.00 23.09 355 ALA A C 1
ATOM 2652 O O . ALA A 1 354 ? 17.068 33.599 10.465 1.00 22.56 355 ALA A O 1
ATOM 2654 N N . LEU A 1 355 ? 15.695 32.815 12.036 1.00 22.72 356 LEU A N 1
ATOM 2655 C CA . LEU A 1 355 ? 14.703 32.416 11.027 1.00 23.33 356 LEU A CA 1
ATOM 2656 C C . LEU A 1 355 ? 14.186 33.637 10.298 1.00 23.65 356 LEU A C 1
ATOM 2657 O O . LEU A 1 355 ? 13.914 33.597 9.103 1.00 24.56 356 LEU A O 1
ATOM 2662 N N . ASP A 1 356 ? 14.025 34.734 11.029 1.00 23.34 357 ASP A N 1
ATOM 2663 C CA . ASP A 1 356 ? 13.551 35.976 10.435 1.00 24.59 357 ASP A CA 1
ATOM 2664 C C . ASP A 1 356 ? 14.532 36.583 9.430 1.00 24.33 357 ASP A C 1
ATOM 2665 O O . ASP A 1 356 ? 14.101 37.239 8.470 1.00 24.81 357 ASP A O 1
ATOM 2670 N N . GLY A 1 357 ? 15.828 36.325 9.615 1.00 23.45 358 GLY A N 1
ATOM 2671 C CA . GLY A 1 357 ? 16.865 36.813 8.689 1.00 21.27 358 GLY A CA 1
ATOM 2672 C C . GLY A 1 357 ? 17.994 37.643 9.301 1.00 21.09 358 GLY A C 1
ATOM 2673 O O . GLY A 1 357 ? 18.934 38.034 8.623 1.00 20.89 358 GLY A O 1
ATOM 2674 N N . HIS A 1 358 ? 17.965 37.875 10.610 1.00 19.61 359 HIS A N 1
ATOM 2675 C CA . HIS A 1 358 ? 19.075 38.592 11.194 1.00 18.68 359 HIS A CA 1
ATOM 2676 C C . HIS A 1 358 ? 20.371 37.850 10.908 1.00 17.48 359 HIS A C 1
ATOM 2677 O O . HIS A 1 358 ? 20.376 36.640 10.873 1.00 19.63 359 HIS A O 1
ATOM 2684 N N . ASP A 1 359 ? 21.450 38.595 10.674 1.00 16.46 360 ASP A N 1
ATOM 2685 C CA . ASP A 1 359 ? 22.768 38.072 10.355 1.00 17.61 360 ASP A CA 1
ATOM 2686 C C . ASP A 1 359 ? 23.541 37.769 11.589 1.00 17.48 360 ASP A C 1
ATOM 2687 O O . ASP A 1 359 ? 24.657 37.270 11.517 1.00 17.85 360 ASP A O 1
ATOM 2692 N N . GLY A 1 360 ? 22.946 38.075 12.724 1.00 17.46 361 GLY A N 1
ATOM 2693 C CA . GLY A 1 360 ? 23.679 37.818 13.998 1.00 16.06 361 GLY A CA 1
ATOM 2694 C C . GLY A 1 360 ? 22.863 38.341 15.159 1.00 17.73 361 GLY A C 1
ATOM 2695 O O . GLY A 1 360 ? 21.792 38.921 14.966 1.00 17.28 361 GLY A O 1
ATOM 2696 N N . THR A 1 361 ? 23.391 38.171 16.392 1.00 17.11 362 THR A N 1
ATOM 2697 C CA . THR A 1 361 ? 22.655 38.504 17.591 1.00 19.07 362 THR A CA 1
ATOM 2698 C C . THR A 1 361 ? 23.629 38.900 18.689 1.00 18.72 362 THR A C 1
ATOM 2699 O O . THR A 1 361 ? 24.806 38.626 18.557 1.00 18.24 362 THR A O 1
ATOM 2703 N N . TRP A 1 362 ? 23.092 39.488 19.760 1.00 20.95 363 TRP A N 1
ATOM 2704 C CA . TRP A 1 362 ? 23.875 40.095 20.856 1.00 21.89 363 TRP A CA 1
ATOM 2705 C C . TRP A 1 362 ? 23.804 39.330 22.155 1.00 22.49 363 TRP A C 1
ATOM 2706 O O . TRP A 1 362 ? 22.768 38.744 22.478 1.00 23.41 363 TRP A O 1
ATOM 2717 N N . VAL A 1 363 ? 24.902 39.316 22.908 1.00 22.22 364 VAL A N 1
ATOM 2718 C CA . VAL A 1 363 ? 24.843 38.856 24.287 1.00 24.10 364 VAL A CA 1
ATOM 2719 C C . VAL A 1 363 ? 25.612 39.850 25.135 1.00 24.61 364 VAL A C 1
ATOM 2720 O O . VAL A 1 363 ? 26.447 40.567 24.637 1.00 23.21 364 VAL A O 1
ATOM 2724 N N . ALA A 1 364 ? 25.323 39.891 26.425 1.00 26.76 365 ALA A N 1
ATOM 2725 C CA . ALA A 1 364 ? 25.945 40.891 27.282 1.00 29.04 365 ALA A CA 1
ATOM 2726 C C . ALA A 1 364 ? 26.847 40.236 28.291 1.00 30.78 365 ALA A C 1
ATOM 2727 O O . ALA A 1 364 ? 27.417 40.921 29.159 1.00 31.70 365 ALA A O 1
ATOM 2729 N N . HIS A 1 365 ? 26.979 38.914 28.172 1.00 32.31 366 HIS A N 1
ATOM 2730 C CA . HIS A 1 365 ? 27.828 38.114 29.049 1.00 34.25 366 HIS A CA 1
ATOM 2731 C C . HIS A 1 365 ? 28.551 36.997 28.296 1.00 34.55 366 HIS A C 1
ATOM 2732 O O . HIS A 1 365 ? 27.949 36.358 27.433 1.00 35.92 366 HIS A O 1
ATOM 2739 N N . PRO A 1 366 ? 29.853 36.795 28.585 1.00 35.14 367 PRO A N 1
ATOM 2740 C CA . PRO A 1 366 ? 30.720 35.747 28.048 1.00 35.21 367 PRO A CA 1
ATOM 2741 C C . PRO A 1 366 ? 30.073 34.363 28.026 1.00 35.84 367 PRO A C 1
ATOM 2742 O O . PRO A 1 366 ? 30.178 33.637 27.020 1.00 36.52 367 PRO A O 1
ATOM 2746 N N . GLY A 1 367 ? 29.408 34.004 29.130 1.00 36.06 368 GLY A N 1
ATOM 2747 C CA . GLY A 1 367 ? 28.808 32.685 29.299 1.00 34.97 368 GLY A CA 1
ATOM 2748 C C . GLY A 1 367 ? 27.644 32.368 28.375 1.00 35.27 368 GLY A C 1
ATOM 2749 O O . GLY A 1 367 ? 27.290 31.202 28.230 1.00 35.59 368 GLY A O 1
ATOM 2750 N N . LEU A 1 368 ? 27.047 33.395 27.762 1.00 34.13 369 LEU A N 1
ATOM 2751 C CA . LEU A 1 368 ? 25.867 33.195 26.917 1.00 33.76 369 LEU A CA 1
ATOM 2752 C C . LEU A 1 368 ? 26.223 33.109 25.424 1.00 32.03 369 LEU A C 1
ATOM 2753 O O . LEU A 1 368 ? 25.349 32.880 24.575 1.00 31.05 369 LEU A O 1
ATOM 2758 N N . VAL A 1 369 ? 27.501 33.290 25.108 1.00 31.04 370 VAL A N 1
ATOM 2759 C CA . VAL A 1 369 ? 27.996 33.100 23.734 1.00 30.04 370 VAL A CA 1
ATOM 2760 C C . VAL A 1 369 ? 27.654 31.713 23.152 1.00 30.18 370 VAL A C 1
ATOM 2761 O O . VAL A 1 369 ? 27.138 31.637 22.016 1.00 29.53 370 VAL A O 1
ATOM 2765 N N . PRO A 1 370 ? 27.914 30.616 23.901 1.00 29.84 371 PRO A N 1
ATOM 2766 C CA . PRO A 1 370 ? 27.626 29.252 23.385 1.00 29.81 371 PRO A CA 1
ATOM 2767 C C . PRO A 1 370 ? 26.186 29.036 22.930 1.00 29.76 371 PRO A C 1
ATOM 2768 O O . PRO A 1 370 ? 25.958 28.421 21.868 1.00 28.98 371 PRO A O 1
ATOM 2772 N N . VAL A 1 371 ? 25.260 29.545 23.743 1.00 30.25 372 VAL A N 1
ATOM 2773 C CA . VAL A 1 371 ? 23.809 29.561 23.526 1.00 31.20 372 VAL A CA 1
ATOM 2774 C C . VAL A 1 371 ? 23.442 30.218 22.181 1.00 30.34 372 VAL A C 1
ATOM 2775 O O . VAL A 1 371 ? 22.778 29.624 21.310 1.00 30.63 372 VAL A O 1
ATOM 2779 N N . ALA A 1 372 ? 23.880 31.464 22.037 1.00 29.54 373 ALA A N 1
ATOM 2780 C CA . ALA A 1 372 ? 23.675 32.239 20.831 1.00 28.39 373 ALA A CA 1
ATOM 2781 C C . ALA A 1 372 ? 24.371 31.566 19.636 1.00 28.19 373 ALA A C 1
ATOM 2782 O O . ALA A 1 372 ? 23.793 31.415 18.560 1.00 27.41 373 ALA A O 1
ATOM 2784 N N . MET A 1 373 ? 25.614 31.146 19.856 1.00 26.94 374 MET A N 1
ATOM 2785 C CA . MET A 1 373 ? 26.406 30.454 18.860 1.00 28.19 374 MET A CA 1
ATOM 2786 C C . MET A 1 373 ? 25.695 29.206 18.374 1.00 28.09 374 MET A C 1
ATOM 2787 O O . MET A 1 373 ? 25.579 28.991 17.154 1.00 27.23 374 MET A O 1
ATOM 2792 N N . GLU A 1 374 ? 25.184 28.391 19.302 1.00 28.00 375 GLU A N 1
ATOM 2793 C CA . GLU A 1 374 ? 24.507 27.168 18.865 1.00 28.94 375 GLU A CA 1
ATOM 2794 C C . GLU A 1 374 ? 23.368 27.464 17.902 1.00 28.32 375 GLU A C 1
ATOM 2795 O O . GLU A 1 374 ? 23.295 26.865 16.828 1.00 27.78 375 GLU A O 1
ATOM 2801 N N . VAL A 1 375 ? 22.499 28.407 18.252 1.00 26.93 376 VAL A N 1
ATOM 2802 C CA . VAL A 1 375 ? 21.305 28.671 17.429 1.00 25.97 376 VAL A CA 1
ATOM 2803 C C . VAL A 1 375 ? 21.686 29.124 16.031 1.00 25.92 376 VAL A C 1
ATOM 2804 O O . VAL A 1 375 ? 21.193 28.598 15.032 1.00 26.04 376 VAL A O 1
ATOM 2808 N N . PHE A 1 376 ? 22.575 30.108 15.966 1.00 25.91 377 PHE A N 1
ATOM 2809 C CA . PHE A 1 376 ? 23.007 30.643 14.680 1.00 24.52 377 PHE A CA 1
ATOM 2810 C C . PHE A 1 376 ? 23.829 29.639 13.844 1.00 25.67 377 PHE A C 1
ATOM 2811 O O . PHE A 1 376 ? 23.656 29.530 12.613 1.00 25.05 377 PHE A O 1
ATOM 2819 N N . ASN A 1 377 ? 24.668 28.856 14.498 1.00 25.33 378 ASN A N 1
ATOM 2820 C CA . ASN A 1 377 ? 25.377 27.842 13.748 1.00 27.01 378 ASN A CA 1
ATOM 2821 C C . ASN A 1 377 ? 24.447 26.792 13.142 1.00 27.53 378 ASN A C 1
ATOM 2822 O O . ASN A 1 377 ? 24.774 26.236 12.081 1.00 28.65 378 ASN A O 1
ATOM 2827 N N . HIS A 1 378 ? 23.316 26.518 13.802 1.00 27.31 379 HIS A N 1
ATOM 2828 C CA . HIS A 1 378 ? 22.336 25.570 13.243 1.00 27.37 379 HIS A CA 1
ATOM 2829 C C . HIS A 1 378 ? 21.511 26.209 12.103 1.00 27.28 379 HIS A C 1
ATOM 2830 O O . HIS A 1 378 ? 21.434 25.640 11.018 1.00 27.01 379 HIS A O 1
ATOM 2837 N N . ILE A 1 379 ? 20.969 27.408 12.312 1.00 25.51 380 ILE A N 1
ATOM 2838 C CA . ILE A 1 379 ? 20.066 28.013 11.309 1.00 24.65 380 ILE A CA 1
ATOM 2839 C C . ILE A 1 379 ? 20.833 28.807 10.236 1.00 24.44 380 ILE A C 1
ATOM 2840 O O . ILE A 1 379 ? 20.416 28.868 9.061 1.00 24.58 380 ILE A O 1
ATOM 2845 N N . MET A 1 380 ? 21.957 29.402 10.620 1.00 22.89 381 MET A N 1
ATOM 2846 C CA . MET A 1 380 ? 22.721 30.220 9.662 1.00 22.88 381 MET A CA 1
ATOM 2847 C C . MET A 1 380 ? 24.143 29.711 9.440 1.00 22.46 381 MET A C 1
ATOM 2848 O O . MET A 1 380 ? 25.135 30.207 10.036 1.00 23.34 381 MET A O 1
ATOM 2853 N N . LYS A 1 381 ? 24.229 28.696 8.579 1.00 21.62 382 LYS A N 1
ATOM 2854 C CA . LYS A 1 381 ? 25.499 28.073 8.212 1.00 21.54 382 LYS A CA 1
ATOM 2855 C C . LYS A 1 381 ? 26.321 28.892 7.251 1.00 21.34 382 LYS A C 1
ATOM 2856 O O . LYS A 1 381 ? 27.511 28.687 7.148 1.00 22.29 382 LYS A O 1
ATOM 2862 N N . THR A 1 382 ? 25.660 29.790 6.509 1.00 21.32 383 THR A N 1
ATOM 2863 C CA . THR A 1 382 ? 26.337 30.805 5.692 1.00 21.36 383 THR A CA 1
ATOM 2864 C C . THR A 1 382 ? 26.956 31.902 6.566 1.00 21.90 383 THR A C 1
ATOM 2865 O O . THR A 1 382 ? 26.524 32.066 7.737 1.00 22.33 383 THR A O 1
ATOM 2869 N N . PRO A 1 383 ? 28.000 32.603 6.068 1.00 22.04 384 PRO A N 1
ATOM 2870 C CA . PRO A 1 383 ? 28.600 33.614 6.959 1.00 22.33 384 PRO A CA 1
ATOM 2871 C C . PRO A 1 383 ? 27.594 34.656 7.407 1.00 21.51 384 PRO A C 1
ATOM 2872 O O . PRO A 1 383 ? 27.631 35.094 8.569 1.00 20.09 384 PRO A O 1
ATOM 2876 N N . ASN A 1 384 ? 26.675 35.009 6.523 1.00 19.46 385 ASN A N 1
ATOM 2877 C CA . ASN A 1 384 ? 25.571 35.884 6.884 1.00 20.46 385 ASN A CA 1
ATOM 2878 C C . ASN A 1 384 ? 24.399 35.470 6.008 1.00 20.43 385 ASN A C 1
ATOM 2879 O O . ASN A 1 384 ? 24.535 34.511 5.254 1.00 23.02 385 ASN A O 1
ATOM 2884 N N . GLN A 1 385 ? 23.262 36.142 6.114 1.00 20.78 386 GLN A N 1
ATOM 2885 C CA . GLN A 1 385 ? 22.122 35.833 5.241 1.00 20.66 386 GLN A CA 1
ATOM 2886 C C . GLN A 1 385 ? 21.568 37.077 4.591 1.00 19.45 386 GLN A C 1
ATOM 2887 O O . GLN A 1 385 ? 20.357 37.308 4.515 1.00 19.50 386 GLN A O 1
ATOM 2893 N N . ILE A 1 386 ? 22.498 37.867 4.097 1.00 19.25 387 ILE A N 1
ATOM 2894 C CA . ILE A 1 386 ? 22.175 39.161 3.537 1.00 19.34 387 ILE A CA 1
ATOM 2895 C C . ILE A 1 386 ? 21.371 38.916 2.253 1.00 19.69 387 ILE A C 1
ATOM 2896 O O . ILE A 1 386 ? 20.633 39.768 1.848 1.00 21.04 387 ILE A O 1
ATOM 2901 N N . PHE A 1 387 ? 21.512 37.727 1.694 1.00 21.24 388 PHE A N 1
ATOM 2902 C CA . PHE A 1 387 ? 20.755 37.329 0.482 1.00 22.26 388 PHE A CA 1
ATOM 2903 C C . PHE A 1 387 ? 19.265 37.144 0.785 1.00 24.35 388 PHE A C 1
ATOM 2904 O O . PHE A 1 387 ? 18.434 37.041 -0.125 1.00 24.60 388 PHE A O 1
ATOM 2912 N N . ARG A 1 388 ? 18.900 37.105 2.067 1.00 23.65 389 ARG A N 1
ATOM 2913 C CA . ARG A 1 388 ? 17.465 36.986 2.426 1.00 25.04 389 ARG A CA 1
ATOM 2914 C C . ARG A 1 388 ? 16.744 38.344 2.426 1.00 25.45 389 ARG A C 1
ATOM 2915 O O . ARG A 1 388 ? 16.852 39.129 3.359 1.00 23.34 389 ARG A O 1
ATOM 2923 N N . LYS A 1 389 ? 16.042 38.652 1.338 1.00 24.73 390 LYS A N 1
ATOM 2924 C CA . LYS A 1 389 ? 15.506 40.003 1.166 1.00 26.07 390 LYS A CA 1
ATOM 2925 C C . LYS A 1 389 ? 14.167 40.246 1.875 1.00 26.32 390 LYS A C 1
ATOM 2926 O O . LYS A 1 389 ? 13.780 41.394 2.053 1.00 26.84 390 LYS A O 1
ATOM 2932 N N . ARG A 1 390 ? 13.476 39.163 2.250 1.00 27.35 391 ARG A N 1
ATOM 2933 C CA . ARG A 1 390 ? 12.192 39.198 2.954 1.00 27.68 391 ARG A CA 1
ATOM 2934 C C . ARG A 1 390 ? 11.253 40.035 2.134 1.00 29.30 391 ARG A C 1
ATOM 2935 O O . ARG A 1 390 ? 10.612 40.953 2.606 1.00 27.83 391 ARG A O 1
ATOM 2943 N N . GLU A 1 391 ? 11.207 39.665 0.866 1.00 31.31 392 GLU A N 1
ATOM 2944 C CA . GLU A 1 391 ? 10.501 40.396 -0.143 1.00 33.84 392 GLU A CA 1
ATOM 2945 C C . GLU A 1 391 ? 8.994 40.364 0.103 1.00 33.78 392 GLU A C 1
ATOM 2946 O O . GLU A 1 391 ? 8.275 41.280 -0.267 1.00 34.82 392 GLU A O 1
ATOM 2952 N N . GLU A 1 392 ? 8.521 39.294 0.716 1.00 33.64 393 GLU A N 1
ATOM 2953 C CA . GLU A 1 392 ? 7.093 39.075 0.869 1.00 33.75 393 GLU A CA 1
ATOM 2954 C C . GLU A 1 392 ? 6.433 39.948 1.952 1.00 33.90 393 GLU A C 1
ATOM 2955 O O . GLU A 1 392 ? 5.217 40.067 2.002 1.00 33.52 393 GLU A O 1
ATOM 2961 N N . ILE A 1 393 ? 7.229 40.571 2.819 1.00 34.09 394 ILE A N 1
ATOM 2962 C CA . ILE A 1 393 ? 6.632 41.396 3.857 1.00 33.62 394 ILE A CA 1
ATOM 2963 C C . ILE A 1 393 ? 6.506 42.876 3.502 1.00 32.41 394 ILE A C 1
ATOM 2964 O O . ILE A 1 393 ? 7.290 43.422 2.746 1.00 32.52 394 ILE A O 1
ATOM 2969 N N . HIS A 1 394 ? 5.474 43.513 4.042 1.00 31.83 395 HIS A N 1
ATOM 2970 C CA . HIS A 1 394 ? 5.264 44.928 3.845 1.00 30.77 395 HIS A CA 1
ATOM 2971 C C . HIS A 1 394 ? 4.960 45.581 5.163 1.00 29.55 395 HIS A C 1
ATOM 2972 O O . HIS A 1 394 ? 3.944 45.309 5.781 1.00 29.13 395 HIS A O 1
ATOM 2979 N N . VAL A 1 395 ? 5.881 46.408 5.624 1.00 29.45 396 VAL A N 1
ATOM 2980 C CA . VAL A 1 395 ? 5.696 47.111 6.863 1.00 27.98 396 VAL A CA 1
ATOM 2981 C C . VAL A 1 395 ? 5.260 48.573 6.611 1.00 27.79 396 VAL A C 1
ATOM 2982 O O . VAL A 1 395 ? 5.995 49.356 5.996 1.00 27.71 396 VAL A O 1
ATOM 2986 N N . THR A 1 396 ? 4.057 48.913 7.082 1.00 26.56 397 THR A N 1
ATOM 2987 C CA . THR A 1 396 ? 3.498 50.281 6.985 1.00 26.46 397 THR A CA 1
ATOM 2988 C C . THR A 1 396 ? 3.879 51.116 8.208 1.00 25.95 397 THR A C 1
ATOM 2989 O O . THR A 1 396 ? 4.291 50.587 9.213 1.00 26.52 397 THR A O 1
ATOM 2993 N N . GLU A 1 397 ? 3.711 52.419 8.099 1.00 25.98 398 GLU A N 1
ATOM 2994 C CA . GLU A 1 397 ? 3.893 53.335 9.233 1.00 26.15 398 GLU A CA 1
ATOM 2995 C C . GLU A 1 397 ? 3.022 52.941 10.425 1.00 25.19 398 GLU A C 1
ATOM 2996 O O . GLU A 1 397 ? 3.485 52.922 11.570 1.00 25.44 398 GLU A O 1
ATOM 3002 N N . LYS A 1 398 ? 1.758 52.615 10.156 1.00 25.75 399 LYS A N 1
ATOM 3003 C CA . LYS A 1 398 ? 0.858 52.160 11.215 1.00 25.81 399 LYS A CA 1
ATOM 3004 C C . LYS A 1 398 ? 1.368 50.907 11.935 1.00 25.13 399 LYS A C 1
ATOM 3005 O O . LYS A 1 398 ? 1.197 50.790 13.149 1.00 25.86 399 LYS A O 1
ATOM 3011 N N . ASP A 1 399 ? 2.082 50.024 11.227 1.00 23.09 400 ASP A N 1
ATOM 3012 C CA . ASP A 1 399 ? 2.588 48.787 11.845 1.00 22.62 400 ASP A CA 1
ATOM 3013 C C . ASP A 1 399 ? 3.641 49.162 12.887 1.00 21.24 400 ASP A C 1
ATOM 3014 O O . ASP A 1 399 ? 3.730 48.549 13.948 1.00 23.49 400 ASP A O 1
ATOM 3019 N N . LEU A 1 400 ? 4.442 50.150 12.515 1.00 20.50 401 LEU A N 1
ATOM 3020 C CA . LEU A 1 400 ? 5.525 50.689 13.348 1.00 19.74 401 LEU A CA 1
ATOM 3021 C C . LEU A 1 400 ? 5.032 51.381 14.620 1.00 19.88 401 LEU A C 1
ATOM 3022 O O . LEU A 1 400 ? 5.755 51.397 15.694 1.00 19.75 401 LEU A O 1
ATOM 3027 N N . LEU A 1 401 ? 3.819 51.925 14.572 1.00 19.67 402 LEU A N 1
ATOM 3028 C CA . LEU A 1 401 ? 3.286 52.778 15.659 1.00 19.69 402 LEU A CA 1
ATOM 3029 C C . LEU A 1 401 ? 2.269 52.098 16.599 1.00 20.45 402 LEU A C 1
ATOM 3030 O O . LEU A 1 401 ? 1.788 52.728 17.550 1.00 19.38 402 LEU A O 1
ATOM 3035 N N . GLU A 1 402 ? 1.974 50.825 16.324 1.00 20.95 403 GLU A N 1
ATOM 3036 C CA . GLU A 1 402 ? 0.883 50.116 16.978 1.00 19.57 403 GLU A CA 1
ATOM 3037 C C . GLU A 1 402 ? 1.191 49.916 18.447 1.00 20.41 403 GLU A C 1
ATOM 3038 O O . GLU A 1 402 ? 2.209 49.342 18.758 1.00 20.88 403 GLU A O 1
ATOM 3044 N N . VAL A 1 403 ? 0.323 50.396 19.330 1.00 19.32 404 VAL A N 1
ATOM 3045 C CA . VAL A 1 403 ? 0.618 50.286 20.785 1.00 20.63 404 VAL A CA 1
ATOM 3046 C C . VAL A 1 403 ? 0.486 48.809 21.244 1.00 21.28 404 VAL A C 1
ATOM 3047 O O . VAL A 1 403 ? -0.531 48.153 20.951 1.00 20.80 404 VAL A O 1
ATOM 3051 N N . PRO A 1 404 ? 1.488 48.301 22.020 1.00 20.42 405 PRO A N 1
ATOM 3052 C CA . PRO A 1 404 ? 1.408 46.953 22.550 1.00 21.01 405 PRO A CA 1
ATOM 3053 C C . PRO A 1 404 ? 0.384 46.847 23.676 1.00 21.82 405 PRO A C 1
ATOM 3054 O O . PRO A 1 404 ? 0.297 47.720 24.567 1.00 20.51 405 PRO A O 1
ATOM 3058 N N . VAL A 1 405 ? -0.343 45.730 23.654 1.00 22.28 406 VAL A N 1
ATOM 3059 C CA . VAL A 1 405 ? -1.359 45.426 24.649 1.00 23.28 406 VAL A CA 1
ATOM 3060 C C . VAL A 1 405 ? -0.886 44.359 25.668 1.00 23.03 406 VAL A C 1
ATOM 3061 O O . VAL A 1 405 ? -0.341 43.332 25.297 1.00 23.32 406 VAL A O 1
ATOM 3065 N N . GLY A 1 406 ? -1.084 44.637 26.956 1.00 23.73 407 GLY A N 1
ATOM 3066 C CA . GLY A 1 406 ? -0.866 43.654 28.025 1.00 24.12 407 GLY A CA 1
ATOM 3067 C C . GLY A 1 406 ? -1.409 44.143 29.347 1.00 24.55 407 GLY A C 1
ATOM 3068 O O . GLY A 1 406 ? -2.291 44.981 29.380 1.00 25.38 407 GLY A O 1
ATOM 3069 N N . THR A 1 407 ? -0.838 43.662 30.452 1.00 24.80 408 THR A N 1
ATOM 3070 C CA . THR A 1 407 ? -1.264 44.096 31.749 1.00 24.96 408 THR A CA 1
ATOM 3071 C C . THR A 1 407 ? -0.125 44.840 32.443 1.00 24.32 408 THR A C 1
ATOM 3072 O O . THR A 1 407 ? 1.028 44.679 32.072 1.00 23.43 408 THR A O 1
ATOM 3076 N N . ILE A 1 408 ? -0.485 45.663 33.421 1.00 23.86 409 ILE A N 1
ATOM 3077 C CA . ILE A 1 408 ? 0.489 46.325 34.293 1.00 23.76 409 ILE A CA 1
ATOM 3078 C C . ILE A 1 408 ? 0.335 45.669 35.640 1.00 24.23 409 ILE A C 1
ATOM 3079 O O . ILE A 1 408 ? -0.790 45.549 36.140 1.00 24.41 409 ILE A O 1
ATOM 3084 N N . THR A 1 409 ? 1.452 45.328 36.278 1.00 25.01 410 THR A N 1
ATOM 3085 C CA . THR A 1 409 ? 1.400 44.348 37.305 1.00 25.83 410 THR A CA 1
ATOM 3086 C C . THR A 1 409 ? 2.155 44.835 38.533 1.00 25.27 410 THR A C 1
ATOM 3087 O O . THR A 1 409 ? 3.086 45.618 38.423 1.00 24.45 410 THR A O 1
ATOM 3091 N N . GLU A 1 410 ? 1.745 44.403 39.710 1.00 25.80 411 GLU A N 1
ATOM 3092 C CA . GLU A 1 410 ? 2.491 44.820 40.915 1.00 25.62 411 GLU A CA 1
ATOM 3093 C C . GLU A 1 410 ? 3.957 44.480 40.810 1.00 26.18 411 GLU A C 1
ATOM 3094 O O . GLU A 1 410 ? 4.797 45.307 41.132 1.00 26.43 411 GLU A O 1
ATOM 3100 N N . GLU A 1 411 ? 4.262 43.267 40.341 1.00 26.95 412 GLU A N 1
ATOM 3101 C CA . GLU A 1 411 ? 5.644 42.805 40.165 1.00 27.31 412 GLU A CA 1
ATOM 3102 C C . GLU A 1 411 ? 6.405 43.689 39.165 1.00 26.32 412 GLU A C 1
ATOM 3103 O O . GLU A 1 411 ? 7.537 44.085 39.414 1.00 26.23 412 GLU A O 1
ATOM 3109 N N . GLY A 1 412 ? 5.782 43.975 38.020 1.00 25.11 413 GLY A N 1
ATOM 3110 C CA . GLY A 1 412 ? 6.407 44.828 37.032 1.00 23.67 413 GLY A CA 1
ATOM 3111 C C . GLY A 1 412 ? 6.688 46.209 37.561 1.00 22.74 413 GLY A C 1
ATOM 3112 O O . GLY A 1 412 ? 7.705 46.806 37.215 1.00 22.41 413 GLY A O 1
ATOM 3113 N N . LEU A 1 413 ? 5.806 46.721 38.426 1.00 22.68 414 LEU A N 1
ATOM 3114 C CA . LEU A 1 413 ? 5.989 48.037 38.984 1.00 22.15 414 LEU A CA 1
ATOM 3115 C C . LEU A 1 413 ? 7.105 47.990 40.022 1.00 22.30 414 LEU A C 1
ATOM 3116 O O . LEU A 1 413 ? 7.978 48.846 40.012 1.00 21.62 414 LEU A O 1
ATOM 3121 N N . ARG A 1 414 ? 7.097 46.983 40.885 1.00 22.76 415 ARG A N 1
ATOM 3122 C CA . ARG A 1 414 ? 8.211 46.783 41.842 1.00 24.07 415 ARG A CA 1
ATOM 3123 C C . ARG A 1 414 ? 9.549 46.570 41.125 1.00 24.03 415 ARG A C 1
ATOM 3124 O O . ARG A 1 414 ? 10.575 47.078 41.578 1.00 24.58 415 ARG A O 1
ATOM 3132 N N . MET A 1 415 ? 9.552 45.815 40.021 1.00 24.41 416 MET A N 1
ATOM 3133 C CA A MET A 1 415 ? 10.776 45.581 39.259 0.50 24.58 416 MET A CA 1
ATOM 3134 C CA B MET A 1 415 ? 10.796 45.588 39.297 0.50 24.37 416 MET A CA 1
ATOM 3135 C C . MET A 1 415 ? 11.331 46.874 38.666 1.00 23.90 416 MET A C 1
ATOM 3136 O O . MET A 1 415 ? 12.530 47.106 38.717 1.00 24.02 416 MET A O 1
ATOM 3145 N N . ASN A 1 416 ? 10.451 47.687 38.073 1.00 23.42 417 ASN A N 1
ATOM 3146 C CA . ASN A 1 416 ? 10.851 48.990 37.537 1.00 21.99 417 ASN A CA 1
ATOM 3147 C C . ASN A 1 416 ? 11.491 49.878 38.600 1.00 22.95 417 ASN A C 1
ATOM 3148 O O . ASN A 1 416 ? 12.509 50.532 38.346 1.00 22.75 417 ASN A O 1
ATOM 3153 N N . ILE A 1 417 ? 10.911 49.882 39.798 1.00 22.29 418 ILE A N 1
ATOM 3154 C CA . ILE A 1 417 ? 11.438 50.716 40.872 1.00 23.57 418 ILE A CA 1
ATOM 3155 C C . ILE A 1 417 ? 12.764 50.173 41.421 1.00 23.46 418 ILE A C 1
ATOM 3156 O O . ILE A 1 417 ? 13.725 50.912 41.629 1.00 23.11 418 ILE A O 1
ATOM 3161 N N . SER A 1 418 ? 12.798 48.870 41.672 1.00 23.81 419 SER A N 1
ATOM 3162 C CA . SER A 1 418 ? 13.967 48.236 42.214 1.00 24.65 419 SER A CA 1
ATOM 3163 C C . SER A 1 418 ? 15.160 48.276 41.249 1.00 24.53 419 SER A C 1
ATOM 3164 O O . SER A 1 418 ? 16.266 48.617 41.621 1.00 22.16 419 SER A O 1
ATOM 3167 N N . VAL A 1 419 ? 14.904 47.973 39.975 1.00 23.80 420 VAL A N 1
ATOM 3168 C CA . VAL A 1 419 ? 15.992 47.892 39.018 1.00 24.47 420 VAL A CA 1
ATOM 3169 C C . VAL A 1 419 ? 16.481 49.296 38.684 1.00 24.03 420 VAL A C 1
ATOM 3170 O O . VAL A 1 419 ? 17.685 49.497 38.562 1.00 23.64 420 VAL A O 1
ATOM 3174 N N . GLY A 1 420 ? 15.555 50.250 38.508 1.00 23.58 421 GLY A N 1
ATOM 3175 C CA . GLY A 1 420 ? 15.905 51.660 38.282 1.00 23.72 421 GLY A CA 1
ATOM 3176 C C . GLY A 1 420 ? 16.835 52.164 39.386 1.00 23.97 421 GLY A C 1
ATOM 3177 O O . GLY A 1 420 ? 17.922 52.703 39.133 1.00 24.38 421 GLY A O 1
ATOM 3178 N N . ILE A 1 421 ? 16.462 51.935 40.623 1.00 24.26 422 ILE A N 1
ATOM 3179 C CA . ILE A 1 421 ? 17.274 52.503 41.704 1.00 23.28 422 ILE A CA 1
ATOM 3180 C C . ILE A 1 421 ? 18.620 51.795 41.802 1.00 23.13 422 ILE A C 1
ATOM 3181 O O . ILE A 1 421 ? 19.664 52.451 41.877 1.00 23.53 422 ILE A O 1
ATOM 3186 N N . GLN A 1 422 ? 18.597 50.469 41.790 1.00 23.63 423 GLN A N 1
ATOM 3187 C CA . GLN A 1 422 ? 19.847 49.691 41.867 1.00 22.98 423 GLN A CA 1
ATOM 3188 C C . GLN A 1 422 ? 20.742 50.036 40.665 1.00 22.95 423 GLN A C 1
ATOM 3189 O O . GLN A 1 422 ? 21.944 50.179 40.811 1.00 21.83 423 GLN A O 1
ATOM 3195 N N . TYR A 1 423 ? 20.165 50.186 39.472 1.00 20.94 424 TYR A N 1
ATOM 3196 C CA . TYR A 1 423 ? 21.016 50.507 38.372 1.00 20.91 424 TYR A CA 1
ATOM 3197 C C . TYR A 1 423 ? 21.665 51.870 38.531 1.00 20.75 424 TYR A C 1
ATOM 3198 O O . TYR A 1 423 ? 22.855 52.026 38.251 1.00 21.46 424 TYR A O 1
ATOM 3207 N N . ILE A 1 424 ? 20.881 52.871 38.920 1.00 20.88 425 ILE A N 1
ATOM 3208 C CA . ILE A 1 424 ? 21.426 54.208 39.109 1.00 20.81 425 ILE A CA 1
ATOM 3209 C C . ILE A 1 424 ? 22.470 54.261 40.249 1.00 20.99 425 ILE A C 1
ATOM 3210 O O . ILE A 1 424 ? 23.469 54.954 40.108 1.00 21.71 425 ILE A O 1
ATOM 3215 N N . ALA A 1 425 ? 22.279 53.500 41.319 1.00 21.49 426 ALA A N 1
ATOM 3216 C CA . ALA A 1 425 ? 23.307 53.462 42.381 1.00 21.67 426 ALA A CA 1
ATOM 3217 C C . ALA A 1 425 ? 24.615 52.891 41.837 1.00 22.02 426 ALA A C 1
ATOM 3218 O O . ALA A 1 425 ? 25.704 53.437 42.052 1.00 22.65 426 ALA A O 1
ATOM 3220 N N . SER A 1 426 ? 24.495 51.798 41.092 1.00 22.51 427 SER A N 1
ATOM 3221 C CA . SER A 1 426 ? 25.647 51.182 40.454 1.00 22.90 427 SER A CA 1
ATOM 3222 C C . SER A 1 426 ? 26.385 52.210 39.560 1.00 22.94 427 SER A C 1
ATOM 3223 O O . SER A 1 426 ? 27.601 52.379 39.656 1.00 22.34 427 SER A O 1
ATOM 3226 N N . TRP A 1 427 ? 25.629 52.902 38.708 1.00 22.19 428 TRP A N 1
ATOM 3227 C CA . TRP A 1 427 ? 26.154 53.883 37.801 1.00 22.69 428 TRP A CA 1
ATOM 3228 C C . TRP A 1 427 ? 26.868 55.038 38.497 1.00 23.31 428 TRP A C 1
ATOM 3229 O O . TRP A 1 427 ? 27.952 55.448 38.078 1.00 24.32 428 TRP A O 1
ATOM 3240 N N . LEU A 1 428 ? 26.300 55.544 39.585 1.00 24.78 429 LEU A N 1
ATOM 3241 C CA . LEU A 1 428 ? 26.923 56.654 40.327 1.00 24.73 429 LEU A CA 1
ATOM 3242 C C . LEU A 1 428 ? 28.172 56.179 41.040 1.00 25.94 429 LEU A C 1
ATOM 3243 O O . LEU A 1 428 ? 29.066 56.970 41.350 1.00 26.11 429 LEU A O 1
ATOM 3248 N N . SER A 1 429 ? 28.199 54.885 41.312 1.00 26.26 430 SER A N 1
ATOM 3249 C CA . SER A 1 429 ? 29.355 54.210 41.899 1.00 27.22 430 SER A CA 1
ATOM 3250 C C . SER A 1 429 ? 30.427 53.843 40.852 1.00 27.02 430 SER A C 1
ATOM 3251 O O . SER A 1 429 ? 31.456 53.241 41.177 1.00 27.28 430 SER A O 1
ATOM 3254 N N . GLY A 1 430 ? 30.175 54.194 39.591 1.00 26.45 431 GLY A N 1
ATOM 3255 C CA . GLY A 1 430 ? 31.148 53.998 38.522 1.00 25.84 431 GLY A CA 1
ATOM 3256 C C . GLY A 1 430 ? 31.060 52.682 37.769 1.00 25.66 431 GLY A C 1
ATOM 3257 O O . GLY A 1 430 ? 31.925 52.365 36.938 1.00 25.14 431 GLY A O 1
ATOM 3258 N N . ARG A 1 431 ? 29.999 51.925 38.037 1.00 24.54 432 ARG A N 1
ATOM 3259 C CA . ARG A 1 431 ? 29.804 50.625 37.413 1.00 23.81 432 ARG A CA 1
ATOM 3260 C C . ARG A 1 431 ? 28.549 50.685 36.544 1.00 23.37 432 ARG A C 1
ATOM 3261 O O . ARG A 1 431 ? 27.447 50.535 37.045 1.00 23.11 432 ARG A O 1
ATOM 3263 N N . GLY A 1 432 ? 28.722 50.870 35.245 1.00 23.91 433 GLY A N 1
ATOM 3264 C CA . GLY A 1 432 ? 27.583 51.106 34.355 1.00 23.67 433 GLY A CA 1
ATOM 3265 C C . GLY A 1 432 ? 27.040 49.805 33.788 1.00 25.15 433 GLY A C 1
ATOM 3266 O O . GLY A 1 432 ? 25.998 49.786 33.131 1.00 23.45 433 GLY A O 1
ATOM 3267 N N . ALA A 1 433 ? 27.739 48.704 34.063 1.00 25.38 434 ALA A N 1
ATOM 3268 C CA . ALA A 1 433 ? 27.239 47.375 33.712 1.00 26.74 434 ALA A CA 1
ATOM 3269 C C . ALA A 1 433 ? 26.907 46.629 35.011 1.00 27.50 434 ALA A C 1
ATOM 3270 O O . ALA A 1 433 ? 27.809 46.172 35.750 1.00 28.63 434 ALA A O 1
ATOM 3272 N N . ALA A 1 434 ? 25.612 46.542 35.320 1.00 26.71 435 ALA A N 1
ATOM 3273 C CA . ALA A 1 434 ? 25.170 46.071 36.661 1.00 26.74 435 ALA A CA 1
ATOM 3274 C C . ALA A 1 434 ? 24.464 44.754 36.589 1.00 27.56 435 ALA A C 1
ATOM 3275 O O . ALA A 1 434 ? 23.444 44.641 35.899 1.00 27.45 435 ALA A O 1
ATOM 3277 N N . PRO A 1 435 ? 25.003 43.740 37.295 1.00 29.20 436 PRO A N 1
ATOM 3278 C CA . PRO A 1 435 ? 24.310 42.460 37.350 1.00 29.38 436 PRO A CA 1
ATOM 3279 C C . PRO A 1 435 ? 23.224 42.597 38.386 1.00 31.10 436 PRO A C 1
ATOM 3280 O O . PRO A 1 435 ? 23.516 42.732 39.605 1.00 30.74 436 PRO A O 1
ATOM 3284 N N . ILE A 1 436 ? 21.985 42.649 37.915 1.00 31.39 437 ILE A N 1
ATOM 3285 C CA . ILE A 1 436 ? 20.837 42.757 38.820 1.00 32.55 437 ILE A CA 1
ATOM 3286 C C . ILE A 1 436 ? 19.853 41.616 38.540 1.00 34.10 437 ILE A C 1
ATOM 3287 O O . ILE A 1 436 ? 19.358 41.465 37.403 1.00 33.62 437 ILE A O 1
ATOM 3292 N N . TYR A 1 437 ? 19.563 40.828 39.588 1.00 35.24 438 TYR A N 1
ATOM 3293 C CA . TYR A 1 437 ? 18.712 39.624 39.488 1.00 36.06 438 TYR A CA 1
ATOM 3294 C C . TYR A 1 437 ? 19.233 38.767 38.343 1.00 36.54 438 TYR A C 1
ATOM 3295 O O . TYR A 1 437 ? 18.457 38.289 37.505 1.00 36.99 438 TYR A O 1
ATOM 3297 N N . ASN A 1 438 ? 20.553 38.579 38.366 1.00 37.13 439 ASN A N 1
ATOM 3298 C CA . ASN A 1 438 ? 21.400 38.160 37.229 1.00 37.29 439 ASN A CA 1
ATOM 3299 C C . ASN A 1 438 ? 20.890 38.416 35.798 1.00 36.82 439 ASN A C 1
ATOM 3300 O O . ASN A 1 438 ? 20.781 37.503 34.954 1.00 36.90 439 ASN A O 1
ATOM 3305 N N . LEU A 1 439 ? 20.589 39.679 35.555 1.00 35.07 440 LEU A N 1
ATOM 3306 C CA . LEU A 1 439 ? 20.574 40.200 34.207 1.00 33.98 440 LEU A CA 1
ATOM 3307 C C . LEU A 1 439 ? 21.683 41.260 34.188 1.00 32.97 440 LEU A C 1
ATOM 3308 O O . LEU A 1 439 ? 21.975 41.904 35.224 1.00 30.79 440 LEU A O 1
ATOM 3313 N N . MET A 1 440 ? 22.374 41.364 33.050 1.00 31.40 441 MET A N 1
ATOM 3314 C CA . MET A 1 440 ? 23.398 42.389 32.941 1.00 30.60 441 MET A CA 1
ATOM 3315 C C . MET A 1 440 ? 22.638 43.582 32.467 1.00 29.89 441 MET A C 1
ATOM 3316 O O . MET A 1 440 ? 22.110 43.577 31.342 1.00 31.30 441 MET A O 1
ATOM 3321 N N . GLU A 1 441 ? 22.512 44.571 33.341 1.00 27.58 442 GLU A N 1
ATOM 3322 C CA . GLU A 1 441 ? 21.739 45.757 33.010 1.00 26.23 442 GLU A CA 1
ATOM 3323 C C . GLU A 1 441 ? 22.619 46.952 32.663 1.00 25.41 442 GLU A C 1
ATOM 3324 O O . GLU A 1 441 ? 23.743 47.090 33.184 1.00 24.11 442 GLU A O 1
ATOM 3330 N N . ASP A 1 442 ? 22.096 47.812 31.780 1.00 23.27 443 ASP A N 1
ATOM 3331 C CA . ASP A 1 442 ? 22.790 49.025 31.374 1.00 22.69 443 ASP A CA 1
ATOM 3332 C C . ASP A 1 442 ? 21.803 50.184 31.494 1.00 22.22 443 ASP A C 1
ATOM 3333 O O . ASP A 1 442 ? 20.664 49.994 31.954 1.00 22.64 443 ASP A O 1
ATOM 3338 N N . ALA A 1 443 ? 22.213 51.372 31.071 1.00 20.41 444 ALA A N 1
ATOM 3339 C CA . ALA A 1 443 ? 21.387 52.559 31.249 1.00 19.63 444 ALA A CA 1
ATOM 3340 C C . ALA A 1 443 ? 20.035 52.408 30.576 1.00 17.81 444 ALA A C 1
ATOM 3341 O O . ALA A 1 443 ? 19.069 52.922 31.081 1.00 17.61 444 ALA A O 1
ATOM 3343 N N . ALA A 1 444 ? 19.979 51.752 29.406 1.00 17.64 445 ALA A N 1
ATOM 3344 C CA . ALA A 1 444 ? 18.682 51.610 28.751 1.00 18.52 445 ALA A CA 1
ATOM 3345 C C . ALA A 1 444 ? 17.659 50.867 29.636 1.00 18.75 445 ALA A C 1
ATOM 3346 O O . ALA A 1 444 ? 16.483 51.195 29.626 1.00 19.15 445 ALA A O 1
ATOM 3348 N N . THR A 1 445 ? 18.089 49.861 30.383 1.00 20.25 446 THR A N 1
ATOM 3349 C CA . THR A 1 445 ? 17.164 49.230 31.340 1.00 20.81 446 THR A CA 1
ATOM 3350 C C . THR A 1 445 ? 16.612 50.222 32.330 1.00 20.94 446 THR A C 1
ATOM 3351 O O . THR A 1 445 ? 15.412 50.200 32.610 1.00 20.66 446 THR A O 1
ATOM 3355 N N . ALA A 1 446 ? 17.495 51.018 32.963 1.00 20.86 447 ALA A N 1
ATOM 3356 C CA . ALA A 1 446 ? 17.000 52.005 33.881 1.00 20.51 447 ALA A CA 1
ATOM 3357 C C . ALA A 1 446 ? 16.082 53.041 33.227 1.00 20.06 447 ALA A C 1
ATOM 3358 O O . ALA A 1 446 ? 15.142 53.516 33.849 1.00 20.61 447 ALA A O 1
ATOM 3360 N N . GLU A 1 447 ? 16.359 53.401 31.975 1.00 20.41 448 GLU A N 1
ATOM 3361 C CA . GLU A 1 447 ? 15.571 54.383 31.265 1.00 19.90 448 GLU A CA 1
ATOM 3362 C C . GLU A 1 447 ? 14.142 53.893 31.081 1.00 20.27 448 GLU A C 1
ATOM 3363 O O . GLU A 1 447 ? 13.191 54.593 31.427 1.00 19.73 448 GLU A O 1
ATOM 3369 N N . ILE A 1 448 ? 13.965 52.716 30.483 1.00 19.45 449 ILE A N 1
ATOM 3370 C CA . ILE A 1 448 ? 12.606 52.181 30.386 1.00 19.80 449 ILE A CA 1
ATOM 3371 C C . ILE A 1 448 ? 11.972 51.987 31.777 1.00 19.57 449 ILE A C 1
ATOM 3372 O O . ILE A 1 448 ? 10.799 52.356 31.979 1.00 20.26 449 ILE A O 1
ATOM 3377 N N . SER A 1 449 ? 12.768 51.567 32.760 1.00 18.73 450 SER A N 1
ATOM 3378 C CA . SER A 1 449 ? 12.233 51.446 34.127 1.00 18.96 450 SER A CA 1
ATOM 3379 C C . SER A 1 449 ? 11.638 52.759 34.676 1.00 18.28 450 SER A C 1
ATOM 3380 O O . SER A 1 449 ? 10.467 52.771 35.062 1.00 18.81 450 SER A O 1
ATOM 3383 N N . ARG A 1 450 ? 12.419 53.841 34.713 1.00 18.69 451 ARG A N 1
ATOM 3384 C CA A ARG A 1 450 ? 11.947 55.167 35.151 0.50 19.26 451 ARG A CA 1
ATOM 3385 C CA B ARG A 1 450 ? 11.900 55.120 35.193 0.50 17.87 451 ARG A CA 1
ATOM 3386 C C . ARG A 1 450 ? 10.809 55.667 34.265 1.00 18.98 451 ARG A C 1
ATOM 3387 O O . ARG A 1 450 ? 9.847 56.305 34.724 1.00 20.14 451 ARG A O 1
ATOM 3402 N N . ALA A 1 451 ? 10.925 55.390 32.984 1.00 18.92 452 ALA A N 1
ATOM 3403 C CA . ALA A 1 451 ? 9.948 55.912 32.033 1.00 18.17 452 ALA A CA 1
ATOM 3404 C C . ALA A 1 451 ? 8.599 55.293 32.299 1.00 19.19 452 ALA A C 1
ATOM 3405 O O . ALA A 1 451 ? 7.588 56.007 32.291 1.00 18.37 452 ALA A O 1
ATOM 3407 N N . GLN A 1 452 ? 8.570 53.972 32.554 1.00 19.58 453 GLN A N 1
ATOM 3408 C CA . GLN A 1 452 ? 7.287 53.310 32.821 1.00 20.01 453 GLN A CA 1
ATOM 3409 C C . GLN A 1 452 ? 6.647 53.841 34.094 1.00 19.31 453 GLN A C 1
ATOM 3410 O O . GLN A 1 452 ? 5.478 54.142 34.133 1.00 20.02 453 GLN A O 1
ATOM 3416 N N . VAL A 1 453 ? 7.432 53.985 35.146 1.00 19.20 454 VAL A N 1
ATOM 3417 C CA . VAL A 1 453 ? 6.853 54.503 36.365 1.00 18.68 454 VAL A CA 1
ATOM 3418 C C . VAL A 1 453 ? 6.299 55.932 36.212 1.00 19.88 454 VAL A C 1
ATOM 3419 O O . VAL A 1 453 ? 5.186 56.236 36.626 1.00 20.76 454 VAL A O 1
ATOM 3423 N N . TRP A 1 454 ? 7.057 56.793 35.553 1.00 20.53 455 TRP A N 1
ATOM 3424 C CA . TRP A 1 454 ? 6.645 58.124 35.201 1.00 20.49 455 TRP A CA 1
ATOM 3425 C C . TRP A 1 454 ? 5.297 58.048 34.468 1.00 21.14 455 TRP A C 1
ATOM 3426 O O . TRP A 1 454 ? 4.373 58.782 34.820 1.00 22.71 455 TRP A O 1
ATOM 3437 N N . GLN A 1 455 ? 5.175 57.186 33.465 1.00 20.90 456 GLN A N 1
ATOM 3438 C CA . GLN A 1 455 ? 3.939 57.117 32.673 1.00 22.03 456 GLN A CA 1
ATOM 3439 C C . GLN A 1 455 ? 2.742 56.549 33.466 1.00 21.59 456 GLN A C 1
ATOM 3440 O O . GLN A 1 455 ? 1.630 57.069 33.398 1.00 21.77 456 GLN A O 1
ATOM 3446 N N . TRP A 1 456 ? 3.001 55.507 34.248 1.00 22.06 457 TRP A N 1
ATOM 3447 C CA . TRP A 1 456 ? 1.955 54.816 34.978 1.00 21.46 457 TRP A CA 1
ATOM 3448 C C . TRP A 1 456 ? 1.363 55.672 36.109 1.00 23.10 457 TRP A C 1
ATOM 3449 O O . TRP A 1 456 ? 0.136 55.679 36.302 1.00 22.97 457 TRP A O 1
ATOM 3460 N N . ILE A 1 457 ? 2.218 56.407 36.835 1.00 23.97 458 ILE A N 1
ATOM 3461 C CA . ILE A 1 457 ? 1.702 57.336 37.844 1.00 24.83 458 ILE A CA 1
ATOM 3462 C C . ILE A 1 457 ? 0.713 58.319 37.203 1.00 24.80 458 ILE A C 1
ATOM 3463 O O . ILE A 1 457 ? -0.297 58.707 37.816 1.00 26.03 458 ILE A O 1
ATOM 3468 N N . ARG A 1 458 ? 0.993 58.732 35.984 1.00 24.10 459 ARG A N 1
ATOM 3469 C CA . ARG A 1 458 ? 0.257 59.832 35.376 1.00 24.45 459 ARG A CA 1
ATOM 3470 C C . ARG A 1 458 ? -0.986 59.361 34.659 1.00 25.79 459 ARG A C 1
ATOM 3471 O O . ARG A 1 458 ? -1.984 60.064 34.640 1.00 26.23 459 ARG A O 1
ATOM 3479 N N . HIS A 1 459 ? -0.934 58.163 34.097 1.00 26.03 460 HIS A N 1
ATOM 3480 C CA . HIS A 1 459 ? -2.008 57.737 33.198 1.00 26.14 460 HIS A CA 1
ATOM 3481 C C . HIS A 1 459 ? -3.270 57.376 33.955 1.00 26.51 460 HIS A C 1
ATOM 3482 O O . HIS A 1 459 ? -3.221 56.764 35.028 1.00 26.74 460 HIS A O 1
ATOM 3489 N N . GLU A 1 460 ? -4.396 57.764 33.374 1.00 27.28 461 GLU A N 1
ATOM 3490 C CA . GLU A 1 460 ? -5.702 57.434 33.923 1.00 29.19 461 GLU A CA 1
ATOM 3491 C C . GLU A 1 460 ? -5.890 55.928 33.908 1.00 29.08 461 GLU A C 1
ATOM 3492 O O . GLU A 1 460 ? -6.566 55.367 34.780 1.00 30.43 461 GLU A O 1
ATOM 3498 N N . GLY A 1 461 ? -5.256 55.295 32.926 1.00 28.98 462 GLY A N 1
ATOM 3499 C CA . GLY A 1 461 ? -5.203 53.846 32.746 1.00 28.98 462 GLY A CA 1
ATOM 3500 C C . GLY A 1 461 ? -4.048 53.207 33.499 1.00 29.15 462 GLY A C 1
ATOM 3501 O O . GLY A 1 461 ? -3.871 51.986 33.432 1.00 29.37 462 GLY A O 1
ATOM 3502 N N . GLY A 1 462 ? -3.308 54.015 34.266 1.00 28.29 463 GLY A N 1
ATOM 3503 C CA . GLY A 1 462 ? -2.162 53.538 35.033 1.00 27.87 463 GLY A CA 1
ATOM 3504 C C . GLY A 1 462 ? -2.601 52.868 36.308 1.00 28.60 463 GLY A C 1
ATOM 3505 O O . GLY A 1 462 ? -2.551 53.473 37.376 1.00 30.02 463 GLY A O 1
ATOM 3506 N N . LYS A 1 463 ? -3.040 51.616 36.182 1.00 29.40 464 LYS A N 1
ATOM 3507 C CA . LYS A 1 463 ? -3.640 50.838 37.282 1.00 29.96 464 LYS A CA 1
ATOM 3508 C C . LYS A 1 463 ? -3.086 49.423 37.292 1.00 30.13 464 LYS A C 1
ATOM 3509 O O . LYS A 1 463 ? -2.891 48.835 36.226 1.00 30.42 464 LYS A O 1
ATOM 3511 N N . LEU A 1 464 ? -2.762 48.907 38.474 1.00 31.18 465 LEU A N 1
ATOM 3512 C CA . LEU A 1 464 ? -2.279 47.541 38.618 1.00 32.10 465 LEU A CA 1
ATOM 3513 C C . LEU A 1 464 ? -3.325 46.545 38.132 1.00 34.37 465 LEU A C 1
ATOM 3514 O O . LEU A 1 464 ? -4.491 46.894 37.850 1.00 34.90 465 LEU A O 1
ATOM 3519 N N . ASN A 1 465 ? -2.898 45.302 37.970 1.00 35.23 466 ASN A N 1
ATOM 3520 C CA . ASN A 1 465 ? -3.767 44.283 37.449 1.00 36.34 466 ASN A CA 1
ATOM 3521 C C . ASN A 1 465 ? -4.954 44.036 38.400 1.00 37.00 466 ASN A C 1
ATOM 3522 O O . ASN A 1 465 ? -6.085 43.759 37.980 1.00 38.18 466 ASN A O 1
ATOM 3527 N N . ASP A 1 466 ? -4.658 44.164 39.687 1.00 37.48 467 ASP A N 1
ATOM 3528 C CA . ASP A 1 466 ? -5.615 43.971 40.753 1.00 37.31 467 ASP A CA 1
ATOM 3529 C C . ASP A 1 466 ? -6.583 45.162 40.895 1.00 36.87 467 ASP A C 1
ATOM 3530 O O . ASP A 1 466 ? -7.476 45.131 41.740 1.00 37.91 467 ASP A O 1
ATOM 3535 N N . GLY A 1 467 ? -6.418 46.202 40.075 1.00 35.62 468 GLY A N 1
ATOM 3536 C CA . GLY A 1 467 ? -7.321 47.367 40.072 1.00 33.47 468 GLY A CA 1
ATOM 3537 C C . GLY A 1 467 ? -6.832 48.615 40.796 1.00 31.85 468 GLY A C 1
ATOM 3538 O O . GLY A 1 467 ? -7.364 49.711 40.597 1.00 31.54 468 GLY A O 1
ATOM 3539 N N . ARG A 1 468 ? -5.837 48.453 41.660 1.00 30.49 469 ARG A N 1
ATOM 3540 C CA . ARG A 1 468 ? -5.253 49.573 42.377 1.00 30.45 469 ARG A CA 1
ATOM 3541 C C . ARG A 1 468 ? -4.682 50.610 41.438 1.00 30.83 469 ARG A C 1
ATOM 3542 O O . ARG A 1 468 ? -3.945 50.282 40.482 1.00 30.86 469 ARG A O 1
ATOM 3550 N N . ASN A 1 469 ? -5.080 51.853 41.696 1.00 30.47 470 ASN A N 1
ATOM 3551 C CA . ASN A 1 469 ? -4.525 53.018 41.021 1.00 30.56 470 ASN A CA 1
ATOM 3552 C C . ASN A 1 469 ? -3.047 53.210 41.300 1.00 29.25 470 ASN A C 1
ATOM 3553 O O . ASN A 1 469 ? -2.598 53.187 42.460 1.00 28.42 470 ASN A O 1
ATOM 3558 N N . ILE A 1 470 ? -2.281 53.411 40.230 1.00 28.57 471 ILE A N 1
ATOM 3559 C CA . ILE A 1 470 ? -0.875 53.681 40.390 1.00 27.64 471 ILE A CA 1
ATOM 3560 C C . ILE A 1 470 ? -0.727 55.172 40.698 1.00 28.18 471 ILE A C 1
ATOM 3561 O O . ILE A 1 470 ? -0.830 56.011 39.832 1.00 28.06 471 ILE A O 1
ATOM 3566 N N . THR A 1 471 ? -0.517 55.486 41.972 1.00 29.36 472 THR A N 1
ATOM 3567 C CA . THR A 1 471 ? -0.500 56.882 42.395 1.00 30.17 472 THR A CA 1
ATOM 3568 C C . THR A 1 471 ? 0.845 57.179 42.979 1.00 30.35 472 THR A C 1
ATOM 3569 O O . THR A 1 471 ? 1.598 56.272 43.279 1.00 30.66 472 THR A O 1
ATOM 3573 N N . LEU A 1 472 ? 1.147 58.452 43.143 1.00 31.12 473 LEU A N 1
ATOM 3574 C CA . LEU A 1 472 ? 2.359 58.855 43.839 1.00 31.70 473 LEU A CA 1
ATOM 3575 C C . LEU A 1 472 ? 2.478 58.093 45.172 1.00 32.77 473 LEU A C 1
ATOM 3576 O O . LEU A 1 472 ? 3.547 57.537 45.484 1.00 33.02 473 LEU A O 1
ATOM 3581 N N . GLU A 1 473 ? 1.379 58.035 45.941 1.00 33.92 474 GLU A N 1
ATOM 3582 C CA . GLU A 1 473 ? 1.375 57.361 47.262 1.00 34.52 474 GLU A CA 1
ATOM 3583 C C . GLU A 1 473 ? 1.778 55.883 47.145 1.00 33.87 474 GLU A C 1
ATOM 3584 O O . GLU A 1 473 ? 2.596 55.360 47.914 1.00 34.00 474 GLU A O 1
ATOM 3590 N N . LEU A 1 474 ? 1.181 55.196 46.185 1.00 32.75 475 LEU A N 1
ATOM 3591 C CA . LEU A 1 474 ? 1.451 53.782 46.031 1.00 32.57 475 LEU A CA 1
ATOM 3592 C C . LEU A 1 474 ? 2.882 53.583 45.555 1.00 31.94 475 LEU A C 1
ATOM 3593 O O . LEU A 1 474 ? 3.575 52.683 46.041 1.00 32.00 475 LEU A O 1
ATOM 3598 N N . MET A 1 475 ? 3.331 54.446 44.636 1.00 31.80 476 MET A N 1
ATOM 3599 C CA . MET A 1 475 ? 4.715 54.382 44.120 1.00 31.16 476 MET A CA 1
ATOM 3600 C C . MET A 1 475 ? 5.646 54.524 45.320 1.00 31.44 476 MET A C 1
ATOM 3601 O O . MET A 1 475 ? 6.562 53.711 45.521 1.00 30.33 476 MET A O 1
ATOM 3606 N N . GLU A 1 476 ? 5.372 55.525 46.146 1.00 31.39 477 GLU A N 1
ATOM 3607 C CA . GLU A 1 476 ? 6.224 55.821 47.294 1.00 32.51 477 GLU A CA 1
ATOM 3608 C C . GLU A 1 476 ? 6.267 54.676 48.295 1.00 33.17 477 GLU A C 1
ATOM 3609 O O . GLU A 1 476 ? 7.309 54.367 48.857 1.00 34.36 477 GLU A O 1
ATOM 3615 N N . GLU A 1 477 ? 5.130 54.038 48.517 1.00 34.18 478 GLU A N 1
ATOM 3616 C CA . GLU A 1 477 ? 5.034 52.951 49.483 1.00 35.29 478 GLU A CA 1
ATOM 3617 C C . GLU A 1 477 ? 5.731 51.702 48.963 1.00 34.43 478 GLU A C 1
ATOM 3618 O O . GLU A 1 477 ? 6.455 51.037 49.707 1.00 33.88 478 GLU A O 1
ATOM 3624 N N . LEU A 1 478 ? 5.502 51.385 47.688 1.00 33.06 479 LEU A N 1
ATOM 3625 C CA . LEU A 1 478 ? 6.261 50.338 46.985 1.00 33.04 479 LEU A CA 1
ATOM 3626 C C . LEU A 1 478 ? 7.760 50.625 46.925 1.00 32.44 479 LEU A C 1
ATOM 3627 O O . LEU A 1 478 ? 8.575 49.710 47.082 1.00 32.61 479 LEU A O 1
ATOM 3632 N N . LYS A 1 479 ? 8.123 51.883 46.694 1.00 31.40 480 LYS A N 1
ATOM 3633 C CA . LYS A 1 479 ? 9.538 52.279 46.706 1.00 30.92 480 LYS A CA 1
ATOM 3634 C C . LYS A 1 479 ? 10.220 51.970 48.081 1.00 31.06 480 LYS A C 1
ATOM 3635 O O . LYS A 1 479 ? 11.300 51.362 48.128 1.00 29.74 480 LYS A O 1
ATOM 3641 N N . GLU A 1 480 ? 9.572 52.356 49.180 1.00 31.60 481 GLU A N 1
ATOM 3642 C CA . GLU A 1 480 ? 10.125 52.056 50.542 1.00 32.69 481 GLU A CA 1
ATOM 3643 C C . GLU A 1 480 ? 10.346 50.552 50.769 1.00 33.10 481 GLU A C 1
ATOM 3644 O O . GLU A 1 480 ? 11.400 50.126 51.263 1.00 33.79 481 GLU A O 1
ATOM 3646 N N . GLU A 1 481 ? 9.374 49.744 50.364 1.00 33.58 482 GLU A N 1
ATOM 3647 C CA . GLU A 1 481 ? 9.452 48.302 50.569 1.00 34.03 482 GLU A CA 1
ATOM 3648 C C . GLU A 1 481 ? 10.581 47.678 49.756 1.00 34.12 482 GLU A C 1
ATOM 3649 O O . GLU A 1 481 ? 11.302 46.796 50.246 1.00 33.49 482 GLU A O 1
ATOM 3655 N N . GLU A 1 482 ? 10.733 48.138 48.512 1.00 33.46 483 GLU A N 1
ATOM 3656 C CA . GLU A 1 482 ? 11.821 47.645 47.673 1.00 32.48 483 GLU A CA 1
ATOM 3657 C C . GLU A 1 482 ? 13.179 48.070 48.223 1.00 32.84 483 GLU A C 1
ATOM 3658 O O . GLU A 1 482 ? 14.159 47.329 48.119 1.00 32.48 483 GLU A O 1
ATOM 3664 N N . LEU A 1 483 ? 13.246 49.260 48.791 1.00 32.72 484 LEU A N 1
ATOM 3665 C CA . LEU A 1 483 ? 14.494 49.726 49.355 1.00 34.00 484 LEU A CA 1
ATOM 3666 C C . LEU A 1 483 ? 14.878 48.950 50.625 1.00 34.71 484 LEU A C 1
ATOM 3667 O O . LEU A 1 483 ? 16.064 48.710 50.892 1.00 34.55 484 LEU A O 1
ATOM 3672 N N . ALA A 1 484 ? 13.865 48.535 51.378 1.00 35.88 485 ALA A N 1
ATOM 3673 C CA . ALA A 1 484 ? 14.052 47.596 52.496 1.00 36.27 485 ALA A CA 1
ATOM 3674 C C . ALA A 1 484 ? 14.594 46.242 52.018 1.00 37.25 485 ALA A C 1
ATOM 3675 O O . ALA A 1 484 ? 15.503 45.656 52.636 1.00 36.94 485 ALA A O 1
ATOM 3677 N N . LYS A 1 485 ? 14.007 45.752 50.929 1.00 37.98 486 LYS A N 1
ATOM 3678 C CA . LYS A 1 485 ? 14.374 44.488 50.322 1.00 38.92 486 LYS A CA 1
ATOM 3679 C C . LYS A 1 485 ? 15.808 44.532 49.805 1.00 39.10 486 LYS A C 1
ATOM 3680 O O . LYS A 1 485 ? 16.578 43.591 50.029 1.00 39.67 486 LYS A O 1
ATOM 3682 N N . ILE A 1 486 ? 16.178 45.635 49.155 1.00 39.23 487 ILE A N 1
ATOM 3683 C CA . ILE A 1 486 ? 17.535 45.795 48.619 1.00 39.49 487 ILE A CA 1
ATOM 3684 C C . ILE A 1 486 ? 18.546 45.732 49.757 1.00 40.55 487 ILE A C 1
ATOM 3685 O O . ILE A 1 486 ? 19.444 44.891 49.742 1.00 40.51 487 ILE A O 1
ATOM 3690 N N . GLU A 1 487 ? 18.369 46.596 50.750 1.00 41.48 488 GLU A N 1
ATOM 3691 C CA . GLU A 1 487 ? 19.243 46.626 51.920 1.00 43.51 488 GLU A CA 1
ATOM 3692 C C . GLU A 1 487 ? 19.413 45.218 52.556 1.00 43.70 488 GLU A C 1
ATOM 3693 O O . GLU A 1 487 ? 20.470 44.893 53.091 1.00 44.67 488 GLU A O 1
ATOM 3699 N N . ARG A 1 488 ? 18.379 44.385 52.463 1.00 44.48 489 ARG A N 1
ATOM 3700 C CA . ARG A 1 488 ? 18.449 42.989 52.888 1.00 45.19 489 ARG A CA 1
ATOM 3701 C C . ARG A 1 488 ? 19.266 42.077 51.943 1.00 45.49 489 ARG A C 1
ATOM 3702 O O . ARG A 1 488 ? 19.964 41.169 52.394 1.00 45.42 489 ARG A O 1
ATOM 3703 N N . GLU A 1 489 ? 19.159 42.293 50.636 1.00 45.71 490 GLU A N 1
ATOM 3704 C CA . GLU A 1 489 ? 19.902 41.475 49.688 1.00 45.69 490 GLU A CA 1
ATOM 3705 C C . GLU A 1 489 ? 21.380 41.876 49.680 1.00 45.84 490 GLU A C 1
ATOM 3706 O O . GLU A 1 489 ? 22.250 41.039 49.435 1.00 45.86 490 GLU A O 1
ATOM 3707 N N . ILE A 1 490 ? 21.645 43.156 49.958 1.00 45.82 491 ILE A N 1
ATOM 3708 C CA . ILE A 1 490 ? 22.961 43.775 49.748 1.00 45.96 491 ILE A CA 1
ATOM 3709 C C . ILE A 1 490 ? 23.740 44.140 51.025 1.00 46.12 491 ILE A C 1
ATOM 3710 O O . ILE A 1 490 ? 24.979 44.173 51.020 1.00 46.10 491 ILE A O 1
ATOM 3711 N N . GLY A 1 491 ? 23.026 44.444 52.102 1.00 45.85 492 GLY A N 1
ATOM 3712 C CA . GLY A 1 491 ? 23.683 44.790 53.358 1.00 46.04 492 GLY A CA 1
ATOM 3713 C C . GLY A 1 491 ? 23.731 46.294 53.604 1.00 46.18 492 GLY A C 1
ATOM 3714 O O . GLY A 1 491 ? 23.745 47.080 52.665 1.00 46.40 492 GLY A O 1
ATOM 3715 N N . LYS A 1 492 ? 23.785 46.674 54.876 1.00 46.25 493 LYS A N 1
ATOM 3716 C CA . LYS A 1 492 ? 23.760 48.076 55.296 1.00 46.10 493 LYS A CA 1
ATOM 3717 C C . LYS A 1 492 ? 24.924 48.870 54.740 1.00 46.19 493 LYS A C 1
ATOM 3718 O O . LYS A 1 492 ? 24.743 49.972 54.233 1.00 46.23 493 LYS A O 1
ATOM 3719 N N . GLU A 1 493 ? 26.125 48.314 54.858 1.00 46.38 494 GLU A N 1
ATOM 3720 C CA . GLU A 1 493 ? 27.343 48.981 54.408 1.00 46.46 494 GLU A CA 1
ATOM 3721 C C . GLU A 1 493 ? 27.337 49.223 52.895 1.00 46.12 494 GLU A C 1
ATOM 3722 O O . GLU A 1 493 ? 27.799 50.257 52.430 1.00 46.23 494 GLU A O 1
ATOM 3725 N N . ALA A 1 494 ? 26.809 48.267 52.139 1.00 46.09 495 ALA A N 1
ATOM 3726 C CA . ALA A 1 494 ? 26.810 48.348 50.694 1.00 45.60 495 ALA A CA 1
ATOM 3727 C C . ALA A 1 494 ? 25.719 49.292 50.216 1.00 45.84 495 ALA A C 1
ATOM 3728 O O . ALA A 1 494 ? 25.906 50.012 49.232 1.00 45.93 495 ALA A O 1
ATOM 3730 N N . LYS A 1 496 ? 24.226 52.118 50.306 1.00 40.64 497 LYS A N 1
ATOM 3731 C CA . LYS A 1 496 ? 24.930 52.213 51.600 1.00 40.68 497 LYS A CA 1
ATOM 3732 C C . LYS A 1 496 ? 26.145 53.104 51.365 1.00 40.46 497 LYS A C 1
ATOM 3733 O O . LYS A 1 496 ? 26.084 54.304 51.579 1.00 41.30 497 LYS A O 1
ATOM 3734 N N . LYS A 1 497 ? 27.240 52.503 50.909 1.00 39.65 498 LYS A N 1
ATOM 3735 C CA . LYS A 1 497 ? 28.356 53.219 50.303 1.00 38.53 498 LYS A CA 1
ATOM 3736 C C . LYS A 1 497 ? 28.147 53.190 48.795 1.00 37.77 498 LYS A C 1
ATOM 3737 O O . LYS A 1 497 ? 28.981 53.673 48.026 1.00 38.42 498 LYS A O 1
ATOM 3739 N N . GLY A 1 498 ? 27.050 52.577 48.377 1.00 36.72 499 GLY A N 1
ATOM 3740 C CA . GLY A 1 498 ? 26.767 52.365 46.953 1.00 35.67 499 GLY A CA 1
ATOM 3741 C C . GLY A 1 498 ? 25.982 53.500 46.351 1.00 34.91 499 GLY A C 1
ATOM 3742 O O . GLY A 1 498 ? 25.470 53.374 45.226 1.00 35.55 499 GLY A O 1
ATOM 3743 N N . ARG A 1 499 ? 25.889 54.601 47.107 1.00 34.11 500 ARG A N 1
ATOM 3744 C CA . ARG A 1 499 ? 25.204 55.839 46.685 1.00 32.79 500 ARG A CA 1
ATOM 3745 C C . ARG A 1 499 ? 23.732 55.583 46.418 1.00 32.70 500 ARG A C 1
ATOM 3746 O O . ARG A 1 499 ? 23.153 56.124 45.460 1.00 33.64 500 ARG A O 1
ATOM 3754 N N . PHE A 1 500 ? 23.120 54.752 47.265 1.00 32.15 501 PHE A N 1
ATOM 3755 C CA . PHE A 1 500 ? 21.681 54.482 47.164 1.00 31.34 501 PHE A CA 1
ATOM 3756 C C . PHE A 1 500 ? 20.799 55.682 47.517 1.00 30.56 501 PHE A C 1
ATOM 3757 O O . PHE A 1 500 ? 19.768 55.883 46.895 1.00 29.72 501 PHE A O 1
ATOM 3765 N N . GLN A 1 501 ? 21.209 56.469 48.513 1.00 29.66 502 GLN A N 1
ATOM 3766 C CA . GLN A 1 501 ? 20.484 57.694 48.852 1.00 29.29 502 GLN A CA 1
ATOM 3767 C C . GLN A 1 501 ? 20.316 58.548 47.596 1.00 28.81 502 GLN A C 1
ATOM 3768 O O . GLN A 1 501 ? 19.179 58.818 47.166 1.00 30.02 502 GLN A O 1
ATOM 3771 N N . GLU A 1 502 ? 21.441 58.913 46.975 1.00 27.34 503 GLU A N 1
ATOM 3772 C CA . GLU A 1 502 ? 21.434 59.705 45.738 1.00 26.20 503 GLU A CA 1
ATOM 3773 C C . GLU A 1 502 ? 20.671 59.047 44.594 1.00 25.56 503 GLU A C 1
ATOM 3774 O O . GLU A 1 502 ? 19.947 59.734 43.860 1.00 23.90 503 GLU A O 1
ATOM 3780 N N . ALA A 1 503 ? 20.853 57.736 44.436 1.00 23.83 504 ALA A N 1
ATOM 3781 C CA . ALA A 1 503 ? 20.139 56.993 43.374 1.00 24.47 504 ALA A CA 1
ATOM 3782 C C . ALA A 1 503 ? 18.622 57.099 43.594 1.00 24.40 504 ALA A C 1
ATOM 3783 O O . ALA A 1 503 ? 17.835 57.280 42.640 1.00 24.16 504 ALA A O 1
ATOM 3785 N N . THR A 1 504 ? 18.213 57.001 44.869 1.00 24.40 505 THR A N 1
ATOM 3786 C CA . THR A 1 504 ? 16.805 57.029 45.225 1.00 24.94 505 THR A CA 1
ATOM 3787 C C . THR A 1 504 ? 16.251 58.411 44.924 1.00 25.14 505 THR A C 1
ATOM 3788 O O . THR A 1 504 ? 15.174 58.542 44.328 1.00 24.12 505 THR A O 1
ATOM 3792 N N . THR A 1 505 ? 17.005 59.443 45.301 1.00 24.08 506 THR A N 1
ATOM 3793 C CA . THR A 1 505 ? 16.547 60.807 45.098 1.00 24.88 506 THR A CA 1
ATOM 3794 C C . THR A 1 505 ? 16.377 61.071 43.584 1.00 24.38 506 THR A C 1
ATOM 3795 O O . THR A 1 505 ? 15.387 61.638 43.150 1.00 24.29 506 THR A O 1
ATOM 3799 N N . LEU A 1 506 ? 17.334 60.595 42.801 1.00 24.40 507 LEU A N 1
ATOM 3800 C CA . LEU A 1 506 ? 17.322 60.871 41.363 1.00 24.09 507 LEU A CA 1
ATOM 3801 C C . LEU A 1 506 ? 16.188 60.162 40.687 1.00 23.69 507 LEU A C 1
ATOM 3802 O O . LEU A 1 506 ? 15.437 60.777 39.912 1.00 25.34 507 LEU A O 1
ATOM 3807 N N . PHE A 1 507 ? 16.064 58.868 40.952 1.00 24.12 508 PHE A N 1
ATOM 3808 C CA . PHE A 1 507 ? 14.902 58.096 40.483 1.00 24.33 508 PHE A CA 1
ATOM 3809 C C . PHE A 1 507 ? 13.608 58.810 40.883 1.00 24.75 508 PHE A C 1
ATOM 3810 O O . PHE A 1 507 ? 12.747 59.022 40.046 1.00 23.14 508 PHE A O 1
ATOM 3818 N N . THR A 1 508 ? 13.478 59.218 42.158 1.00 24.76 509 THR A N 1
ATOM 3819 C CA . THR A 1 508 ? 12.220 59.865 42.555 1.00 26.31 509 THR A CA 1
ATOM 3820 C C . THR A 1 508 ? 11.990 61.158 41.766 1.00 26.00 509 THR A C 1
ATOM 3821 O O . THR A 1 508 ? 10.879 61.395 41.269 1.00 26.34 509 THR A O 1
ATOM 3825 N N . ASN A 1 509 ? 13.038 61.962 41.574 1.00 24.85 510 ASN A N 1
ATOM 3826 C CA . ASN A 1 509 ? 12.881 63.187 40.800 1.00 24.50 510 ASN A CA 1
ATOM 3827 C C . ASN A 1 509 ? 12.509 62.895 39.351 1.00 24.09 510 ASN A C 1
ATOM 3828 O O . ASN A 1 509 ? 11.670 63.578 38.757 1.00 23.23 510 ASN A O 1
ATOM 3833 N N . LEU A 1 510 ? 13.086 61.833 38.814 1.00 23.38 511 LEU A N 1
ATOM 3834 C CA . LEU A 1 510 ? 12.799 61.432 37.442 1.00 24.03 511 LEU A CA 1
ATOM 3835 C C . LEU A 1 510 ? 11.314 61.049 37.210 1.00 24.92 511 LEU A C 1
ATOM 3836 O O . LEU A 1 510 ? 10.718 61.311 36.124 1.00 25.19 511 LEU A O 1
ATOM 3841 N N . VAL A 1 511 ? 10.716 60.388 38.198 1.00 25.81 512 VAL A N 1
ATOM 3842 C CA . VAL A 1 511 ? 9.309 59.943 38.052 1.00 27.44 512 VAL A CA 1
ATOM 3843 C C . VAL A 1 511 ? 8.298 61.002 38.530 1.00 29.54 512 VAL A C 1
ATOM 3844 O O . VAL A 1 511 ? 7.127 60.974 38.160 1.00 30.22 512 VAL A O 1
ATOM 3848 N N . ARG A 1 512 ? 8.762 61.938 39.342 1.00 31.01 513 ARG A N 1
ATOM 3849 C CA . ARG A 1 512 ? 7.872 62.975 39.875 1.00 32.47 513 ARG A CA 1
ATOM 3850 C C . ARG A 1 512 ? 7.772 64.220 39.011 1.00 33.64 513 ARG A C 1
ATOM 3851 O O . ARG A 1 512 ? 6.714 64.847 38.999 1.00 33.34 513 ARG A O 1
ATOM 3859 N N . ASN A 1 513 ? 8.876 64.587 38.340 1.00 34.13 514 ASN A N 1
ATOM 3860 C CA . ASN A 1 513 ? 8.959 65.744 37.439 1.00 35.54 514 ASN A CA 1
ATOM 3861 C C . ASN A 1 513 ? 8.021 65.504 36.268 1.00 35.61 514 ASN A C 1
ATOM 3862 O O . ASN A 1 513 ? 8.144 64.491 35.576 1.00 36.13 514 ASN A O 1
ATOM 3867 N N . ASP A 1 514 ? 7.096 66.437 36.045 1.00 35.37 515 ASP A N 1
ATOM 3868 C CA . ASP A 1 514 ? 6.133 66.329 34.944 1.00 34.25 515 ASP A CA 1
ATOM 3869 C C . ASP A 1 514 ? 6.712 66.546 33.562 1.00 33.59 515 ASP A C 1
ATOM 3870 O O . ASP A 1 514 ? 6.044 66.234 32.566 1.00 34.41 515 ASP A O 1
ATOM 3875 N N . GLU A 1 515 ? 7.918 67.116 33.465 1.00 32.89 516 GLU A N 1
ATOM 3876 C CA . GLU A 1 515 ? 8.477 67.503 32.145 1.00 31.42 516 GLU A CA 1
ATOM 3877 C C . GLU A 1 515 ? 9.112 66.387 31.263 1.00 30.91 516 GLU A C 1
ATOM 3878 O O . GLU A 1 515 ? 9.132 66.531 30.022 1.00 32.16 516 GLU A O 1
ATOM 3884 N N . PHE A 1 516 ? 9.613 65.327 31.894 1.00 28.15 517 PHE A N 1
ATOM 3885 C CA . PHE A 1 516 ? 10.283 64.148 31.232 1.00 25.93 517 PHE A CA 1
ATOM 3886 C C . PHE A 1 516 ? 11.678 64.497 30.721 1.00 24.29 517 PHE A C 1
ATOM 3887 O O . PHE A 1 516 ? 11.866 64.858 29.535 1.00 21.53 517 PHE A O 1
ATOM 3895 N N . VAL A 1 517 ? 12.667 64.418 31.617 1.00 23.23 518 VAL A N 1
ATOM 3896 C CA . VAL A 1 517 ? 14.063 64.545 31.218 1.00 23.76 518 VAL A CA 1
ATOM 3897 C C . VAL A 1 517 ? 14.373 63.511 30.133 1.00 22.76 518 VAL A C 1
ATOM 3898 O O . VAL A 1 517 ? 14.029 62.336 30.268 1.00 23.19 518 VAL A O 1
ATOM 3902 N N . PRO A 1 518 ? 14.959 63.957 29.017 1.00 22.16 519 PRO A N 1
ATOM 3903 C CA . PRO A 1 518 ? 15.219 63.094 27.853 1.00 21.78 519 PRO A CA 1
ATOM 3904 C C . PRO A 1 518 ? 16.069 61.837 28.149 1.00 20.95 519 PRO A C 1
ATOM 3905 O O . PRO A 1 518 ? 15.855 60.811 27.511 1.00 19.89 519 PRO A O 1
ATOM 3909 N N . PHE A 1 519 ? 16.991 61.920 29.128 1.00 19.37 520 PHE A N 1
ATOM 3910 C CA . PHE A 1 519 ? 17.924 60.845 29.459 1.00 19.17 520 PHE A CA 1
ATOM 3911 C C . PHE A 1 519 ? 18.300 61.015 30.913 1.00 19.54 520 PHE A C 1
ATOM 3912 O O . PHE A 1 519 ? 18.645 62.114 31.294 1.00 21.24 520 PHE A O 1
ATOM 3920 N N . LEU A 1 520 ? 18.236 59.952 31.703 1.00 19.82 521 LEU A N 1
ATOM 3921 C CA . LEU A 1 520 ? 18.594 60.105 33.143 1.00 20.30 521 LEU A CA 1
ATOM 3922 C C . LEU A 1 520 ? 20.052 60.450 33.341 1.00 20.15 521 LEU A C 1
ATOM 3923 O O . LEU A 1 520 ? 20.492 60.829 34.452 1.00 19.32 521 LEU A O 1
ATOM 3928 N N . THR A 1 521 ? 20.855 60.186 32.323 1.00 18.93 522 THR A N 1
ATOM 3929 C CA . THR A 1 521 ? 22.290 60.441 32.421 1.00 19.74 522 THR A CA 1
ATOM 3930 C C . THR A 1 521 ? 22.569 61.947 32.350 1.00 21.20 522 THR A C 1
ATOM 3931 O O . THR A 1 521 ? 23.655 62.396 32.752 1.00 23.91 522 THR A O 1
ATOM 3935 N N . LEU A 1 522 ? 21.616 62.730 31.851 1.00 21.51 523 LEU A N 1
ATOM 3936 C CA . LEU A 1 522 ? 21.795 64.179 31.801 1.00 22.70 523 LEU A CA 1
ATOM 3937 C C . LEU A 1 522 ? 21.923 64.728 33.254 1.00 23.44 523 LEU A C 1
ATOM 3938 O O . LEU A 1 522 ? 23.005 65.232 33.589 1.00 22.72 523 LEU A O 1
ATOM 3943 N N . PRO A 1 523 ? 20.864 64.593 34.110 1.00 24.06 524 PRO A N 1
ATOM 3944 C CA . PRO A 1 523 ? 21.068 64.993 35.536 1.00 24.07 524 PRO A CA 1
ATOM 3945 C C . PRO A 1 523 ? 22.071 64.130 36.300 1.00 24.99 524 PRO A C 1
ATOM 3946 O O . PRO A 1 523 ? 22.791 64.643 37.195 1.00 25.20 524 PRO A O 1
ATOM 3950 N N . GLY A 1 524 ? 22.083 62.829 36.009 1.00 24.67 525 GLY A N 1
ATOM 3951 C CA . GLY A 1 524 ? 23.070 61.921 36.596 1.00 24.71 525 GLY A CA 1
ATOM 3952 C C . GLY A 1 524 ? 24.522 62.343 36.374 1.00 24.89 525 GLY A C 1
ATOM 3953 O O . GLY A 1 524 ? 25.359 62.252 37.294 1.00 23.72 525 GLY A O 1
ATOM 3954 N N . TYR A 1 525 ? 24.837 62.817 35.165 1.00 24.59 526 TYR A N 1
ATOM 3955 C CA . TYR A 1 525 ? 26.207 63.259 34.859 1.00 25.67 526 TYR A CA 1
ATOM 3956 C C . TYR A 1 525 ? 26.632 64.414 35.760 1.00 27.33 526 TYR A C 1
ATOM 3957 O O . TYR A 1 525 ? 27.776 64.462 36.222 1.00 26.74 526 TYR A O 1
ATOM 3966 N N . GLU A 1 526 ? 25.690 65.304 36.071 1.00 28.39 527 GLU A N 1
ATOM 3967 C CA . GLU A 1 526 ? 25.972 66.453 36.917 1.00 30.91 527 GLU A CA 1
ATOM 3968 C C . GLU A 1 526 ? 26.435 66.034 38.292 1.00 31.98 527 GLU A C 1
ATOM 3969 O O . GLU A 1 526 ? 27.369 66.635 38.838 1.00 33.26 527 GLU A O 1
ATOM 3975 N N . ILE A 1 527 ? 25.788 65.008 38.839 1.00 32.80 528 ILE A N 1
ATOM 3976 C CA . ILE A 1 527 ? 26.057 64.600 40.216 1.00 33.79 528 ILE A CA 1
ATOM 3977 C C . ILE A 1 527 ? 27.024 63.423 40.322 1.00 33.91 528 ILE A C 1
ATOM 3978 O O . ILE A 1 527 ? 27.499 63.111 41.428 1.00 33.98 528 ILE A O 1
ATOM 3983 N N . LEU A 1 528 ? 27.309 62.768 39.194 1.00 33.36 529 LEU A N 1
ATOM 3984 C CA . LEU A 1 528 ? 28.226 61.614 39.159 1.00 33.35 529 LEU A CA 1
ATOM 3985 C C . LEU A 1 528 ? 29.560 61.954 39.810 1.00 33.92 529 LEU A C 1
ATOM 3986 O O . LEU A 1 528 ? 30.243 62.850 39.316 1.00 34.49 529 LEU A O 1
#

Secondary structure (DSSP, 8-state):
-EEE-S---GGGTS-HHHHHHHHHHHHHHHHHHHHHHHHHHHHHHHHHTT------STTHHHHHS---PPPPPGGGS--SEEEEEES-HHHHHHHHTSS-SEEEEESSTTS---HHHHHHHHHHHHHHHHT---EE-TTS-EE---SS-PEEEEEPPPTT-EEEEEEETTEEEEHHHHHHHHHHHHHHHHHHHTT---EEEE----SHHHHHHHHHHHHHHHHHHT--TT--EEEEEE-SHHHHTSHHHHHHHTGGGEEEEEE-SHHHHHHHHHHTTT-TT-----GGG--TTSHHHHHHHHHHHHHHHHTT--EE--HHHHHHHHHHHHT-SBEEESSGGGHHHHHHHHHHH--SS--TT---TT----HHHHHPPP-----HHHHHHHHHHHHHHHHHHHTT--SEEETTEEE-HHHHHHHHHHHHHHHH-TT-B-TTS-B--HHHHHHHHHHHHHHHHHHH-S----S-HHHHHHHHHHHHH-TT--S-THHHHHHH-

Solvent-accessible surface area: 19659 Å² total; per-residue (Å²): 100,52,75,64,65,10,81,106,79,20,112,126,6,13,25,108,107,0,27,41,0,2,69,54,0,11,109,75,21,0,112,76,2,53,80,6,35,91,90,32,114,136,63,30,123,103,3,60,89,46,94,52,19,55,56,36,139,134,10,86,173,27,55,81,46,129,38,48,8,32,193,41,37,176,40,1,79,37,1,15,0,1,1,18,7,11,3,68,64,81,64,0,0,60,4,6,46,23,47,5,58,2,0,2,0,0,1,8,11,11,8,0,4,26,6,78,40,4,0,72,1,2,32,10,0,18,35,6,9,101,47,89,0,15,44,131,30,192,107,38,124,70,78,133,33,79,122,113,52,5,29,14,0,0,10,0,3,1,6,18,12,57,0,58,36,0,31,9,116,67,75,42,3,0,0,0,5,2,1,0,0,1,0,1,54,55,2,0,108,30,5,54,149,121,61,23,1,1,3,0,1,0,2,9,1,19,24,26,33,2,0,92,4,2,24,65,0,0,62,21,0,3,143,72,25,60,30,91,83,24,25,0,8,0,0,2,3,0,6,7,0,16,1,1,4,21,5,11,1,0,0,84,25,1,63,53,1,1,0,0,0,0,9,20,74,46,12,0,0,2,5,0,2,22,2,1,51,84,29,88,115,10,40,1,6,9,9,62,77,0,47,40,69,13,75,0,0,74,8,0,6,18,38,0,0,38,13,0,0,101,1,70,0,2,0,0,10,120,76,44,98,42,58,26,82,68,31,0,99,15,0,3,0,0,0,55,6,40,96,46,52,75,6,73,44,0,32,78,5,0,59,106,59,2,162,58,68,20,8,20,125,70,80,40,144,114,34,148,8,55,57,143,51,0,8,83,32,8,146,42,63,13,25,50,125,8,0,51,68,0,0,16,11,0,0,46,0,0,0,25,2,6,61,25,48,4,15,3,98,14,90,143,111,57,10,37,3,7,2,0,3,0,0,0,0,0,0,12,9,0,25,78,30,147,34,1,32,6,105,90,54,96,97,4,54,78,139,18,0,49,88,3,25,62,78,24,43,69,62,23,112,67,79,49,35,52,116,55,60,85,16,58,47,104,66,0,20,78,17,0,17,84,9,0,104,69,114,144,5,32,60,8,0,12,61,41,0,14,128,76,49

Foldseek 3Di:
DKDFADDDVLCVLVPVVLVVLLLVLQVPFLVVLVVVVVVVVVVLVVVLVPNDFAQDPVCVVLVVDQAFFDDDAPLLLFQAEEAEAELDLVGVQLRFALPGQAYAHECEFQFQPDPCSLSVSLVSLLCLLVQNRWDADPVGDIGTHDPHTRHYAYEWYASVDFDQRMDDVNHTGGRRSSSLSSNLVSPAVSCVVVPHGHEYEYDDDQDLVVLLSVLVSQVVSCVVVVHDRLGYAYEYACAALNCLSVQSSSCVSCRSRYQAYEYDQLSHVLNLCQSCVSPQVQAAAQSVVVDCPFQLNVLSLLSSLLSQLSSPHAYEYVVVLVNLLVSLVSFHSYYYDHDSVCCVSSVVNCVVSPVDSGRSVCNVVVDDRGPCSNNPRGDDFHAPVSLLCLLLVLLLQLLCSLVGRQQDQDVHDGDTQSSNSSSLSNLLSLQPHPPNAHPVGHRSHPVVSVVSNVVSVVVCCVVQPVVVVVSCSVVSNVLSNCQSVDNPHDSGSVVVSVVND

Organism: Bacillus anthracis (NCBI:txid1392)

Sequence (501 aa):
RVTLVGEMAYNEILTPEALSFLKELHENFNERRRIELLQKRMKKQQKIDAGEFPKFLEETKRIREADWTIAKLPKDLEDRRVEITGPVDRKMVINALNSGAHLFMADFEDSNSPTWENAIEGQINLRDAVKGTISHKNENGKEYRLNSKTAVLIVRPRGWHLEEKHMQVDGKNMSGSLVDFGLYFFHNAKALLEKGSGPYFYLPKMESYLEARLWNDVFVFAQKYIGIIPNGTIKATVLLETIHASFEMDEILYELKDHSAGLNCGRWDYIFSFLKAFRNHNEFLLPDRAQVTMTAPFMRAYSSLKVIQTCHRRNAPAIGEKVRADKEREALDGHDGTWVAHPGLVPVAMEVFNHIMKTPNQIFRKREEIHVTEKDLLEVPVGTITEEGLRMMNISVGIQYIASWLSGRGAAPIYNLMEDAATAEISRRAQVWQWIRHEGGKLNDGRNITLELMEELKEEELAKIEREIGKEAKKGRFQEATTLFTNLVRNDEFVPFLTLPGYEIL

InterPro domains:
  IPR001465 Malate synthase, TIM barrel domain [PF01274] (159-403)
  IPR006252 Malate synthase A [PIRSF001363] (3-528)
  IPR006252 Malate synthase A [PTHR42902] (3-527)
  IPR006252 Malate synthase A [TIGR01344] (21-529)
  IPR006252 Malate synthase A [cd00727] (21-529)
  IPR011076 Malate synthase superfamily [SSF51645] (6-528)
  IPR019830 Malate synthase, conserved site [PS00510] (263-278)
  IPR044856 Malate synthase, C-terminal superfamily [G3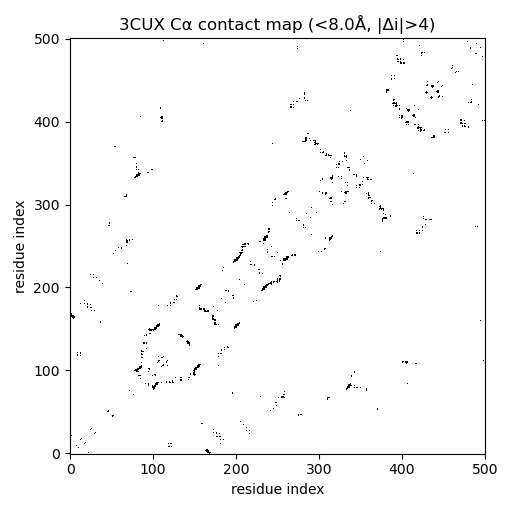DSA:1.20.1220.12] (408-529)
  IPR046363 Malate synthase, N-terminal and TIM-barrel domains [G3DSA:3.20.20.360] (2-407)
  IPR048355 Malate synthase, C-terminal domain [PF20659] (409-527)
  IPR048356 Malate synthase, N-terminal domain [PF20656] (8-68)

Nearest PDB structures (foldseek):
  3cux-assembly1_A  TM=1.002E+00  e=1.493E-88  Bacillus anthracis
  3cv2-assembly1_A  TM=9.840E-01  e=1.968E-54  Escherichia coli
  3saz-assembly1_A  TM=8.109E-01  e=7.034E-19  Mycobacterium tuberculosis
  6c7b-assembly1_A  TM=8.098E-01  e=4.266E-19  Mycobacterium tuberculosis
  6c6o-assembly1_A  TM=7.992E-01  e=7.395E-19  Mycobacterium tuberculosis

Radius of gyration: 21.93 Å; Cα contacts (8 Å, |Δi|>4): 929; chains: 1; bounding box: 57×53×62 Å